Protein AF-A0A433MVR0-F1 (afdb_monomer)

Structure (mmCIF, N/CA/C/O backbone):
data_AF-A0A433MVR0-F1
#
_entry.id   AF-A0A433MVR0-F1
#
loop_
_atom_site.group_PDB
_atom_site.id
_atom_site.type_symbol
_atom_site.label_atom_id
_atom_site.label_alt_id
_atom_site.label_comp_id
_atom_site.label_asym_id
_atom_site.label_entity_id
_atom_site.label_seq_id
_atom_site.pdbx_PDB_ins_code
_atom_site.Cartn_x
_atom_site.Cartn_y
_atom_site.Cartn_z
_atom_site.occupancy
_atom_site.B_iso_or_equiv
_atom_site.auth_seq_id
_atom_site.auth_comp_id
_atom_site.auth_asym_id
_atom_site.auth_atom_id
_atom_site.pdbx_PDB_model_num
ATOM 1 N N . MET A 1 1 ? -29.009 -12.064 31.503 1.00 71.75 1 MET A N 1
ATOM 2 C CA . MET A 1 1 ? -28.340 -13.235 32.133 1.00 71.75 1 MET A CA 1
ATOM 3 C C . MET A 1 1 ? -29.125 -13.883 33.273 1.00 71.75 1 MET A C 1
ATOM 5 O O . MET A 1 1 ? -29.320 -15.089 33.221 1.00 71.75 1 MET A O 1
ATOM 9 N N . TYR A 1 2 ? -29.612 -13.141 34.275 1.00 73.50 2 TYR A N 1
ATOM 10 C CA . TYR A 1 2 ? -30.403 -13.719 35.378 1.00 73.50 2 TYR A CA 1
ATOM 11 C C . TYR A 1 2 ? -31.672 -14.462 34.904 1.00 73.50 2 TYR A C 1
ATOM 13 O O . TYR A 1 2 ? -31.859 -15.634 35.224 1.00 73.50 2 TYR A O 1
ATOM 21 N N . GLU A 1 3 ? -32.497 -13.817 34.070 1.00 75.25 3 GLU A N 1
ATOM 22 C CA . GLU A 1 3 ? -33.666 -14.429 33.405 1.00 75.25 3 GLU A CA 1
ATOM 23 C C . GLU A 1 3 ? -33.274 -15.661 32.567 1.00 75.25 3 GLU A C 1
ATOM 25 O O . GLU A 1 3 ? -33.906 -16.713 32.654 1.00 75.25 3 GLU A O 1
ATOM 30 N N . LEU A 1 4 ? -32.162 -15.572 31.827 1.00 78.62 4 LEU A N 1
ATOM 31 C CA . LEU A 1 4 ? -31.641 -16.668 31.005 1.00 78.62 4 LEU A CA 1
ATOM 32 C C . LEU A 1 4 ? -31.259 -17.889 31.860 1.00 78.62 4 LEU A C 1
ATOM 34 O O . LEU A 1 4 ? -31.670 -19.003 31.554 1.00 78.62 4 LEU A O 1
ATOM 38 N N . ALA A 1 5 ? -30.556 -17.692 32.976 1.00 81.56 5 ALA A N 1
ATOM 39 C CA . ALA A 1 5 ? -30.259 -18.765 33.923 1.00 81.56 5 ALA A CA 1
ATOM 40 C C . ALA A 1 5 ? -31.535 -19.330 34.573 1.00 81.56 5 ALA A C 1
ATOM 42 O O . ALA A 1 5 ? -31.632 -20.541 34.778 1.00 81.56 5 ALA A O 1
ATOM 43 N N . ARG A 1 6 ? -32.545 -18.494 34.868 1.00 80.75 6 ARG A N 1
ATOM 44 C CA . ARG A 1 6 ? -33.851 -18.959 35.380 1.00 80.75 6 ARG A CA 1
ATOM 45 C C . ARG A 1 6 ? -34.609 -19.810 34.370 1.00 80.75 6 ARG A C 1
ATOM 47 O O . ARG A 1 6 ? -35.248 -20.771 34.794 1.00 80.75 6 ARG A O 1
ATOM 54 N N . SER A 1 7 ? -34.491 -19.521 33.074 1.00 85.00 7 SER A N 1
ATOM 55 C CA . SER A 1 7 ? -35.077 -20.356 32.015 1.00 85.00 7 SER A CA 1
ATOM 56 C C . SER A 1 7 ? -34.544 -21.798 32.027 1.00 85.00 7 SER A C 1
ATOM 58 O O . SER A 1 7 ? -35.265 -22.718 31.650 1.00 85.00 7 SER A O 1
ATOM 60 N N . HIS A 1 8 ? -33.345 -22.008 32.587 1.00 86.38 8 HIS A N 1
ATOM 61 C CA . HIS A 1 8 ? -32.695 -23.317 32.741 1.00 86.38 8 HIS A CA 1
ATOM 62 C C . HIS A 1 8 ? -32.815 -23.912 34.154 1.00 86.38 8 HIS A C 1
ATOM 64 O O . HIS A 1 8 ? -32.217 -24.943 34.444 1.00 86.38 8 HIS A O 1
ATOM 70 N N . GLY A 1 9 ? -33.599 -23.290 35.044 1.00 84.44 9 GLY A N 1
ATOM 71 C CA . GLY A 1 9 ? -33.833 -23.755 36.419 1.00 84.44 9 GLY A CA 1
ATOM 72 C C . GLY A 1 9 ? -33.167 -22.913 37.515 1.00 84.44 9 GLY A C 1
ATOM 73 O O . GLY A 1 9 ? -33.413 -23.151 38.697 1.00 84.44 9 GLY A O 1
ATOM 74 N N . GLY A 1 10 ? -32.365 -21.907 37.151 1.00 82.62 10 GLY A N 1
ATOM 75 C CA . GLY A 1 10 ? -31.757 -20.939 38.069 1.00 82.62 10 GLY A CA 1
ATOM 76 C C . GLY A 1 10 ? -30.690 -21.518 39.009 1.00 82.62 10 GLY A C 1
ATOM 77 O O . GLY A 1 10 ? -30.466 -22.732 39.099 1.00 82.62 10 GLY A O 1
ATOM 78 N N . PHE A 1 11 ? -30.006 -20.640 39.736 1.00 82.88 11 PHE A N 1
ATOM 79 C CA . PHE A 1 11 ? -29.065 -21.006 40.795 1.00 82.88 11 PHE A CA 1
ATOM 80 C C . PHE A 1 11 ? -29.632 -20.662 42.182 1.00 82.88 11 PHE A C 1
ATOM 82 O O . PHE A 1 11 ? -30.390 -19.693 42.304 1.00 82.88 11 PHE A O 1
ATOM 89 N N . PRO A 1 12 ? -29.312 -21.455 43.224 1.00 70.12 12 PRO A N 1
ATOM 90 C CA . PRO A 1 12 ? -29.701 -21.134 44.593 1.00 70.12 12 PRO A CA 1
ATOM 91 C C . PRO A 1 12 ? -29.036 -19.824 45.040 1.00 70.12 12 PRO A C 1
ATOM 93 O O . PRO A 1 12 ? -27.843 -19.630 44.828 1.00 70.12 12 PRO A O 1
ATOM 96 N N . LEU A 1 13 ? -29.813 -18.935 45.661 1.00 59.50 13 LEU A N 1
ATOM 97 C CA . LEU A 1 13 ? -29.300 -17.693 46.245 1.00 59.50 13 LEU A CA 1
ATOM 98 C C . LEU A 1 13 ? -28.470 -18.029 47.491 1.00 59.50 13 LEU A C 1
ATOM 100 O O . LEU A 1 13 ? -28.943 -18.781 48.345 1.00 59.50 13 LEU A O 1
ATOM 104 N N . ASN A 1 14 ? -27.257 -17.483 47.604 1.00 57.88 14 ASN A N 1
ATOM 105 C CA . ASN A 1 14 ? -26.402 -17.689 48.772 1.00 57.88 14 ASN A CA 1
ATOM 106 C C . ASN A 1 14 ? -26.941 -16.880 49.973 1.00 57.88 14 ASN A C 1
ATOM 108 O O . ASN A 1 14 ? -26.914 -15.649 49.933 1.00 57.88 14 ASN A O 1
ATOM 112 N N . PRO A 1 15 ? -27.410 -17.525 51.058 1.00 49.53 15 PRO A N 1
ATOM 113 C CA . PRO A 1 15 ? -27.991 -16.822 52.202 1.00 49.53 15 PRO A CA 1
ATOM 114 C C . PRO A 1 15 ? -26.958 -16.087 53.078 1.00 49.53 15 PRO A C 1
ATOM 116 O O . PRO A 1 15 ? -27.360 -15.346 53.971 1.00 49.53 15 PRO A O 1
ATOM 119 N N . ASN A 1 16 ? -25.653 -16.268 52.833 1.00 46.44 16 ASN A N 1
ATOM 120 C CA . ASN A 1 16 ? -24.566 -15.663 53.613 1.00 46.44 16 ASN A CA 1
ATOM 121 C C . ASN A 1 16 ? -23.845 -14.503 52.901 1.00 46.44 16 ASN A C 1
ATOM 123 O O . ASN A 1 16 ? -22.849 -14.010 53.428 1.00 46.44 16 ASN A O 1
ATOM 127 N N . SER A 1 17 ? -24.303 -14.058 51.726 1.00 49.66 17 SER A N 1
ATOM 128 C CA . SER A 1 17 ? -23.647 -12.949 51.026 1.00 49.66 17 SER A CA 1
ATOM 129 C C . SER A 1 17 ? -24.020 -11.605 51.677 1.00 49.66 17 SER A C 1
ATOM 131 O O . SER A 1 17 ? -25.210 -11.278 51.736 1.00 49.66 17 SER A O 1
ATOM 133 N N . PRO A 1 18 ? -23.055 -10.803 52.174 1.00 42.00 18 PRO A N 1
ATOM 134 C CA . PRO A 1 18 ? -23.333 -9.460 52.664 1.00 42.00 18 PRO A CA 1
ATOM 135 C C . PRO A 1 18 ? -23.880 -8.591 51.528 1.00 42.00 18 PRO A C 1
ATOM 137 O O . PRO A 1 18 ? -23.658 -8.864 50.349 1.00 42.00 18 PRO A O 1
ATOM 140 N N . ALA A 1 19 ? -24.585 -7.527 51.894 1.00 39.50 19 ALA A N 1
ATOM 141 C CA . ALA A 1 19 ? -25.257 -6.583 51.004 1.00 39.50 19 ALA A CA 1
ATOM 142 C C . ALA A 1 19 ? -24.304 -5.705 50.149 1.00 39.50 19 ALA A C 1
ATOM 144 O O . ALA A 1 19 ? -24.501 -4.495 50.070 1.00 39.50 19 ALA A O 1
ATOM 145 N N . THR A 1 20 ? -23.276 -6.291 49.523 1.00 42.84 20 THR A N 1
ATOM 146 C CA . THR A 1 20 ? -22.359 -5.625 48.576 1.00 42.84 20 THR A CA 1
ATOM 147 C C . THR A 1 20 ? -22.477 -6.116 47.126 1.00 42.84 20 THR A C 1
ATOM 149 O O . THR A 1 20 ? -21.899 -5.487 46.256 1.00 42.84 20 THR A O 1
ATOM 152 N N . GLY A 1 21 ? -23.305 -7.126 46.826 1.00 42.97 21 GLY A N 1
ATOM 153 C CA . GLY A 1 21 ? -23.937 -7.245 45.500 1.00 42.97 21 GLY A CA 1
ATOM 154 C C . GLY A 1 21 ? -23.348 -8.183 44.431 1.00 42.97 21 GLY A C 1
ATOM 155 O O . GLY A 1 21 ? -23.995 -8.292 43.396 1.00 42.97 21 GLY A O 1
ATOM 156 N N . THR A 1 22 ? -22.236 -8.900 44.628 1.00 49.69 22 THR A N 1
ATOM 157 C CA . THR A 1 22 ? -21.613 -9.705 43.539 1.00 49.69 22 THR A CA 1
ATOM 158 C C . THR A 1 22 ? -20.936 -10.997 44.031 1.00 49.69 22 THR A C 1
ATOM 160 O O . THR A 1 22 ? -19.718 -11.073 44.095 1.00 49.69 22 THR A O 1
ATOM 163 N N . ASN A 1 23 ? -21.689 -12.031 44.439 1.00 57.31 23 ASN A N 1
ATOM 164 C CA . ASN A 1 23 ? -21.064 -13.293 44.890 1.00 57.31 23 ASN A CA 1
ATOM 165 C C . ASN A 1 23 ? -21.974 -14.526 44.731 1.00 57.31 23 ASN A C 1
ATOM 167 O O . ASN A 1 23 ? -22.409 -15.139 45.716 1.00 57.31 23 ASN A O 1
ATOM 171 N N . ASP A 1 24 ? -22.338 -14.862 43.491 1.00 72.94 24 ASP A N 1
ATOM 172 C CA . ASP A 1 24 ? -23.154 -16.042 43.211 1.00 72.94 24 ASP A CA 1
ATOM 173 C C . ASP A 1 24 ? -22.829 -16.730 41.871 1.00 72.94 24 ASP A C 1
ATOM 175 O O . ASP A 1 24 ? -22.103 -16.240 41.011 1.00 72.94 24 ASP A O 1
ATOM 179 N N . ALA A 1 25 ? -23.408 -17.917 41.685 1.00 79.81 25 ALA A N 1
ATOM 180 C CA . ALA A 1 25 ? -23.314 -18.679 40.444 1.00 79.81 25 ALA A CA 1
ATOM 181 C C . ALA A 1 25 ? -23.943 -17.966 39.226 1.00 79.81 25 ALA A C 1
ATOM 183 O O . ALA A 1 25 ? -23.727 -18.414 38.101 1.00 79.81 25 ALA A O 1
ATOM 184 N N . TYR A 1 26 ? -24.715 -16.884 39.412 1.00 81.88 26 TYR A N 1
ATOM 185 C CA . TYR A 1 26 ? -25.200 -16.088 38.283 1.00 81.88 26 TYR A CA 1
ATOM 186 C C . TYR A 1 26 ? -24.088 -15.227 37.698 1.00 81.88 26 TYR A C 1
ATOM 188 O O . TYR A 1 26 ? -24.063 -15.051 36.482 1.00 81.88 26 TYR A O 1
ATOM 196 N N . ASP A 1 27 ? -23.170 -14.739 38.526 1.00 80.31 27 ASP A N 1
ATOM 197 C CA . ASP A 1 27 ? -22.004 -14.005 38.054 1.00 80.31 27 ASP A CA 1
ATOM 198 C C . ASP A 1 27 ? -21.020 -14.915 37.308 1.00 80.31 27 ASP A C 1
ATOM 200 O O . ASP A 1 27 ? -20.646 -14.650 36.166 1.00 80.31 27 ASP A O 1
ATOM 204 N N . ALA A 1 28 ? -20.746 -16.093 37.870 1.00 86.75 28 ALA A N 1
ATOM 205 C CA . ALA A 1 28 ? -19.961 -17.120 37.190 1.00 86.75 28 ALA A CA 1
ATOM 206 C C . ALA A 1 28 ? -20.571 -17.532 35.837 1.00 86.75 28 ALA A C 1
ATOM 208 O O . ALA A 1 28 ? -19.872 -17.648 34.828 1.00 86.75 28 ALA A O 1
ATOM 209 N N . PHE A 1 29 ? -21.899 -17.701 35.797 1.00 87.94 29 PHE A N 1
ATOM 210 C CA . PHE A 1 29 ? -22.633 -17.955 34.559 1.00 87.94 29 PHE A CA 1
ATOM 211 C C . PHE A 1 29 ? -22.545 -16.786 33.578 1.00 87.94 29 PHE A C 1
ATOM 213 O O . PHE A 1 29 ? -22.420 -17.014 32.380 1.00 87.94 29 PHE A O 1
ATOM 220 N N . ARG A 1 30 ? -22.600 -15.545 34.067 1.00 85.81 30 ARG A N 1
ATOM 221 C CA . ARG A 1 30 ? -22.489 -14.333 33.255 1.00 85.81 30 ARG A CA 1
ATOM 222 C C . ARG A 1 30 ? -21.131 -14.273 32.552 1.00 85.81 30 ARG A C 1
ATOM 224 O O . ARG A 1 30 ? -21.132 -14.190 31.329 1.00 85.81 30 ARG A O 1
ATOM 231 N N . HIS A 1 31 ? -20.023 -14.400 33.280 1.00 87.44 31 HIS A N 1
ATOM 232 C CA . HIS A 1 31 ? -18.665 -14.385 32.714 1.00 87.44 31 HIS A CA 1
ATOM 233 C C . HIS A 1 31 ? -18.438 -15.530 31.713 1.00 87.44 31 HIS A C 1
ATOM 235 O O . HIS A 1 31 ? -18.040 -15.296 30.569 1.00 87.44 31 HIS A O 1
ATOM 241 N N . ALA A 1 32 ? -18.796 -16.764 32.088 1.00 90.88 32 ALA A N 1
ATOM 242 C CA . ALA A 1 32 ? -18.657 -17.916 31.198 1.00 90.88 32 ALA A CA 1
ATOM 243 C C . ALA A 1 32 ? -19.531 -17.795 29.938 1.00 90.88 32 ALA A C 1
ATOM 245 O O . ALA A 1 32 ? -19.076 -18.091 28.835 1.00 90.88 32 ALA A O 1
ATOM 246 N N . MET A 1 33 ? -20.774 -17.323 30.067 1.00 90.19 33 MET A N 1
ATOM 247 C CA . MET A 1 33 ? -21.665 -17.145 28.918 1.00 90.19 33 MET A CA 1
ATOM 248 C C . MET A 1 33 ? -21.192 -16.010 28.007 1.00 90.19 33 MET A C 1
ATOM 250 O O . MET A 1 33 ? -21.200 -16.177 26.791 1.00 90.19 33 MET A O 1
ATOM 254 N N . MET A 1 34 ? -20.752 -14.882 28.575 1.00 84.88 34 MET A N 1
ATOM 255 C CA . MET A 1 34 ? -20.188 -13.768 27.809 1.00 84.88 34 MET A CA 1
ATOM 256 C C . MET A 1 34 ? -18.990 -14.237 26.991 1.00 84.88 34 MET A C 1
ATOM 258 O O . MET A 1 34 ? -18.979 -14.078 25.772 1.00 84.88 34 MET A O 1
ATOM 262 N N . SER A 1 35 ? -18.016 -14.887 27.633 1.00 87.81 35 SER A N 1
ATOM 263 C CA . SER A 1 35 ? -16.827 -15.347 26.925 1.00 87.81 35 SER A CA 1
ATOM 264 C C . SER A 1 35 ? -17.152 -16.413 25.875 1.00 87.81 35 SER A C 1
ATOM 266 O O . SER A 1 35 ? -16.553 -16.391 24.805 1.00 87.81 35 SER A O 1
ATOM 268 N N . ALA A 1 36 ? -18.137 -17.283 26.117 1.00 89.19 36 ALA A N 1
ATOM 269 C CA . ALA A 1 36 ? -18.610 -18.244 25.123 1.00 89.19 36 ALA A CA 1
ATOM 270 C C . ALA A 1 36 ? -19.261 -17.570 23.899 1.00 89.19 36 ALA A C 1
ATOM 272 O O . ALA A 1 36 ? -18.969 -17.957 22.772 1.00 89.19 36 ALA A O 1
ATOM 273 N N . GLN A 1 37 ? -20.100 -16.546 24.097 1.00 86.44 37 GLN A N 1
ATOM 274 C CA . GLN A 1 37 ? -20.733 -15.787 23.005 1.00 86.44 37 GLN A CA 1
ATOM 275 C C . GLN A 1 37 ? -19.714 -14.989 22.185 1.00 86.44 37 GLN A C 1
ATOM 277 O O . GLN A 1 37 ? -19.804 -14.920 20.962 1.00 86.44 37 GLN A O 1
ATOM 282 N N . LEU A 1 38 ? -18.721 -14.407 22.856 1.00 78.88 38 LEU A N 1
ATOM 283 C CA . LEU A 1 38 ? -17.602 -13.742 22.198 1.00 78.88 38 LEU A CA 1
ATOM 284 C C . LEU A 1 38 ? -16.780 -14.733 21.365 1.00 78.88 38 LEU A C 1
ATOM 286 O O . LEU A 1 38 ? -16.411 -14.423 20.238 1.00 78.88 38 LEU A O 1
ATOM 290 N N . THR A 1 39 ? -16.533 -15.940 21.884 1.00 82.06 39 THR A N 1
ATOM 291 C CA . THR A 1 39 ? -15.831 -16.995 21.140 1.00 82.06 39 THR A CA 1
ATOM 292 C C . THR A 1 39 ? -16.654 -17.499 19.960 1.00 82.06 39 THR A C 1
ATOM 294 O O . THR A 1 39 ? -16.093 -17.776 18.903 1.00 82.06 39 THR A O 1
ATOM 297 N N . GLU A 1 40 ? -17.978 -17.577 20.110 1.00 83.50 40 GLU A N 1
ATOM 298 C CA . GLU A 1 40 ? -18.889 -17.913 19.016 1.00 83.50 40 GLU A CA 1
ATOM 299 C C . GLU A 1 40 ? -18.773 -16.942 17.856 1.00 83.50 40 GLU A C 1
ATOM 301 O O . GLU A 1 40 ? -18.683 -17.363 16.703 1.00 83.50 40 GLU A O 1
ATOM 306 N N . ARG A 1 41 ? -18.745 -15.652 18.178 1.00 73.31 41 ARG A N 1
ATOM 307 C CA . ARG A 1 41 ? -18.774 -14.597 17.177 1.00 73.31 41 ARG A CA 1
ATOM 308 C C . ARG A 1 41 ? -17.401 -14.288 16.585 1.00 73.31 41 ARG A C 1
ATOM 310 O O . ARG A 1 41 ? -17.309 -14.041 15.390 1.00 73.31 41 ARG A O 1
ATOM 317 N N . TRP A 1 42 ? -16.352 -14.312 17.404 1.00 69.06 42 TRP A N 1
ATOM 318 C CA . TRP A 1 42 ? -15.040 -13.758 17.054 1.00 69.06 42 TRP A CA 1
ATOM 319 C C . TRP A 1 42 ? -13.851 -14.677 17.359 1.00 69.06 42 TRP A C 1
ATOM 321 O O . TRP A 1 42 ? -12.696 -14.287 17.190 1.00 69.06 42 TRP A O 1
ATOM 331 N N . GLY A 1 43 ? -14.109 -15.906 17.802 1.00 71.81 43 GLY A N 1
ATOM 332 C CA . GLY A 1 43 ? -13.065 -16.857 18.165 1.00 71.81 43 GLY A CA 1
ATOM 333 C C . GLY A 1 43 ? -12.435 -16.602 19.544 1.00 71.81 43 GLY A C 1
ATOM 334 O O . GLY A 1 43 ? -12.673 -15.574 20.189 1.00 71.81 43 GLY A O 1
ATOM 335 N N . PRO A 1 44 ? -11.648 -17.571 20.043 1.00 70.81 44 PRO A N 1
ATOM 336 C CA . PRO A 1 44 ? -11.186 -17.591 21.432 1.00 70.81 44 PRO A CA 1
ATOM 337 C C . PRO A 1 44 ? -10.172 -16.487 21.744 1.00 70.81 44 PRO A C 1
ATOM 339 O O . PRO A 1 44 ? -10.207 -15.926 22.840 1.00 70.81 44 PRO A O 1
ATOM 342 N N . ASP A 1 45 ? -9.319 -16.127 20.784 1.00 64.25 45 ASP A N 1
ATOM 343 C CA . ASP A 1 45 ? -8.271 -15.125 20.987 1.00 64.25 45 ASP A CA 1
ATOM 344 C C . ASP A 1 45 ? -8.846 -13.717 21.143 1.00 64.25 45 ASP A C 1
ATOM 346 O O . ASP A 1 45 ? -8.486 -13.003 22.083 1.00 64.25 45 ASP A O 1
ATOM 350 N N . LEU A 1 46 ? -9.775 -13.313 20.266 1.00 63.84 46 LEU A N 1
ATOM 351 C CA . LEU A 1 46 ? -10.410 -11.999 20.379 1.00 63.84 46 LEU A CA 1
ATOM 352 C C . LEU A 1 46 ? -11.347 -11.945 21.590 1.00 63.84 46 LEU A C 1
ATOM 354 O O . LEU A 1 46 ? -11.334 -10.959 22.325 1.00 63.84 46 LEU A O 1
ATOM 358 N N . SER A 1 47 ? -12.071 -13.036 21.867 1.00 75.06 47 SER A N 1
ATOM 359 C CA . SER A 1 47 ? -12.866 -13.196 23.091 1.00 75.06 47 SER A CA 1
ATOM 360 C C . SER A 1 47 ? -12.035 -12.946 24.347 1.00 75.06 47 SER A C 1
ATOM 362 O O . SER A 1 47 ? -12.427 -12.154 25.204 1.00 75.06 47 SER A O 1
ATOM 364 N N . LYS A 1 48 ? -10.845 -13.552 24.437 1.00 77.06 48 LYS A N 1
ATOM 365 C CA . LYS A 1 48 ? -9.925 -13.338 25.556 1.00 77.06 48 LYS A CA 1
ATOM 366 C C . LYS A 1 48 ? -9.530 -11.870 25.691 1.00 77.06 48 LYS A C 1
ATOM 368 O O . LYS A 1 48 ? -9.646 -11.323 26.781 1.00 77.06 48 LYS A O 1
ATOM 373 N N . ARG A 1 49 ? -9.097 -11.227 24.602 1.00 69.44 49 ARG A N 1
ATOM 374 C CA . ARG A 1 49 ? -8.653 -9.821 24.631 1.00 69.44 49 ARG A CA 1
ATOM 375 C C . ARG A 1 49 ? -9.770 -8.871 25.056 1.00 69.44 49 ARG A C 1
ATOM 377 O O . ARG A 1 49 ? -9.524 -7.978 25.862 1.00 69.44 49 ARG A O 1
ATOM 384 N N . ILE A 1 50 ? -10.987 -9.087 24.553 1.00 69.88 50 ILE A N 1
ATOM 385 C CA . ILE A 1 50 ? -12.173 -8.309 24.934 1.00 69.88 50 ILE A CA 1
ATOM 386 C C . ILE A 1 50 ? -12.465 -8.476 26.428 1.00 69.88 50 ILE A C 1
ATOM 388 O O . ILE A 1 50 ? -12.667 -7.479 27.120 1.00 69.88 50 ILE A O 1
ATOM 392 N N . MET A 1 51 ? -12.451 -9.712 26.936 1.00 77.31 51 MET A N 1
ATOM 393 C CA . MET A 1 51 ? -12.722 -9.969 28.351 1.00 77.31 51 MET A CA 1
ATOM 394 C C . MET A 1 51 ? -11.622 -9.402 29.257 1.00 77.31 51 MET A C 1
ATOM 396 O O . MET A 1 51 ? -11.940 -8.707 30.213 1.00 77.31 51 MET A O 1
ATOM 400 N N . ASP A 1 52 ? -10.342 -9.592 28.925 1.00 73.00 52 ASP A N 1
ATOM 401 C CA . ASP A 1 52 ? -9.222 -9.026 29.691 1.00 73.00 52 ASP A CA 1
ATOM 402 C C . ASP A 1 52 ? -9.288 -7.487 29.743 1.00 73.00 52 ASP A C 1
ATOM 404 O O . ASP A 1 52 ? -9.014 -6.874 30.776 1.00 73.00 52 ASP A O 1
ATOM 408 N N . TRP A 1 53 ? -9.675 -6.841 28.639 1.00 70.25 53 TRP A N 1
ATOM 409 C CA . TRP A 1 53 ? -9.900 -5.396 28.603 1.00 70.25 53 TRP A CA 1
ATOM 410 C C . TRP A 1 53 ? -11.075 -4.958 29.477 1.00 70.25 53 TRP A C 1
ATOM 412 O O . TRP A 1 53 ? -10.959 -3.962 30.197 1.00 70.25 53 TRP A O 1
ATOM 422 N N . TYR A 1 54 ? -12.182 -5.704 29.443 1.00 73.06 54 TYR A N 1
ATOM 423 C CA . TYR A 1 54 ? -13.356 -5.423 30.263 1.00 73.06 54 TYR A CA 1
ATOM 424 C C . TYR A 1 54 ? -13.017 -5.468 31.760 1.00 73.06 54 TYR A C 1
ATOM 426 O O . TYR A 1 54 ? -13.378 -4.531 32.479 1.00 73.06 54 TYR A O 1
ATOM 434 N N . GLU A 1 55 ? -12.257 -6.478 32.205 1.00 74.75 55 GLU A N 1
ATOM 435 C CA . GLU A 1 55 ? -11.811 -6.587 33.604 1.00 74.75 55 GLU A CA 1
ATOM 436 C C . GLU A 1 55 ? -10.853 -5.448 33.989 1.00 74.75 55 GLU A C 1
ATOM 438 O O . GLU A 1 55 ? -10.986 -4.830 35.044 1.00 74.75 55 GLU A O 1
ATOM 443 N N . ASN A 1 56 ? -9.911 -5.089 33.109 1.00 70.12 56 ASN A N 1
ATOM 444 C CA . ASN A 1 56 ? -8.957 -4.007 33.382 1.00 70.12 56 ASN A CA 1
ATOM 445 C C . ASN A 1 56 ? -9.635 -2.634 33.535 1.00 70.12 56 ASN A C 1
ATOM 447 O O . ASN A 1 56 ? -9.148 -1.780 34.281 1.00 70.12 56 ASN A O 1
ATOM 451 N N . ARG A 1 57 ? -10.747 -2.400 32.826 1.00 65.75 57 ARG A N 1
ATOM 452 C CA . ARG A 1 57 ? -11.522 -1.149 32.898 1.00 65.75 57 ARG A CA 1
ATOM 453 C C . ARG A 1 57 ? -12.491 -1.132 34.090 1.00 65.75 57 ARG A C 1
ATOM 455 O O . ARG A 1 57 ? -12.901 -0.051 34.509 1.00 65.75 57 ARG A O 1
ATOM 462 N N . ASN A 1 58 ? -12.797 -2.299 34.663 1.00 69.31 58 ASN A N 1
ATOM 463 C CA . ASN A 1 58 ? -13.667 -2.486 35.827 1.00 69.31 58 ASN A CA 1
ATOM 464 C C . ASN A 1 58 ? -12.945 -3.298 36.926 1.00 69.31 58 ASN A C 1
ATOM 466 O O . ASN A 1 58 ? -13.319 -4.437 37.190 1.00 69.31 58 ASN A O 1
ATOM 470 N N . PRO A 1 59 ? -11.898 -2.744 37.567 1.00 68.25 59 PRO A N 1
ATOM 471 C CA . PRO A 1 59 ? -11.016 -3.523 38.431 1.00 68.25 59 PRO A CA 1
ATOM 472 C C . PRO A 1 59 ? -11.720 -4.044 39.694 1.00 68.25 59 PRO A C 1
ATOM 474 O O . PRO A 1 59 ? -12.199 -3.258 40.518 1.00 68.25 59 PRO A O 1
ATOM 477 N N . ASN A 1 60 ? -11.677 -5.365 39.880 1.00 72.19 60 ASN A N 1
ATOM 478 C CA . ASN A 1 60 ? -12.165 -6.073 41.065 1.00 72.19 60 ASN A CA 1
ATOM 479 C C . ASN A 1 60 ? -11.016 -6.418 42.048 1.00 72.19 60 ASN A C 1
ATOM 481 O O . ASN A 1 60 ? -9.835 -6.374 41.684 1.00 72.19 60 ASN A O 1
ATOM 485 N N . PRO A 1 61 ? -11.305 -6.753 43.324 1.00 75.81 61 PRO A N 1
ATOM 486 C CA . PRO A 1 61 ? -10.311 -7.302 44.249 1.00 75.81 61 PRO A CA 1
ATOM 487 C C . PRO A 1 61 ? -9.607 -8.553 43.675 1.00 75.81 61 PRO A C 1
ATOM 489 O O . PRO A 1 61 ? -10.233 -9.313 42.944 1.00 75.81 61 PRO A O 1
ATOM 492 N N . PRO A 1 62 ? -8.349 -8.866 44.058 1.00 71.75 62 PRO A N 1
ATOM 493 C CA . PRO A 1 62 ? -7.560 -9.938 43.423 1.00 71.75 62 PRO A CA 1
ATOM 494 C C . PRO A 1 62 ? -8.209 -11.332 43.408 1.00 71.75 62 PRO A C 1
ATOM 496 O O . PRO A 1 62 ? -7.949 -12.142 42.524 1.00 71.75 62 PRO A O 1
ATOM 499 N N . ALA A 1 63 ? -9.025 -11.628 44.419 1.00 65.06 63 ALA A N 1
ATOM 500 C CA . ALA A 1 63 ? -9.761 -12.882 44.528 1.00 65.06 63 ALA A CA 1
ATOM 501 C C . ALA A 1 63 ? -10.906 -12.992 43.501 1.00 65.06 63 ALA A C 1
ATOM 503 O O . ALA A 1 63 ? -11.177 -14.079 42.998 1.00 65.06 63 ALA A O 1
ATOM 504 N N . GLU A 1 64 ? -11.539 -11.865 43.175 1.00 73.25 64 GLU A N 1
ATOM 505 C CA . GLU A 1 64 ? -12.586 -11.761 42.154 1.00 73.25 64 GLU A CA 1
ATOM 506 C C . GLU A 1 64 ? -11.966 -11.738 40.750 1.00 73.25 64 GLU A C 1
ATOM 508 O O . GLU A 1 64 ? -12.402 -12.498 39.898 1.00 73.25 64 GLU A O 1
ATOM 513 N N . ASP A 1 65 ? -10.841 -11.041 40.545 1.00 76.75 65 ASP A N 1
ATOM 514 C CA . ASP A 1 65 ? -10.104 -11.071 39.265 1.00 76.75 65 ASP A CA 1
ATOM 515 C C . ASP A 1 65 ? -9.678 -12.506 38.868 1.00 76.75 65 ASP A C 1
ATOM 517 O O . ASP A 1 65 ? -9.769 -12.904 37.707 1.00 76.75 65 ASP A O 1
ATOM 521 N N . ASN A 1 66 ? -9.281 -13.346 39.835 1.00 80.00 66 ASN A N 1
ATOM 522 C CA . ASN A 1 66 ? -9.015 -14.770 39.582 1.00 80.00 66 ASN A CA 1
ATOM 523 C C . ASN A 1 66 ? -10.280 -15.546 39.173 1.00 80.00 66 ASN A C 1
ATOM 525 O O . ASN A 1 66 ? -10.214 -16.407 38.294 1.00 80.00 66 ASN A O 1
ATOM 529 N N . MET A 1 67 ? -11.413 -15.263 39.819 1.00 82.69 67 MET A N 1
ATOM 530 C CA . MET A 1 67 ? -12.701 -15.888 39.516 1.00 82.69 67 MET A CA 1
ATOM 531 C C . MET A 1 67 ? -13.174 -15.513 38.106 1.00 82.69 67 MET A C 1
ATOM 533 O O . MET A 1 67 ? -13.542 -16.398 37.333 1.00 82.69 67 MET A O 1
ATOM 537 N N . ASP A 1 68 ? -13.100 -14.234 37.753 1.00 85.25 68 ASP A N 1
ATOM 538 C CA . ASP A 1 68 ? -13.545 -13.701 36.467 1.00 85.25 68 ASP A CA 1
ATOM 539 C C . ASP A 1 68 ? -12.696 -14.270 35.327 1.00 85.25 68 ASP A C 1
ATOM 541 O O . ASP A 1 68 ? -13.229 -14.873 34.392 1.00 85.25 68 ASP A O 1
ATOM 545 N N . ARG A 1 69 ? -11.361 -14.229 35.455 1.00 84.25 69 ARG A N 1
ATOM 546 C CA . ARG A 1 69 ? -10.432 -14.839 34.482 1.00 84.25 69 ARG A CA 1
ATOM 547 C C . ARG A 1 69 ? -10.673 -16.333 34.294 1.00 84.25 69 ARG A C 1
ATOM 549 O O . ARG A 1 69 ? -10.674 -16.813 33.157 1.00 84.25 69 ARG A O 1
ATOM 556 N N . TRP A 1 70 ? -10.905 -17.066 35.385 1.00 88.56 70 TRP A N 1
ATOM 557 C CA . TRP A 1 70 ? -11.232 -18.491 35.328 1.00 88.56 70 TRP A CA 1
ATOM 558 C C . TRP A 1 70 ? -12.537 -18.735 34.573 1.00 88.56 70 TRP A C 1
ATOM 560 O O . TRP A 1 70 ? -12.602 -19.587 33.689 1.00 88.56 70 TRP A O 1
ATOM 570 N N . ASN A 1 71 ? -13.588 -17.992 34.907 1.00 89.81 71 ASN A N 1
ATOM 571 C CA . ASN A 1 71 ? -14.905 -18.175 34.309 1.00 89.81 71 ASN A CA 1
ATOM 572 C C . ASN A 1 71 ? -14.919 -17.775 32.832 1.00 89.81 71 ASN A C 1
ATOM 574 O O . ASN A 1 71 ? -15.546 -18.463 32.026 1.00 89.81 71 ASN A O 1
ATOM 578 N N . ASN A 1 72 ? -14.160 -16.743 32.462 1.00 88.81 72 ASN A N 1
ATOM 579 C CA . ASN A 1 72 ? -13.927 -16.366 31.073 1.00 88.81 72 ASN A CA 1
ATOM 580 C C . ASN A 1 72 ? -13.251 -17.524 30.309 1.00 88.81 72 ASN A C 1
ATOM 582 O O . ASN A 1 72 ? -13.700 -17.901 29.229 1.00 88.81 72 ASN A O 1
ATOM 586 N N . ASP A 1 73 ? -12.228 -18.163 30.888 1.00 89.19 73 ASP A N 1
ATOM 587 C CA . ASP A 1 73 ? -11.573 -19.338 30.291 1.00 89.19 73 ASP A CA 1
ATOM 588 C C . ASP A 1 73 ? -12.513 -20.533 30.097 1.00 89.19 73 ASP A C 1
ATOM 590 O O . ASP A 1 73 ? -12.561 -21.119 29.011 1.00 89.19 73 ASP A O 1
ATOM 594 N N . VAL A 1 74 ? -13.323 -20.841 31.115 1.00 91.50 74 VAL A N 1
ATOM 595 C CA . VAL A 1 74 ? -14.370 -21.868 31.019 1.00 91.50 74 VAL A CA 1
ATOM 596 C C . VAL A 1 74 ? -15.310 -21.551 29.860 1.00 91.50 74 VAL A C 1
ATOM 598 O O . VAL A 1 74 ? -15.590 -22.432 29.056 1.00 91.50 74 VAL A O 1
ATOM 601 N N . GLY A 1 75 ? -15.756 -20.303 29.722 1.00 92.31 75 GLY A N 1
ATOM 602 C CA . GLY A 1 75 ? -16.612 -19.886 28.614 1.00 92.31 75 GLY A CA 1
ATOM 603 C C . GLY A 1 75 ? -16.012 -20.178 27.237 1.00 92.31 75 GLY A C 1
ATOM 604 O O . GLY A 1 75 ? -16.671 -20.800 26.401 1.00 92.31 75 GLY A O 1
ATOM 605 N N . ARG A 1 76 ? -14.748 -19.790 27.008 1.00 92.06 76 ARG A N 1
ATOM 606 C CA . ARG A 1 76 ? -14.070 -20.028 25.719 1.00 92.06 76 ARG A CA 1
ATOM 607 C C . ARG A 1 76 ? -13.928 -21.514 25.414 1.00 92.06 76 ARG A C 1
ATOM 609 O O . ARG A 1 76 ? -14.327 -21.954 24.338 1.00 92.06 76 ARG A O 1
ATOM 616 N N . ARG A 1 77 ? -13.402 -22.281 26.374 1.00 92.81 77 ARG A N 1
ATOM 617 C CA . ARG A 1 77 ? -13.199 -23.728 26.239 1.00 92.81 77 ARG A CA 1
ATOM 618 C C . ARG A 1 77 ? -14.516 -24.453 25.979 1.00 92.81 77 ARG A C 1
ATOM 620 O O . ARG A 1 77 ? -14.607 -25.319 25.111 1.00 92.81 77 ARG A O 1
ATOM 627 N N . GLU A 1 78 ? -15.550 -24.110 26.739 1.00 95.25 78 GLU A N 1
ATOM 628 C CA . GLU A 1 78 ? -16.820 -24.822 26.676 1.00 95.25 78 GLU A CA 1
ATOM 629 C C . GLU A 1 78 ? -17.646 -24.468 25.442 1.00 95.25 78 GLU A C 1
ATOM 631 O O . GLU A 1 78 ? -18.420 -25.312 24.994 1.00 95.25 78 GLU A O 1
ATOM 636 N N . TYR A 1 79 ? -17.436 -23.298 24.831 1.00 94.12 79 TYR A N 1
ATOM 637 C CA . TYR A 1 79 ? -17.969 -23.028 23.498 1.00 94.12 79 TYR A CA 1
ATOM 638 C C . TYR A 1 79 ? -17.412 -24.004 22.452 1.00 94.12 79 TYR A C 1
ATOM 640 O O . TYR A 1 79 ? -18.182 -24.589 21.691 1.00 94.12 79 TYR A O 1
ATOM 648 N N . GLU A 1 80 ? -16.095 -24.225 22.422 1.00 90.56 80 GLU A N 1
ATOM 649 C CA . GLU A 1 80 ? -15.484 -25.159 21.467 1.00 90.56 80 GLU A CA 1
ATOM 650 C C . GLU A 1 80 ? -15.975 -26.590 21.699 1.00 90.56 80 GLU A C 1
ATOM 652 O O . GLU A 1 80 ? -16.326 -27.296 20.750 1.00 90.56 80 GLU A O 1
ATOM 657 N N . ASN A 1 81 ? -16.076 -27.006 22.966 1.00 93.44 81 ASN A N 1
ATOM 658 C CA . ASN A 1 81 ? -16.644 -28.301 23.332 1.00 93.44 81 ASN A CA 1
ATOM 659 C C . ASN A 1 81 ? -18.104 -28.433 22.878 1.00 93.44 81 ASN A C 1
ATOM 661 O O . ASN A 1 81 ? -18.470 -29.458 22.299 1.00 93.44 81 ASN A O 1
ATOM 665 N N . TRP A 1 82 ? -18.923 -27.402 23.099 1.00 96.06 82 TRP A N 1
ATOM 666 C CA . TRP A 1 82 ? -20.320 -27.363 22.673 1.00 96.06 82 TRP A CA 1
ATOM 667 C C . TRP A 1 82 ? -20.461 -27.423 21.150 1.00 96.06 82 TRP A C 1
ATOM 669 O O . TRP A 1 82 ? -21.233 -28.239 20.645 1.00 96.06 82 TRP A O 1
ATOM 679 N N . ARG A 1 83 ? -19.691 -26.617 20.409 1.00 92.75 83 ARG A N 1
ATOM 680 C CA . ARG A 1 83 ? -19.681 -26.606 18.939 1.00 92.75 83 ARG A CA 1
ATOM 681 C C . ARG A 1 83 ? -19.314 -27.981 18.391 1.00 92.75 83 ARG A C 1
ATOM 683 O O . ARG A 1 83 ? -20.059 -28.543 17.597 1.00 92.75 83 ARG A O 1
ATOM 690 N N . ASN A 1 84 ? -18.227 -28.563 18.892 1.00 91.38 84 ASN A N 1
ATOM 691 C CA . ASN A 1 84 ? -17.777 -29.896 18.503 1.00 91.38 84 ASN A CA 1
ATOM 692 C C . ASN A 1 84 ? -18.819 -30.982 18.819 1.00 91.38 84 ASN A C 1
ATOM 694 O O . ASN A 1 84 ? -19.035 -31.887 18.015 1.00 91.38 84 ASN A O 1
ATOM 698 N N . ALA A 1 85 ? -19.478 -30.905 19.979 1.00 91.69 85 ALA A N 1
ATOM 699 C CA . ALA A 1 85 ? -20.550 -31.829 20.345 1.00 91.69 85 ALA A CA 1
ATOM 700 C C . ALA A 1 85 ? -21.775 -31.666 19.429 1.00 91.69 85 ALA A C 1
ATOM 702 O O . ALA A 1 85 ? -22.379 -32.658 19.024 1.00 91.69 85 ALA A O 1
ATOM 703 N N . ARG A 1 86 ? -22.130 -30.432 19.057 1.00 91.25 86 ARG A N 1
ATOM 704 C CA . ARG A 1 86 ? -23.235 -30.141 18.136 1.00 91.25 86 ARG A CA 1
ATOM 705 C C . ARG A 1 86 ? -22.935 -30.637 16.720 1.00 91.25 86 ARG A C 1
ATOM 707 O O . ARG A 1 86 ? -23.793 -31.281 16.122 1.00 91.25 86 ARG A O 1
ATOM 714 N N . ASP A 1 87 ? -21.718 -30.422 16.225 1.00 89.00 87 ASP A N 1
ATOM 715 C CA . ASP A 1 87 ? -21.267 -30.887 14.906 1.00 89.00 87 ASP A CA 1
ATOM 716 C C . ASP A 1 87 ? -21.249 -32.423 14.814 1.00 89.00 87 ASP A C 1
ATOM 718 O O . ASP A 1 87 ? -21.565 -32.997 13.771 1.00 89.00 87 ASP A O 1
ATOM 722 N N . ARG A 1 88 ? -20.960 -33.112 15.928 1.00 94.75 88 ARG A N 1
ATOM 723 C CA . ARG A 1 88 ? -21.066 -34.579 16.044 1.00 94.75 88 ARG A CA 1
ATOM 724 C C . ARG A 1 88 ? -22.487 -35.088 16.324 1.00 94.75 88 ARG A C 1
ATOM 726 O O . ARG A 1 88 ? -22.693 -36.299 16.369 1.00 94.75 88 ARG A O 1
ATOM 733 N N . GLY A 1 89 ? -23.467 -34.202 16.518 1.00 92.12 89 GLY A N 1
ATOM 734 C CA . GLY A 1 89 ? -24.843 -34.565 16.877 1.00 92.12 89 GLY A CA 1
ATOM 735 C C . GLY A 1 89 ? -25.003 -35.132 18.296 1.00 92.12 89 GLY A C 1
ATOM 736 O O . GLY A 1 89 ? -25.998 -35.792 18.584 1.00 92.12 89 GLY A O 1
ATOM 737 N N . GLU A 1 90 ? -24.035 -34.897 19.184 1.00 93.88 90 GLU A N 1
ATOM 738 C CA . GLU A 1 90 ? -24.021 -35.363 20.579 1.00 93.88 90 GLU A CA 1
ATOM 739 C C . GLU A 1 90 ? -24.884 -34.493 21.504 1.00 93.88 90 GLU A C 1
ATOM 741 O O . GLU A 1 90 ? -25.273 -34.939 22.583 1.00 93.88 90 GLU A O 1
ATOM 746 N N . THR A 1 91 ? -25.199 -33.260 21.096 1.00 92.69 91 THR A N 1
ATOM 747 C CA . THR A 1 91 ? -26.075 -32.351 21.843 1.00 92.69 91 THR A CA 1
ATOM 748 C C . THR A 1 91 ? -26.995 -31.553 20.924 1.00 92.69 91 THR A C 1
ATOM 750 O O . THR A 1 91 ? -26.617 -31.160 19.820 1.00 92.69 91 THR A O 1
ATOM 753 N N . THR A 1 92 ? -28.208 -31.289 21.408 1.00 93.56 92 THR A N 1
ATOM 754 C CA . THR A 1 92 ? -29.162 -30.331 20.825 1.00 93.56 92 THR A CA 1
ATOM 755 C C . THR A 1 92 ? -29.393 -29.127 21.735 1.00 93.56 92 THR A C 1
ATOM 757 O O . THR A 1 92 ? -30.215 -28.267 21.420 1.00 93.56 92 THR A O 1
ATOM 760 N N . ASP A 1 93 ? -28.716 -29.079 22.884 1.00 92.38 93 ASP A N 1
ATOM 761 C CA . ASP A 1 93 ? -28.908 -28.018 23.861 1.00 92.38 93 ASP A CA 1
ATOM 762 C C . ASP A 1 93 ? -28.378 -26.686 23.309 1.00 92.38 93 ASP A C 1
ATOM 764 O O . ASP A 1 93 ? -27.309 -26.652 22.686 1.00 92.38 93 ASP A O 1
ATOM 768 N N . PRO A 1 94 ? -29.085 -25.565 23.540 1.00 91.88 94 PRO A N 1
ATOM 769 C CA . PRO A 1 94 ? -28.553 -24.253 23.200 1.00 91.88 94 PRO A CA 1
ATOM 770 C C . PRO A 1 94 ? -27.303 -23.957 24.039 1.00 91.88 94 PRO A C 1
ATOM 772 O O . PRO A 1 94 ? -27.199 -24.412 25.181 1.00 91.88 94 PRO A O 1
ATOM 775 N N . LEU A 1 95 ? -26.391 -23.129 23.514 1.00 90.75 95 LEU A N 1
ATOM 776 C CA . LEU A 1 95 ? -25.154 -22.734 24.204 1.00 90.75 95 LEU A CA 1
ATOM 777 C C . LEU A 1 95 ? -25.416 -22.258 25.644 1.00 90.75 95 LEU A C 1
ATOM 779 O O . LEU A 1 95 ? -24.712 -22.640 26.574 1.00 90.75 95 LEU A O 1
ATOM 783 N N . SER A 1 96 ? -26.496 -21.500 25.856 1.00 90.38 96 SER A N 1
ATOM 784 C CA . SER A 1 96 ? -26.887 -21.012 27.184 1.00 90.38 96 SER A CA 1
ATOM 785 C C . SER A 1 96 ? -27.216 -22.121 28.185 1.00 90.38 96 SER A C 1
ATOM 787 O O . SER A 1 96 ? -26.915 -21.977 29.369 1.00 90.38 96 SER A O 1
ATOM 789 N N . LYS A 1 97 ? -27.804 -23.232 27.728 1.00 92.62 97 LYS A N 1
ATOM 790 C CA . LYS A 1 97 ? -28.083 -24.405 28.563 1.00 92.62 97 LYS A CA 1
ATOM 791 C C . LYS A 1 97 ? -26.807 -25.199 28.836 1.00 92.62 97 LYS A C 1
ATOM 793 O O . LYS A 1 97 ? -26.594 -25.610 29.974 1.00 92.62 97 LYS A O 1
ATOM 798 N N . TRP A 1 98 ? -25.942 -25.347 27.829 1.00 95.25 98 TRP A N 1
ATOM 799 C CA . TRP A 1 98 ? -24.637 -25.995 27.980 1.00 95.25 98 TRP A CA 1
ATOM 800 C C . TRP A 1 98 ? -23.796 -25.303 29.054 1.00 95.25 98 TRP A C 1
ATOM 802 O O . TRP A 1 98 ? -23.404 -25.931 30.034 1.00 95.25 98 TRP A O 1
ATOM 812 N N . ILE A 1 99 ? -23.596 -23.987 28.932 1.00 93.69 99 ILE A N 1
ATOM 813 C CA . ILE A 1 99 ? -22.825 -23.200 29.904 1.00 93.69 99 ILE A CA 1
ATOM 814 C C . ILE A 1 99 ? -23.477 -23.237 31.293 1.00 93.69 99 ILE A C 1
ATOM 816 O O . ILE A 1 99 ? -22.780 -23.363 32.300 1.00 93.69 99 ILE A O 1
ATOM 820 N N . TYR A 1 100 ? -24.811 -23.205 31.374 1.00 92.31 100 TYR A N 1
ATOM 821 C CA . TYR A 1 100 ? -25.528 -23.325 32.647 1.00 92.31 100 TYR A CA 1
ATOM 822 C C . TYR A 1 100 ? -25.201 -24.644 33.363 1.00 92.31 100 TYR A C 1
ATOM 824 O O . TYR A 1 100 ? -24.944 -24.652 34.572 1.00 92.31 100 TYR A O 1
ATOM 832 N N . ASP A 1 101 ? -25.153 -25.753 32.623 1.00 93.12 101 ASP A N 1
ATOM 833 C CA . ASP A 1 101 ? -24.806 -27.059 33.181 1.00 93.12 101 ASP A CA 1
ATOM 834 C C . ASP A 1 101 ? -23.359 -27.105 33.676 1.00 93.12 101 ASP A C 1
ATOM 836 O O . ASP A 1 101 ? -23.090 -27.732 34.700 1.00 93.12 101 ASP A O 1
ATOM 840 N N . LYS A 1 102 ? -22.436 -26.396 33.019 1.00 94.50 102 LYS A N 1
ATOM 841 C CA . LYS A 1 102 ? -21.031 -26.290 33.448 1.00 94.50 102 LYS A CA 1
ATOM 842 C C . LYS A 1 102 ? -20.869 -25.546 34.763 1.00 94.50 102 LYS A C 1
ATOM 844 O O . LYS A 1 102 ? -20.129 -25.996 35.641 1.00 94.50 102 LYS A O 1
ATOM 849 N N . VAL A 1 103 ? -21.659 -24.496 34.965 1.00 89.88 103 VAL A N 1
ATOM 850 C CA . VAL A 1 103 ? -21.737 -23.815 36.263 1.00 89.88 103 VAL A CA 1
ATOM 851 C C . VAL A 1 103 ? -22.299 -24.755 37.336 1.00 89.88 103 VAL A C 1
ATOM 853 O O . VAL A 1 103 ? -21.755 -24.836 38.436 1.00 89.88 103 VAL A O 1
ATOM 856 N N . LYS A 1 104 ? -23.347 -25.535 37.027 1.00 88.00 104 LYS A N 1
ATOM 857 C CA . LYS A 1 104 ? -23.904 -26.538 37.961 1.00 88.00 104 LYS A CA 1
ATOM 858 C C . LYS A 1 104 ? -22.934 -27.670 38.292 1.00 88.00 104 LYS A C 1
ATOM 860 O O . LYS A 1 104 ? -22.970 -28.178 39.410 1.00 88.00 104 LYS A O 1
ATOM 865 N N . GLN A 1 105 ? -22.098 -28.065 37.337 1.00 90.25 105 GLN A N 1
ATOM 866 C CA . GLN A 1 105 ? -21.071 -29.095 37.500 1.00 90.25 105 GLN A CA 1
ATOM 867 C C . GLN A 1 105 ? -19.860 -28.598 38.308 1.00 90.25 105 GLN A C 1
ATOM 869 O O . GLN A 1 105 ? -19.016 -29.408 38.685 1.00 90.25 105 GLN A O 1
ATOM 874 N N . GLY A 1 106 ? -19.790 -27.297 38.620 1.00 86.31 106 GLY A N 1
ATOM 875 C CA . GLY A 1 106 ? -18.694 -26.698 39.384 1.00 86.31 106 GLY A CA 1
ATOM 876 C C . GLY A 1 106 ? -17.435 -26.438 38.555 1.00 86.31 106 GLY A C 1
ATOM 877 O O . GLY A 1 106 ? -16.352 -26.275 39.122 1.00 86.31 106 GLY A O 1
ATOM 878 N N . GLU A 1 107 ? -17.554 -26.406 37.223 1.00 88.31 107 GLU A N 1
ATOM 879 C CA . GLU A 1 107 ? -16.423 -26.085 36.345 1.00 88.31 107 GLU A CA 1
ATOM 880 C C . GLU A 1 107 ? -16.000 -24.613 36.460 1.00 88.31 107 GLU A C 1
ATOM 882 O O . GLU A 1 107 ? -14.821 -24.304 36.296 1.00 88.31 107 GLU A O 1
ATOM 887 N N . THR A 1 108 ? -16.929 -23.720 36.807 1.00 87.19 108 THR A N 1
ATOM 888 C CA . THR A 1 108 ? -16.667 -22.311 37.137 1.00 87.19 108 THR A CA 1
ATOM 889 C C . THR A 1 108 ? -16.289 -22.117 38.612 1.00 87.19 108 THR A C 1
ATOM 891 O O . THR A 1 108 ? -16.608 -22.951 39.468 1.00 87.19 108 THR A O 1
ATOM 894 N N . ILE A 1 109 ? -15.654 -20.989 38.931 1.00 83.44 109 ILE A N 1
ATOM 895 C CA . ILE A 1 109 ? -15.473 -20.505 40.305 1.00 83.44 109 ILE A CA 1
ATOM 896 C C . ILE A 1 109 ? -16.625 -19.552 40.624 1.00 83.44 109 ILE A C 1
ATOM 898 O O . ILE A 1 109 ? -16.952 -18.670 39.842 1.00 83.44 109 ILE A O 1
ATOM 902 N N . ASN A 1 110 ? -17.272 -19.761 41.761 1.00 79.75 110 ASN A N 1
ATOM 903 C CA . ASN A 1 110 ? -18.385 -18.946 42.252 1.00 79.75 110 ASN A CA 1
ATOM 904 C C . ASN A 1 110 ? -18.186 -18.526 43.718 1.00 79.75 110 ASN A C 1
ATOM 906 O O . ASN A 1 110 ? -19.147 -18.111 44.363 1.00 79.75 110 ASN A O 1
ATOM 910 N N . ASP A 1 111 ? -16.967 -18.704 44.242 1.00 75.00 111 ASP A N 1
ATOM 911 C CA . ASP A 1 111 ? -16.547 -18.319 45.586 1.00 75.00 111 ASP A CA 1
ATOM 912 C C . ASP A 1 111 ? -15.140 -17.688 45.511 1.00 75.00 111 ASP A C 1
ATOM 914 O O . ASP A 1 111 ? -14.193 -18.369 45.107 1.00 75.00 111 ASP A O 1
ATOM 918 N N . PRO A 1 112 ? -14.960 -16.416 45.906 1.00 62.94 112 PRO A N 1
ATOM 919 C CA . PRO A 1 112 ? -13.664 -15.744 45.860 1.00 62.94 112 PRO A CA 1
ATOM 920 C C . PRO A 1 112 ? -12.606 -16.352 46.800 1.00 62.94 112 PRO A C 1
ATOM 922 O O . PRO A 1 112 ? -11.421 -16.073 46.635 1.00 62.94 112 PRO A O 1
ATOM 925 N N . VAL A 1 113 ? -12.974 -17.188 47.784 1.00 66.88 113 VAL A N 1
ATOM 926 C CA . VAL A 1 113 ? -11.978 -17.906 48.612 1.00 66.88 113 VAL A CA 1
ATOM 927 C C . VAL A 1 113 ? -11.588 -19.282 48.061 1.00 66.88 113 VAL A C 1
ATOM 929 O O . VAL A 1 113 ? -10.816 -19.997 48.707 1.00 66.88 113 VAL A O 1
ATOM 932 N N . ASP A 1 114 ? -12.088 -19.658 46.880 1.00 71.94 114 ASP A N 1
ATOM 933 C CA . ASP A 1 114 ? -11.692 -20.888 46.198 1.00 71.94 114 ASP A CA 1
ATOM 934 C C . ASP A 1 114 ? -10.168 -20.917 45.969 1.00 71.94 114 ASP A C 1
ATOM 936 O O . ASP A 1 114 ? -9.550 -19.962 45.501 1.00 71.94 114 ASP A O 1
ATOM 940 N N . HIS A 1 115 ? -9.535 -22.030 46.343 1.00 72.44 115 HIS A N 1
ATOM 941 C CA . HIS A 1 115 ? -8.084 -22.198 46.262 1.00 72.44 115 HIS A CA 1
ATOM 942 C C . HIS A 1 115 ? -7.588 -22.555 44.852 1.00 72.44 115 HIS A C 1
ATOM 944 O O . HIS A 1 115 ? -6.373 -22.639 44.633 1.00 72.44 115 HIS A O 1
ATOM 950 N N . ARG A 1 116 ? -8.498 -22.792 43.898 1.00 78.38 116 ARG A N 1
ATOM 951 C CA . ARG A 1 116 ? -8.164 -22.943 42.482 1.00 78.38 116 ARG A CA 1
ATOM 952 C C . ARG A 1 116 ? -7.593 -21.621 41.975 1.00 78.38 116 ARG A C 1
ATOM 954 O O . ARG A 1 116 ? -8.274 -20.605 41.898 1.00 78.38 116 ARG A O 1
ATOM 961 N N . SER A 1 117 ? -6.307 -21.652 41.645 1.00 68.00 117 SER A N 1
ATOM 962 C CA . SER A 1 117 ? -5.617 -20.522 41.030 1.00 68.00 117 SER A CA 1
ATOM 963 C C . SER A 1 117 ? -5.635 -20.701 39.525 1.00 68.00 117 SER A C 1
ATOM 965 O O . SER A 1 117 ? -5.217 -21.742 39.009 1.00 68.00 117 SER A O 1
ATOM 967 N N . TRP A 1 118 ? -6.115 -19.682 38.827 1.00 63.66 118 TRP A N 1
ATOM 968 C CA . TRP A 1 118 ? -5.956 -19.604 37.393 1.00 63.66 118 TRP A CA 1
ATOM 969 C C . TRP A 1 118 ? -4.469 -19.407 37.073 1.00 63.66 118 TRP A C 1
ATOM 971 O O . TRP A 1 118 ? -3.802 -18.518 37.608 1.00 63.66 118 TRP A O 1
ATOM 981 N N . ARG A 1 119 ? -3.931 -20.288 36.230 1.00 62.97 119 ARG A N 1
ATOM 982 C CA . ARG A 1 119 ? -2.615 -20.136 35.608 1.00 62.97 119 ARG A CA 1
ATOM 983 C C . ARG A 1 119 ? -2.822 -20.178 34.111 1.00 62.97 119 ARG A C 1
ATOM 985 O O . ARG A 1 119 ? -3.288 -21.189 33.591 1.00 62.97 119 ARG A O 1
ATOM 992 N N . GLU A 1 120 ? -2.473 -19.084 33.456 1.00 61.09 120 GLU A N 1
ATOM 993 C CA . GLU A 1 120 ? -2.494 -18.984 32.004 1.00 61.09 120 GLU A CA 1
ATOM 994 C C . GLU A 1 120 ? -1.618 -20.101 31.401 1.00 61.09 120 GLU A C 1
ATOM 996 O O . GLU A 1 120 ? -0.477 -20.281 31.844 1.00 61.09 120 GLU A O 1
ATOM 1001 N N . PRO A 1 121 ? -2.113 -20.884 30.427 1.00 52.34 121 PRO A N 1
ATOM 1002 C CA . PRO A 1 121 ? -1.231 -21.620 29.527 1.00 52.34 121 PRO A CA 1
ATOM 1003 C C . PRO A 1 121 ? -0.331 -20.586 28.846 1.00 52.34 121 PRO A C 1
ATOM 1005 O O . PRO A 1 121 ? -0.869 -19.586 28.386 1.00 52.34 121 PRO A O 1
ATOM 1008 N N . GLU A 1 122 ? 0.994 -20.774 28.825 1.00 37.94 122 GLU A N 1
ATOM 1009 C CA . GLU A 1 122 ? 1.949 -19.796 28.270 1.00 37.94 122 GLU A CA 1
ATOM 1010 C C . GLU A 1 122 ? 1.491 -19.289 26.892 1.00 37.94 122 GLU A C 1
ATOM 1012 O O . GLU A 1 122 ? 1.673 -19.953 25.872 1.00 37.94 122 GLU A O 1
ATOM 1017 N N . ALA A 1 123 ? 0.861 -18.115 26.871 1.00 39.69 123 ALA A N 1
ATOM 1018 C CA . ALA A 1 123 ? 0.575 -17.388 25.654 1.00 39.69 123 ALA A CA 1
ATOM 1019 C C . ALA A 1 123 ? 1.855 -16.644 25.242 1.00 39.69 123 ALA A C 1
ATOM 1021 O O . ALA A 1 123 ? 2.629 -16.230 26.116 1.00 39.69 123 ALA A O 1
ATOM 1022 N N . PRO A 1 124 ? 2.096 -16.447 23.933 1.00 35.34 124 PRO A N 1
ATOM 1023 C CA . PRO A 1 124 ? 3.131 -15.525 23.484 1.00 35.34 124 PRO A CA 1
ATOM 1024 C C . PRO A 1 124 ? 2.933 -14.164 24.163 1.00 35.34 124 PRO A C 1
ATOM 1026 O O . PRO A 1 124 ? 1.807 -13.789 24.500 1.00 35.34 124 PRO A O 1
ATOM 1029 N N . ALA A 1 125 ? 4.043 -13.464 24.412 1.00 35.69 125 ALA A N 1
ATOM 1030 C CA . ALA A 1 125 ? 4.066 -12.218 25.170 1.00 35.69 125 ALA A CA 1
ATOM 1031 C C . ALA A 1 125 ? 2.920 -11.277 24.748 1.00 35.69 125 ALA A C 1
ATOM 1033 O O . ALA A 1 125 ? 2.647 -11.161 23.549 1.00 35.69 125 ALA A O 1
ATOM 1034 N N . PRO A 1 126 ? 2.251 -10.598 25.700 1.00 37.41 126 PRO A N 1
ATOM 1035 C CA . PRO A 1 126 ? 1.218 -9.637 25.351 1.00 37.41 126 PRO A CA 1
ATOM 1036 C C . PRO A 1 126 ? 1.812 -8.615 24.381 1.00 37.41 126 PRO A C 1
ATOM 1038 O O . PRO A 1 126 ? 2.822 -7.976 24.690 1.00 37.41 126 PRO A O 1
ATOM 1041 N N . LEU A 1 127 ? 1.202 -8.478 23.200 1.00 37.25 127 LEU A N 1
ATOM 1042 C CA . LEU A 1 127 ? 1.545 -7.387 22.297 1.00 37.25 127 LEU A CA 1
ATOM 1043 C C . LEU A 1 127 ? 1.299 -6.061 23.042 1.00 37.25 127 LEU A C 1
ATOM 1045 O O . LEU A 1 127 ? 0.306 -5.953 23.772 1.00 37.25 127 LEU A O 1
ATOM 1049 N N . PRO A 1 128 ? 2.184 -5.058 22.910 1.00 34.06 128 PRO A N 1
ATOM 1050 C CA . PRO A 1 128 ? 1.991 -3.772 23.566 1.00 34.06 128 PRO A CA 1
ATOM 1051 C C . PRO A 1 128 ? 0.715 -3.118 23.018 1.00 34.06 128 PRO A C 1
ATOM 1053 O O . PRO A 1 128 ? 0.625 -2.866 21.820 1.00 34.06 128 PRO A O 1
ATOM 1056 N N . GLY A 1 129 ? -0.268 -2.864 23.887 1.00 38.41 129 GLY A N 1
ATOM 1057 C CA . GLY A 1 129 ? -1.539 -2.224 23.522 1.00 38.41 129 GLY A CA 1
ATOM 1058 C C . GLY A 1 129 ? -2.744 -2.970 24.089 1.00 38.41 129 GLY A C 1
ATOM 1059 O O . GLY A 1 129 ? -3.338 -3.813 23.428 1.00 38.41 129 GLY A O 1
ATOM 1060 N N . GLY A 1 130 ? -3.088 -2.684 25.347 1.00 37.91 130 GLY A N 1
ATOM 1061 C CA . GLY A 1 130 ? -4.224 -3.278 26.057 1.00 37.91 130 GLY A CA 1
ATOM 1062 C C . GLY A 1 130 ? -5.588 -2.736 25.620 1.00 37.91 130 GLY A C 1
ATOM 1063 O O . GLY A 1 130 ? -6.316 -2.214 26.458 1.00 37.91 130 GLY A O 1
ATOM 1064 N N . ASP A 1 131 ? -5.928 -2.856 24.338 1.00 48.53 131 ASP A N 1
ATOM 1065 C CA . ASP A 1 131 ? -7.267 -2.621 23.782 1.00 48.53 131 ASP A CA 1
ATOM 1066 C C . ASP A 1 131 ? -7.634 -3.771 22.803 1.00 48.53 131 ASP A C 1
ATOM 1068 O O . ASP A 1 131 ? -6.786 -4.182 22.000 1.00 48.53 131 ASP A O 1
ATOM 1072 N N . PRO A 1 132 ? -8.852 -4.358 22.876 1.00 42.75 132 PRO A N 1
ATOM 1073 C CA . PRO A 1 132 ? -9.317 -5.410 21.971 1.00 42.75 132 PRO A CA 1
ATOM 1074 C C . PRO A 1 132 ? -9.298 -5.014 20.491 1.00 42.75 132 PRO A C 1
ATOM 1076 O O . PRO A 1 132 ? -9.145 -5.899 19.652 1.00 42.75 132 PRO A O 1
ATOM 1079 N N . PHE A 1 133 ? -9.387 -3.722 20.164 1.00 46.56 133 PHE A N 1
ATOM 1080 C CA . PHE A 1 133 ? -9.284 -3.213 18.790 1.00 46.56 133 PHE A CA 1
ATOM 1081 C C . PHE A 1 133 ? -7.840 -3.154 18.290 1.00 46.56 133 PHE A C 1
ATOM 1083 O O . PHE A 1 133 ? -7.570 -3.347 17.109 1.00 46.56 133 PHE A O 1
ATOM 1090 N N . THR A 1 134 ? -6.900 -2.958 19.210 1.00 43.22 134 THR A N 1
ATOM 1091 C CA . THR A 1 134 ? -5.457 -2.890 18.946 1.00 43.22 134 THR A CA 1
ATOM 1092 C C . THR A 1 134 ? -4.760 -4.253 19.019 1.00 43.22 134 THR A C 1
ATOM 1094 O O . THR A 1 134 ? -3.565 -4.376 18.780 1.00 43.22 134 THR A O 1
ATOM 1097 N N . GLY A 1 135 ? -5.506 -5.294 19.397 1.00 37.81 135 GLY A N 1
ATOM 1098 C CA . GLY A 1 135 ? -5.022 -6.660 19.563 1.00 37.81 135 GLY A CA 1
ATOM 1099 C C . GLY A 1 135 ? -5.312 -7.597 18.387 1.00 37.81 135 GLY A C 1
ATOM 1100 O O . GLY A 1 135 ? -4.932 -8.765 18.447 1.00 37.81 135 GLY A O 1
ATOM 1101 N N . MET A 1 136 ? -5.953 -7.140 17.312 1.00 40.16 136 MET A N 1
ATOM 1102 C CA . MET A 1 136 ? -5.814 -7.838 16.027 1.00 40.16 136 MET A CA 1
ATOM 1103 C C . MET A 1 136 ? -4.314 -7.854 15.676 1.00 40.16 136 MET A C 1
ATOM 1105 O O . MET A 1 136 ? -3.626 -6.915 16.085 1.00 40.16 136 MET A O 1
ATOM 1109 N N . PRO A 1 137 ? -3.750 -8.901 15.036 1.00 41.09 137 PRO A N 1
ATOM 1110 C CA . PRO A 1 137 ? -2.357 -8.842 14.594 1.00 41.09 137 PRO A CA 1
ATOM 1111 C C . PRO A 1 137 ? -2.183 -7.522 13.846 1.00 41.09 137 PRO A C 1
ATOM 1113 O O . PRO A 1 137 ? -2.863 -7.298 12.845 1.00 41.09 137 PRO A O 1
ATOM 1116 N N . TRP A 1 138 ? -1.394 -6.606 14.422 1.00 44.28 138 TRP A N 1
ATOM 1117 C CA . TRP A 1 138 ? -1.209 -5.282 13.846 1.00 44.28 138 TRP A CA 1
ATOM 1118 C C . TRP A 1 138 ? -0.827 -5.474 12.387 1.00 44.28 138 TRP A C 1
ATOM 1120 O O . TRP A 1 138 ? 0.031 -6.329 12.140 1.00 44.28 138 TRP A O 1
ATOM 1130 N N . PRO A 1 139 ? -1.439 -4.737 11.441 1.00 54.62 139 PRO A N 1
ATOM 1131 C CA . PRO A 1 139 ? -1.065 -4.865 10.048 1.00 54.62 139 PRO A CA 1
ATOM 1132 C C . PRO A 1 139 ? 0.453 -4.722 9.959 1.00 54.62 139 PRO A C 1
ATOM 1134 O O . PRO A 1 139 ? 1.026 -3.726 10.415 1.00 54.62 139 PRO A O 1
ATOM 1137 N N . GLY A 1 140 ? 1.109 -5.771 9.471 1.00 58.38 140 GLY A N 1
ATOM 1138 C CA . GLY A 1 140 ? 2.509 -5.683 9.102 1.00 58.38 140 GLY A CA 1
ATOM 1139 C C . GLY A 1 140 ? 2.659 -4.741 7.913 1.00 58.38 140 GLY A C 1
ATOM 1140 O O . GLY A 1 140 ? 1.683 -4.220 7.369 1.00 58.38 140 GLY A O 1
ATOM 1141 N N . VAL A 1 141 ? 3.897 -4.536 7.485 1.00 69.56 141 VAL A N 1
ATOM 1142 C CA . VAL A 1 141 ? 4.139 -3.905 6.186 1.00 69.56 141 VAL A CA 1
ATOM 1143 C C . VAL A 1 141 ? 3.439 -4.725 5.102 1.00 69.56 141 VAL A C 1
ATOM 1145 O O . VAL A 1 141 ? 3.576 -5.949 5.073 1.00 69.56 141 VAL A O 1
ATOM 1148 N N . ASP A 1 142 ? 2.701 -4.043 4.230 1.00 69.94 142 ASP A N 1
ATOM 1149 C CA . ASP A 1 142 ? 1.955 -4.682 3.148 1.00 69.94 142 ASP A CA 1
ATOM 1150 C C . ASP A 1 142 ? 2.923 -5.420 2.190 1.00 69.94 142 ASP A C 1
ATOM 1152 O O . ASP A 1 142 ? 3.866 -4.792 1.686 1.00 69.94 142 ASP A O 1
ATOM 1156 N N . PRO A 1 143 ? 2.733 -6.732 1.932 1.00 61.94 143 PRO A N 1
ATOM 1157 C CA . PRO A 1 143 ? 3.564 -7.500 1.005 1.00 61.94 143 PRO A CA 1
ATOM 1158 C C . PRO A 1 143 ? 3.618 -6.943 -0.421 1.00 61.94 143 PRO A C 1
ATOM 1160 O O . PRO A 1 143 ? 4.610 -7.180 -1.107 1.00 61.94 143 PRO A O 1
ATOM 1163 N N . VAL A 1 144 ? 2.633 -6.152 -0.861 1.00 63.78 144 VAL A N 1
ATOM 1164 C CA . VAL A 1 144 ? 2.650 -5.500 -2.183 1.00 63.78 144 VAL A CA 1
ATOM 1165 C C . VAL A 1 144 ? 3.873 -4.588 -2.340 1.00 63.78 144 VAL A C 1
ATOM 1167 O O . VAL A 1 144 ? 4.455 -4.502 -3.423 1.00 63.78 144 VAL A O 1
ATOM 1170 N N . ALA A 1 145 ? 4.350 -3.972 -1.249 1.00 60.88 145 ALA A N 1
ATOM 1171 C CA . ALA A 1 145 ? 5.599 -3.211 -1.279 1.00 60.88 145 ALA A CA 1
ATOM 1172 C C . ALA A 1 145 ? 6.789 -4.090 -1.707 1.00 60.88 145 ALA A C 1
ATOM 1174 O O . ALA A 1 145 ? 7.696 -3.611 -2.395 1.00 60.88 145 ALA A O 1
ATOM 1175 N N . ALA A 1 146 ? 6.781 -5.370 -1.331 1.00 61.88 146 ALA A N 1
ATOM 1176 C CA . ALA A 1 146 ? 7.785 -6.335 -1.752 1.00 61.88 146 ALA A CA 1
ATOM 1177 C C . ALA A 1 146 ? 7.615 -6.757 -3.201 1.00 61.88 146 ALA A C 1
ATOM 1179 O O . ALA A 1 146 ? 8.605 -6.800 -3.930 1.00 61.88 146 ALA A O 1
ATOM 1180 N N . ASP A 1 147 ? 6.384 -6.997 -3.639 1.00 63.16 147 ASP A N 1
ATOM 1181 C CA . ASP A 1 147 ? 6.101 -7.385 -5.017 1.00 63.16 147 ASP A CA 1
ATOM 1182 C C . ASP A 1 147 ? 6.597 -6.325 -6.003 1.00 63.16 147 ASP A C 1
ATOM 1184 O O . ASP A 1 147 ? 7.325 -6.657 -6.938 1.00 63.16 147 ASP A O 1
ATOM 1188 N N . ASP A 1 148 ? 6.320 -5.041 -5.761 1.00 62.34 148 ASP A N 1
ATOM 1189 C CA . ASP A 1 148 ? 6.789 -3.953 -6.629 1.00 62.34 148 ASP A CA 1
ATOM 1190 C C . ASP A 1 148 ? 8.310 -3.762 -6.576 1.00 62.34 148 ASP A C 1
ATOM 1192 O O . ASP A 1 148 ? 8.945 -3.475 -7.595 1.00 62.34 148 ASP A O 1
ATOM 1196 N N . PHE A 1 149 ? 8.935 -3.993 -5.418 1.00 65.75 149 PHE A N 1
ATOM 1197 C CA . PHE A 1 149 ? 10.392 -3.988 -5.293 1.00 65.75 149 PHE A CA 1
ATOM 1198 C C . PHE A 1 149 ? 11.035 -5.141 -6.071 1.00 65.75 149 PHE A C 1
ATOM 1200 O O . PHE A 1 149 ? 12.020 -4.936 -6.787 1.00 65.75 149 PHE A O 1
ATOM 1207 N N . GLN A 1 150 ? 10.477 -6.349 -5.975 1.00 66.75 150 GLN A N 1
ATOM 1208 C CA . GLN A 1 150 ? 10.966 -7.511 -6.714 1.00 66.75 150 GLN A CA 1
ATOM 1209 C C . GLN A 1 150 ? 10.704 -7.372 -8.211 1.00 66.75 150 GLN A C 1
ATOM 1211 O O . GLN A 1 150 ? 11.597 -7.665 -9.010 1.00 66.75 150 GLN A O 1
ATOM 1216 N N . ARG A 1 151 ? 9.546 -6.824 -8.598 1.00 63.25 151 ARG A N 1
ATOM 1217 C CA . ARG A 1 151 ? 9.253 -6.416 -9.976 1.00 63.25 151 ARG A CA 1
ATOM 1218 C C . ARG A 1 151 ? 10.284 -5.413 -10.463 1.00 63.25 151 ARG A C 1
ATOM 1220 O O . ARG A 1 151 ? 10.804 -5.620 -11.545 1.00 63.25 151 ARG A O 1
ATOM 1227 N N . ALA A 1 152 ? 10.655 -4.401 -9.674 1.00 63.28 152 ALA A N 1
ATOM 1228 C CA . ALA A 1 152 ? 11.685 -3.421 -10.033 1.00 63.28 152 ALA A CA 1
ATOM 1229 C C . ALA A 1 152 ? 13.101 -4.026 -10.149 1.00 63.28 152 ALA A C 1
ATOM 1231 O O . ALA A 1 152 ? 13.875 -3.619 -11.020 1.00 63.28 152 ALA A O 1
ATOM 1232 N N . ARG A 1 153 ? 13.458 -4.995 -9.295 1.00 70.81 153 ARG A N 1
ATOM 1233 C CA . ARG A 1 153 ? 14.756 -5.705 -9.341 1.00 70.81 153 ARG A CA 1
ATOM 1234 C C . ARG A 1 153 ? 14.861 -6.659 -10.519 1.00 70.81 153 ARG A C 1
ATOM 1236 O O . ARG A 1 153 ? 15.903 -6.727 -11.163 1.00 70.81 153 ARG A O 1
ATOM 1243 N N . GLY A 1 154 ? 13.786 -7.398 -10.780 1.00 53.69 154 GLY A N 1
ATOM 1244 C CA . GLY A 1 154 ? 13.632 -8.281 -11.932 1.00 53.69 154 GLY A CA 1
ATOM 1245 C C . GLY A 1 154 ? 13.228 -7.549 -13.210 1.00 53.69 154 GLY A C 1
ATOM 1246 O O . GLY A 1 154 ? 13.126 -8.190 -14.255 1.00 53.69 154 GLY A O 1
ATOM 1247 N N . TRP A 1 155 ? 13.008 -6.234 -13.130 1.00 53.53 155 TRP A N 1
ATOM 1248 C CA . TRP A 1 155 ? 12.563 -5.412 -14.241 1.00 53.53 155 TRP A CA 1
ATOM 1249 C C . TRP A 1 155 ? 13.609 -5.476 -15.347 1.00 53.53 155 TRP A C 1
ATOM 1251 O O . TRP A 1 155 ? 14.754 -5.039 -15.184 1.00 53.53 155 TRP A O 1
ATOM 1261 N N . ARG A 1 156 ? 13.209 -6.045 -16.481 1.00 49.81 156 ARG A N 1
ATOM 1262 C CA . ARG A 1 156 ? 13.968 -5.986 -17.724 1.00 49.81 156 ARG A CA 1
ATOM 1263 C C . ARG A 1 156 ? 13.473 -4.797 -18.532 1.00 49.81 156 ARG A C 1
ATOM 1265 O O . ARG A 1 156 ? 12.317 -4.398 -18.409 1.00 49.81 156 ARG A O 1
ATOM 1272 N N . GLN A 1 157 ? 14.377 -4.219 -19.323 1.00 44.34 157 GLN A N 1
ATOM 1273 C CA . GLN A 1 157 ? 14.022 -3.137 -20.232 1.00 44.34 157 GLN A CA 1
ATOM 1274 C C . GLN A 1 157 ? 12.810 -3.575 -21.073 1.00 44.34 157 GLN A C 1
ATOM 1276 O O . GLN A 1 157 ? 12.821 -4.708 -21.552 1.00 44.34 157 GLN A O 1
ATOM 1281 N N . PRO A 1 158 ? 11.778 -2.723 -21.195 1.00 48.53 158 PRO A N 1
ATOM 1282 C CA . PRO A 1 158 ? 10.508 -3.095 -21.749 1.00 48.53 158 PRO A CA 1
ATOM 1283 C C . PRO A 1 158 ? 10.705 -3.659 -23.131 1.00 48.53 158 PRO A C 1
ATOM 1285 O O . PRO A 1 158 ? 11.296 -3.019 -24.003 1.00 48.53 158 PRO A O 1
ATOM 1288 N N . VAL A 1 159 ? 10.239 -4.882 -23.299 1.00 54.94 159 VAL A N 1
ATOM 1289 C CA . VAL A 1 159 ? 10.071 -5.429 -24.619 1.00 54.94 159 VAL A CA 1
ATOM 1290 C C . VAL A 1 159 ? 8.700 -4.945 -25.000 1.00 54.94 159 VAL A C 1
ATOM 1292 O O . VAL A 1 159 ? 7.704 -5.495 -24.537 1.00 54.94 159 VAL A O 1
ATOM 1295 N N . ASP A 1 160 ? 8.680 -3.840 -25.733 1.00 67.19 160 ASP A N 1
ATOM 1296 C CA . ASP A 1 160 ? 7.446 -3.177 -26.124 1.00 67.19 160 ASP A CA 1
ATOM 1297 C C . ASP A 1 160 ? 7.184 -3.536 -27.570 1.00 67.19 160 ASP A C 1
ATOM 1299 O O . ASP A 1 160 ? 7.586 -2.756 -28.428 1.00 67.19 160 ASP A O 1
ATOM 1303 N N . PRO A 1 161 ? 6.586 -4.692 -27.905 1.00 81.31 161 PRO A N 1
ATOM 1304 C CA . PRO A 1 161 ? 6.032 -4.837 -29.228 1.00 81.31 161 PRO A CA 1
ATOM 1305 C C . PRO A 1 161 ? 4.954 -3.773 -29.415 1.00 81.31 161 PRO A C 1
ATOM 1307 O O . PRO A 1 161 ? 4.124 -3.531 -28.535 1.00 81.31 161 PRO A O 1
ATOM 1310 N N . LEU A 1 162 ? 4.949 -3.144 -30.582 1.00 89.00 162 LEU A N 1
ATOM 1311 C CA . LEU A 1 162 ? 3.827 -2.323 -30.995 1.00 89.00 162 LEU A CA 1
ATOM 1312 C C . LEU A 1 162 ? 2.643 -3.241 -31.329 1.00 89.00 162 LEU A C 1
ATOM 1314 O O . LEU A 1 162 ? 2.741 -4.056 -32.239 1.00 89.00 162 LEU A O 1
ATOM 1318 N N . MET A 1 163 ? 1.541 -3.123 -30.601 1.00 92.06 163 MET A N 1
ATOM 1319 C CA . MET A 1 163 ? 0.357 -3.981 -30.691 1.00 92.06 163 MET A CA 1
ATOM 1320 C C . MET A 1 163 ? -0.832 -3.223 -31.261 1.00 92.06 163 MET A C 1
ATOM 1322 O O . MET A 1 163 ? -0.980 -2.024 -31.021 1.00 92.06 163 MET A O 1
ATOM 1326 N N . LEU A 1 164 ? -1.669 -3.913 -32.026 1.00 92.12 164 LEU A N 1
ATOM 1327 C CA . LEU A 1 164 ? -2.835 -3.359 -32.696 1.00 92.12 164 LEU A CA 1
ATOM 1328 C C . LEU A 1 164 ? -4.091 -4.027 -32.146 1.00 92.12 164 LEU A C 1
ATOM 1330 O O . LEU A 1 164 ? -4.208 -5.245 -32.254 1.00 92.12 164 LEU A O 1
ATOM 1334 N N . ASP A 1 165 ? -5.001 -3.201 -31.634 1.00 92.31 165 ASP A N 1
ATOM 1335 C CA . ASP A 1 165 ? -6.377 -3.572 -31.295 1.00 92.31 165 AS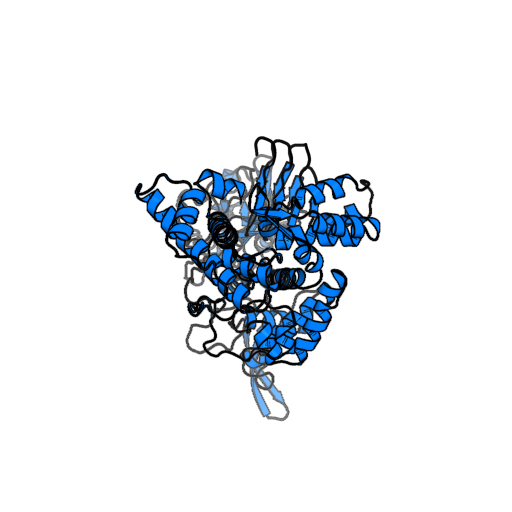P A CA 1
ATOM 1336 C C . ASP A 1 165 ? -7.160 -3.752 -32.603 1.00 92.31 165 ASP A C 1
ATOM 1338 O O . ASP A 1 165 ? -7.421 -2.781 -33.327 1.00 92.31 165 ASP A O 1
ATOM 1342 N N . LEU A 1 166 ? -7.403 -5.000 -32.999 1.00 91.88 166 LEU A N 1
ATOM 1343 C CA . LEU A 1 166 ? -7.856 -5.309 -34.356 1.00 91.88 166 LEU A CA 1
ATOM 1344 C C . LEU A 1 166 ? -9.378 -5.250 -34.509 1.00 91.88 166 LEU A C 1
ATOM 1346 O O . LEU A 1 166 ? -9.848 -4.908 -35.601 1.00 91.88 166 LEU A O 1
ATOM 1350 N N . ASP A 1 167 ? -10.148 -5.580 -33.489 1.00 90.50 167 ASP A N 1
ATOM 1351 C CA . ASP A 1 167 ? -11.613 -5.612 -33.503 1.00 90.50 167 ASP A CA 1
ATOM 1352 C C . ASP A 1 167 ? -12.270 -4.407 -32.816 1.00 90.50 167 ASP A C 1
ATOM 1354 O O . ASP A 1 167 ? -13.449 -4.142 -33.075 1.00 90.50 167 ASP A O 1
ATOM 1358 N N . GLY A 1 168 ? -11.497 -3.575 -32.118 1.00 85.56 168 GLY A N 1
ATOM 1359 C CA . GLY A 1 168 ? -11.906 -2.250 -31.662 1.00 85.56 168 GLY A CA 1
ATOM 1360 C C . GLY A 1 168 ? -12.585 -2.228 -30.296 1.00 85.56 168 GLY A C 1
ATOM 1361 O O . GLY A 1 168 ? -13.240 -1.226 -29.984 1.00 85.56 168 GLY A O 1
ATOM 1362 N N . ASP A 1 169 ? -12.475 -3.294 -29.503 1.00 87.38 169 ASP A N 1
ATOM 1363 C CA . ASP A 1 169 ? -12.876 -3.309 -28.092 1.00 87.38 169 ASP A CA 1
ATOM 1364 C C . ASP A 1 169 ? -11.700 -3.063 -27.125 1.00 87.38 169 ASP A C 1
ATOM 1366 O O . ASP A 1 169 ? -11.920 -2.847 -25.927 1.00 87.38 169 ASP A O 1
ATOM 1370 N N . GLY A 1 170 ? -10.495 -2.892 -27.676 1.00 84.81 170 GLY A N 1
ATOM 1371 C CA . GLY A 1 170 ? -9.275 -2.520 -26.971 1.00 84.81 170 GLY A CA 1
ATOM 1372 C C . GLY A 1 170 ? -8.338 -3.710 -26.798 1.00 84.81 170 GLY A C 1
ATOM 1373 O O . GLY A 1 170 ? -8.769 -4.841 -26.723 1.00 84.81 170 GLY A O 1
ATOM 1374 N N . LEU A 1 171 ? -7.037 -3.441 -26.655 1.00 85.56 171 LEU A N 1
ATOM 1375 C CA . LEU A 1 171 ? -6.028 -4.492 -26.503 1.00 85.56 171 LEU A CA 1
ATOM 1376 C C . LEU A 1 171 ? -6.310 -5.444 -25.338 1.00 85.56 171 LEU A C 1
ATOM 1378 O O . LEU A 1 171 ? -6.476 -4.989 -24.201 1.00 85.56 171 LEU A O 1
ATOM 1382 N N . GLU A 1 172 ? -6.190 -6.744 -25.589 1.00 87.38 172 GLU A N 1
ATOM 1383 C CA . GLU A 1 172 ? -6.383 -7.790 -24.584 1.00 87.38 172 GLU A CA 1
ATOM 1384 C C . GLU A 1 172 ? -5.087 -8.568 -24.341 1.00 87.38 172 GLU A C 1
ATOM 1386 O O . GLU A 1 172 ? -4.545 -9.230 -25.228 1.00 87.38 172 GLU A O 1
ATOM 1391 N N . LEU A 1 173 ? -4.583 -8.540 -23.104 1.00 84.81 173 LEU A N 1
ATOM 1392 C CA . LEU A 1 173 ? -3.281 -9.118 -22.752 1.00 84.81 173 LEU A CA 1
ATOM 1393 C C . LEU A 1 173 ? -3.418 -10.225 -21.707 1.00 84.81 173 LEU A C 1
ATOM 1395 O O . LEU A 1 173 ? -4.245 -10.146 -20.804 1.00 84.81 173 LEU A O 1
ATOM 1399 N N . LYS A 1 174 ? -2.567 -11.245 -21.785 1.00 82.25 174 LYS A N 1
ATOM 1400 C CA . LYS A 1 174 ? -2.493 -12.391 -20.871 1.00 82.25 174 LYS A CA 1
ATOM 1401 C C . LYS A 1 174 ? -1.304 -12.274 -19.931 1.00 82.25 174 LYS A C 1
ATOM 1403 O O . LYS A 1 174 ? -0.265 -11.730 -20.296 1.00 82.25 174 LYS A O 1
ATOM 1408 N N . ALA A 1 175 ? -1.446 -12.816 -18.725 1.00 72.50 175 ALA A N 1
ATOM 1409 C CA . ALA A 1 175 ? -0.395 -12.792 -17.712 1.00 72.50 175 ALA A CA 1
ATOM 1410 C C . ALA A 1 175 ? 0.781 -13.716 -18.054 1.00 72.50 175 ALA A C 1
ATOM 1412 O O . ALA A 1 175 ? 0.614 -14.783 -18.646 1.00 72.50 175 ALA A O 1
ATOM 1413 N N . ALA A 1 176 ? 1.964 -13.348 -17.567 1.00 68.00 176 ALA A N 1
ATOM 1414 C CA . ALA A 1 176 ? 3.205 -14.095 -17.735 1.00 68.00 176 ALA A CA 1
ATOM 1415 C C . ALA A 1 176 ? 3.315 -15.296 -16.783 1.00 68.00 176 ALA A C 1
ATOM 1417 O O . ALA A 1 176 ? 4.167 -15.359 -15.899 1.00 68.00 176 ALA A O 1
ATOM 1418 N N . ASN A 1 177 ? 2.430 -16.272 -16.953 1.00 65.00 177 ASN A N 1
ATOM 1419 C CA . ASN A 1 177 ? 2.377 -17.486 -16.131 1.00 65.00 177 ASN A CA 1
ATOM 1420 C C . ASN A 1 177 ? 3.259 -18.634 -16.668 1.00 65.00 177 ASN A C 1
ATOM 1422 O O . ASN A 1 177 ? 3.174 -19.759 -16.178 1.00 65.00 177 ASN A O 1
ATOM 1426 N N . GLY A 1 178 ? 4.083 -18.361 -17.687 1.00 64.06 178 GLY A N 1
ATOM 1427 C CA . GLY A 1 178 ? 4.944 -19.346 -18.345 1.00 64.06 178 GLY A CA 1
ATOM 1428 C C . GLY A 1 178 ? 4.263 -20.186 -19.432 1.00 64.06 178 GLY A C 1
ATOM 1429 O O . GLY A 1 178 ? 4.886 -21.123 -19.923 1.00 64.06 178 GLY A O 1
ATOM 1430 N N . SER A 1 179 ? 3.016 -19.876 -19.809 1.00 73.31 179 SER A N 1
ATOM 1431 C CA . SER A 1 179 ? 2.318 -20.540 -20.925 1.00 73.31 179 SER A CA 1
ATOM 1432 C C . SER A 1 179 ? 2.889 -20.183 -22.299 1.00 73.31 179 SER A C 1
ATOM 1434 O O . SER A 1 179 ? 2.960 -21.062 -23.152 1.00 73.31 179 SER A O 1
ATOM 1436 N N . VAL A 1 180 ? 3.350 -18.941 -22.479 1.00 75.00 180 VAL A N 1
ATOM 1437 C CA . VAL A 1 180 ? 3.997 -18.453 -23.705 1.00 75.00 180 VAL A CA 1
ATOM 1438 C C . VAL A 1 180 ? 5.445 -18.073 -23.406 1.00 75.00 180 VAL A C 1
ATOM 1440 O O . VAL A 1 180 ? 5.722 -17.425 -22.391 1.00 75.00 180 VAL A O 1
ATOM 1443 N N . LEU A 1 181 ? 6.374 -18.496 -24.271 1.00 74.75 181 LEU A N 1
ATOM 1444 C CA . LEU A 1 181 ? 7.810 -18.230 -24.140 1.00 74.75 181 LEU A CA 1
ATOM 1445 C C . LEU A 1 181 ? 8.352 -17.549 -25.406 1.00 74.75 181 LEU A C 1
ATOM 1447 O O . LEU A 1 181 ? 8.275 -18.136 -26.483 1.00 74.75 181 LEU A O 1
ATOM 1451 N N . PHE A 1 182 ? 9.009 -16.393 -25.285 1.00 77.88 182 PHE A N 1
ATOM 1452 C CA . PHE A 1 182 ? 9.604 -15.689 -26.434 1.00 77.88 182 PHE A CA 1
ATOM 1453 C C . PHE A 1 182 ? 10.999 -15.122 -26.114 1.00 77.88 182 PHE A C 1
ATOM 1455 O O . PHE A 1 182 ? 11.299 -14.810 -24.962 1.00 77.88 182 PHE A O 1
ATOM 1462 N N . ASP A 1 183 ? 11.879 -15.045 -27.122 1.00 72.94 183 ASP A N 1
ATOM 1463 C CA . ASP A 1 183 ? 13.229 -14.461 -27.006 1.00 72.94 183 ASP A CA 1
ATOM 1464 C C . ASP A 1 183 ? 13.163 -12.979 -27.372 1.00 72.94 183 ASP A C 1
ATOM 1466 O O . ASP A 1 183 ? 13.230 -12.562 -28.529 1.00 72.94 183 ASP A O 1
ATOM 1470 N N . HIS A 1 184 ? 12.960 -12.169 -26.353 1.00 71.00 184 HIS A N 1
ATOM 1471 C CA . HIS A 1 184 ? 12.655 -10.768 -26.525 1.00 71.00 184 HIS A CA 1
ATOM 1472 C C . HIS A 1 184 ? 13.880 -9.873 -26.785 1.00 71.00 184 HIS A C 1
ATOM 1474 O O . HIS A 1 184 ? 13.748 -8.868 -27.472 1.00 71.00 184 HIS A O 1
ATOM 1480 N N . ASP A 1 185 ? 15.063 -10.214 -26.280 1.00 63.78 185 ASP A N 1
ATOM 1481 C CA . ASP A 1 185 ? 16.280 -9.394 -26.398 1.00 63.78 185 ASP A CA 1
ATOM 1482 C C . ASP A 1 185 ? 17.301 -9.969 -27.401 1.00 63.78 185 ASP A C 1
ATOM 1484 O O . ASP A 1 185 ? 18.370 -9.383 -27.630 1.00 63.78 185 ASP A O 1
ATOM 1488 N N . ALA A 1 186 ? 16.934 -11.068 -28.072 1.00 67.69 186 ALA A N 1
ATOM 1489 C CA . ALA A 1 186 ? 17.755 -11.802 -29.027 1.00 67.69 186 ALA A CA 1
ATOM 1490 C C . ALA A 1 186 ? 19.063 -12.316 -28.403 1.00 67.69 186 ALA A C 1
ATOM 1492 O O . ALA A 1 186 ? 20.111 -12.323 -29.067 1.00 67.69 186 ALA A O 1
ATOM 1493 N N . ASP A 1 187 ? 19.016 -12.706 -27.125 1.00 62.66 187 ASP A N 1
ATOM 1494 C CA . ASP A 1 187 ? 20.140 -13.302 -26.399 1.00 62.66 187 ASP A CA 1
ATOM 1495 C C . ASP A 1 187 ? 20.223 -14.834 -26.572 1.00 62.66 187 ASP A C 1
ATOM 1497 O O . ASP A 1 187 ? 21.221 -15.456 -26.189 1.00 62.66 187 ASP A O 1
ATOM 1501 N N . GLY A 1 188 ? 19.222 -15.432 -27.230 1.00 60.56 188 GLY A N 1
ATOM 1502 C CA . GLY A 1 188 ? 19.106 -16.865 -27.476 1.00 60.56 188 GLY A CA 1
ATOM 1503 C C . GLY A 1 188 ? 18.325 -17.625 -26.400 1.00 60.56 188 GLY A C 1
ATOM 1504 O O . GLY A 1 188 ? 18.281 -18.859 -26.458 1.00 60.56 188 GLY A O 1
ATOM 1505 N N . ILE A 1 189 ? 17.724 -16.937 -25.425 1.00 56.41 189 ILE A N 1
ATOM 1506 C CA . ILE A 1 189 ? 16.954 -17.518 -24.323 1.00 56.41 189 ILE A CA 1
ATOM 1507 C C . ILE A 1 189 ? 15.502 -17.032 -24.395 1.00 56.41 189 ILE A C 1
ATOM 1509 O O . ILE A 1 189 ? 15.202 -15.851 -24.269 1.00 56.41 189 ILE A O 1
ATOM 1513 N N . ARG A 1 190 ? 14.559 -17.974 -24.514 1.00 63.88 190 ARG A N 1
ATOM 1514 C CA . ARG A 1 190 ? 13.124 -17.673 -24.409 1.00 63.88 190 ARG A CA 1
ATOM 1515 C C . ARG A 1 190 ? 12.690 -17.636 -22.949 1.00 63.88 190 ARG A C 1
ATOM 1517 O O . ARG A 1 190 ? 13.030 -18.544 -22.186 1.00 63.88 190 ARG A O 1
ATOM 1524 N N . THR A 1 191 ? 11.913 -16.630 -22.569 1.00 57.22 191 THR A N 1
ATOM 1525 C CA . THR A 1 191 ? 11.413 -16.453 -21.198 1.00 57.22 191 THR A CA 1
ATOM 1526 C C . THR A 1 191 ? 9.892 -16.404 -21.165 1.00 57.22 191 THR A C 1
ATOM 1528 O O . THR A 1 191 ? 9.256 -16.017 -22.143 1.00 57.22 191 THR A O 1
ATOM 1531 N N . GLY A 1 192 ? 9.311 -16.827 -20.035 1.00 62.84 192 GLY A N 1
ATOM 1532 C CA . GLY A 1 192 ? 7.876 -16.705 -19.789 1.00 62.84 192 GLY A CA 1
ATOM 1533 C C . GLY A 1 192 ? 7.459 -15.254 -19.872 1.00 62.84 192 GLY A C 1
ATOM 1534 O O . GLY A 1 192 ? 8.026 -14.422 -19.169 1.00 62.84 192 GLY A O 1
ATOM 1535 N N . THR A 1 193 ? 6.494 -14.961 -20.730 1.00 66.50 193 THR A N 1
ATOM 1536 C CA . THR A 1 193 ? 6.102 -13.593 -21.056 1.00 66.50 193 THR A CA 1
ATOM 1537 C C . THR A 1 193 ? 4.585 -13.474 -21.064 1.00 66.50 193 THR A C 1
ATOM 1539 O O . THR A 1 193 ? 3.874 -14.445 -21.333 1.00 66.50 193 THR A O 1
ATOM 1542 N N . GLY A 1 194 ? 4.078 -12.308 -20.686 1.00 73.06 194 GLY A N 1
ATOM 1543 C CA . GLY A 1 194 ? 2.698 -11.952 -20.940 1.00 73.06 194 GLY A CA 1
ATOM 1544 C C . GLY A 1 194 ? 2.522 -11.773 -22.437 1.00 73.06 194 GLY A C 1
ATOM 1545 O O . GLY A 1 194 ? 3.484 -11.504 -23.150 1.00 73.06 194 GLY A O 1
ATOM 1546 N N . TRP A 1 195 ? 1.319 -11.991 -22.942 1.00 87.81 195 TRP A N 1
ATOM 1547 C CA . TRP A 1 195 ? 1.131 -12.147 -24.381 1.00 87.81 195 TRP A CA 1
ATOM 1548 C C . TRP A 1 195 ? -0.160 -11.515 -24.854 1.00 87.81 195 TRP A C 1
ATOM 1550 O O . TRP A 1 195 ? -1.102 -11.388 -24.077 1.00 87.81 195 TRP A O 1
ATOM 1560 N N . ILE A 1 196 ? -0.206 -11.116 -26.117 1.00 89.44 196 ILE A N 1
ATOM 1561 C CA . ILE A 1 196 ? -1.423 -10.581 -26.721 1.00 89.44 196 ILE A CA 1
ATOM 1562 C C . ILE A 1 196 ? -2.445 -11.707 -26.951 1.00 89.44 196 ILE A C 1
ATOM 1564 O O . ILE A 1 196 ? -2.061 -12.864 -27.150 1.00 89.44 196 ILE A O 1
ATOM 1568 N N . SER A 1 197 ? -3.738 -11.399 -26.894 1.00 89.56 197 SER A N 1
ATOM 1569 C CA . SER A 1 197 ? -4.794 -12.354 -27.255 1.00 89.56 197 SER A CA 1
ATOM 1570 C C . SER A 1 197 ? -4.876 -12.548 -28.779 1.00 89.56 197 SER A C 1
ATOM 1572 O O . SER A 1 197 ? -4.249 -11.824 -29.550 1.00 89.56 197 SER A O 1
ATOM 1574 N N . ALA A 1 198 ? -5.573 -13.598 -29.223 1.00 91.81 198 ALA A N 1
ATOM 1575 C CA . ALA A 1 198 ? -5.542 -14.049 -30.624 1.00 91.81 198 ALA A CA 1
ATOM 1576 C C . ALA A 1 198 ? -6.401 -13.184 -31.577 1.00 91.81 198 ALA A C 1
ATOM 1578 O O . ALA A 1 198 ? -6.298 -13.286 -32.805 1.00 91.81 198 ALA A O 1
ATOM 1579 N N . ASP A 1 199 ? -7.289 -12.373 -31.017 1.00 90.88 199 ASP A N 1
ATOM 1580 C CA . ASP A 1 199 ? -8.157 -11.358 -31.627 1.00 90.88 199 ASP A CA 1
ATOM 1581 C C . ASP A 1 199 ? -7.309 -10.261 -32.272 1.00 90.88 199 ASP A C 1
ATOM 1583 O O . ASP A 1 199 ? -7.491 -9.924 -33.449 1.00 90.88 199 ASP A O 1
ATOM 1587 N N . ASP A 1 200 ? -6.306 -9.829 -31.514 1.00 93.81 200 ASP A N 1
ATOM 1588 C CA . ASP A 1 200 ? -5.379 -8.742 -31.783 1.00 93.81 200 ASP A CA 1
ATOM 1589 C C . ASP A 1 200 ? -4.106 -9.196 -32.504 1.00 93.81 200 ASP A C 1
ATOM 1591 O O . ASP A 1 200 ? -3.956 -10.355 -32.906 1.00 93.81 200 ASP A O 1
ATOM 1595 N N . GLY A 1 201 ? -3.167 -8.268 -32.728 1.00 92.50 201 GLY A N 1
ATOM 1596 C CA . GLY A 1 201 ? -1.872 -8.629 -33.298 1.00 92.50 201 GLY A CA 1
ATOM 1597 C C . GLY A 1 201 ? -0.702 -7.707 -32.973 1.00 92.50 201 GLY A C 1
ATOM 1598 O O . GLY A 1 201 ? -0.850 -6.525 -32.669 1.00 92.50 201 GLY A O 1
ATOM 1599 N N . ILE A 1 202 ? 0.501 -8.264 -33.097 1.00 94.38 202 ILE A N 1
ATOM 1600 C CA . ILE A 1 202 ? 1.781 -7.582 -32.896 1.00 94.38 202 ILE A CA 1
ATOM 1601 C C . ILE A 1 202 ? 2.313 -7.094 -34.245 1.00 94.38 202 ILE A C 1
ATOM 1603 O O . ILE A 1 202 ? 2.355 -7.846 -35.217 1.00 94.38 202 ILE A O 1
ATOM 1607 N N . LEU A 1 203 ? 2.768 -5.847 -34.326 1.00 94.75 203 LEU A N 1
ATOM 1608 C CA . LEU A 1 203 ? 3.468 -5.328 -35.494 1.00 94.75 203 LEU A CA 1
ATOM 1609 C C . LEU A 1 203 ? 4.884 -5.906 -35.552 1.00 94.75 203 LEU A C 1
ATOM 1611 O O . LEU A 1 203 ? 5.649 -5.824 -34.587 1.00 94.75 203 LEU A O 1
ATOM 1615 N N . VAL A 1 204 ? 5.248 -6.451 -36.710 1.00 94.62 204 VAL A N 1
ATOM 1616 C CA . VAL A 1 204 ? 6.512 -7.165 -36.917 1.00 94.62 204 VAL A CA 1
ATOM 1617 C C . VAL A 1 204 ? 7.131 -6.853 -38.273 1.00 94.62 204 VAL A C 1
ATOM 1619 O O . VAL A 1 204 ? 6.461 -6.423 -39.222 1.00 94.62 204 VAL A O 1
ATOM 1622 N N . ARG A 1 205 ? 8.433 -7.098 -38.382 1.00 93.31 205 ARG A N 1
ATOM 1623 C CA . ARG A 1 205 ? 9.193 -7.023 -39.624 1.00 93.31 205 ARG A CA 1
ATOM 1624 C C . ARG A 1 205 ? 10.260 -8.111 -39.631 1.00 93.31 205 ARG A C 1
ATOM 1626 O O . ARG A 1 205 ? 11.243 -8.017 -38.909 1.00 93.31 205 ARG A O 1
ATOM 1633 N N . ASP A 1 206 ? 10.072 -9.083 -40.512 1.00 90.19 206 ASP A N 1
ATOM 1634 C CA . ASP A 1 206 ? 11.057 -10.120 -40.825 1.00 90.19 206 ASP A CA 1
ATOM 1635 C C . ASP A 1 206 ? 12.303 -9.462 -41.447 1.00 90.19 206 ASP A C 1
ATOM 1637 O O . ASP A 1 206 ? 12.247 -8.899 -42.550 1.00 90.19 206 ASP A O 1
ATOM 1641 N N . LEU A 1 207 ? 13.404 -9.438 -40.690 1.00 87.81 207 LEU A N 1
ATOM 1642 C CA . LEU A 1 207 ? 14.625 -8.716 -41.067 1.00 87.81 207 LEU A CA 1
ATOM 1643 C C . LEU A 1 207 ? 15.616 -9.588 -41.835 1.00 87.81 207 LEU A C 1
ATOM 1645 O O . LEU A 1 207 ? 16.420 -9.050 -42.604 1.00 87.81 207 LEU A O 1
ATOM 1649 N N . ASP A 1 208 ? 15.589 -10.901 -41.625 1.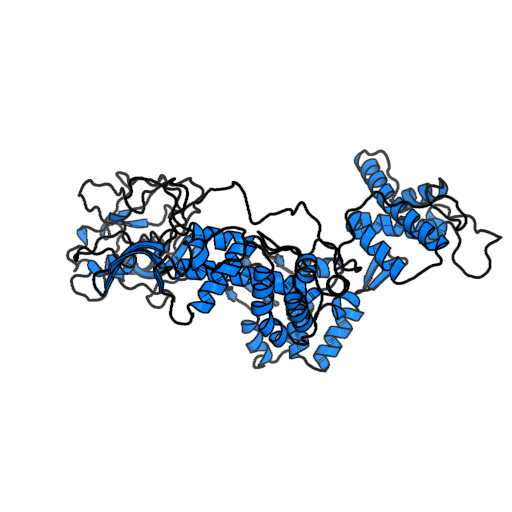00 85.81 208 ASP A N 1
ATOM 1650 C CA . ASP A 1 208 ? 16.500 -11.841 -42.278 1.00 85.81 208 ASP A CA 1
ATOM 1651 C C . ASP A 1 208 ? 15.873 -12.534 -43.506 1.00 85.81 208 ASP A C 1
ATOM 1653 O O . ASP A 1 208 ? 16.584 -13.158 -44.302 1.00 85.81 208 ASP A O 1
ATOM 1657 N N . GLY A 1 209 ? 14.571 -12.331 -43.725 1.00 85.69 209 GLY A N 1
ATOM 1658 C CA . GLY A 1 209 ? 13.803 -12.821 -44.862 1.00 85.69 209 GLY A CA 1
ATOM 1659 C C . GLY A 1 209 ? 13.465 -14.307 -44.772 1.00 85.69 209 GLY A C 1
ATOM 1660 O O . GLY A 1 209 ? 13.218 -14.927 -45.814 1.00 85.69 209 GLY A O 1
ATOM 1661 N N . ASN A 1 210 ? 13.514 -14.902 -43.577 1.00 86.38 210 ASN A N 1
ATOM 1662 C CA . ASN A 1 210 ? 13.294 -16.333 -43.379 1.00 86.38 210 ASN A CA 1
ATOM 1663 C C . ASN A 1 210 ? 11.801 -16.717 -43.279 1.00 86.38 210 ASN A C 1
ATOM 1665 O O . ASN A 1 210 ? 11.472 -17.905 -43.352 1.00 86.38 210 ASN A O 1
ATOM 1669 N N . GLY A 1 211 ? 10.900 -15.733 -43.194 1.00 85.44 211 GLY A N 1
ATOM 1670 C CA . GLY A 1 211 ? 9.454 -15.920 -43.121 1.00 85.44 211 GLY A CA 1
ATOM 1671 C C . GLY A 1 211 ? 8.901 -16.223 -41.725 1.00 85.44 211 GLY A C 1
ATOM 1672 O O . GLY A 1 211 ? 7.716 -16.536 -41.635 1.00 85.44 211 GLY A O 1
ATOM 1673 N N . LEU A 1 212 ? 9.721 -16.130 -40.679 1.00 88.06 212 LEU A N 1
ATOM 1674 C CA . LEU A 1 212 ? 9.394 -16.357 -39.271 1.00 88.06 212 LEU A CA 1
ATOM 1675 C C . LEU A 1 212 ? 9.769 -15.118 -38.452 1.00 88.06 212 LEU A C 1
ATOM 1677 O O . LEU A 1 212 ? 10.641 -14.352 -38.839 1.00 88.06 212 LEU A O 1
ATOM 1681 N N . ILE A 1 213 ? 9.136 -14.954 -37.293 1.00 91.06 213 ILE A N 1
ATOM 1682 C CA . ILE A 1 213 ? 9.513 -13.961 -36.282 1.00 91.06 213 ILE A CA 1
ATOM 1683 C C . ILE A 1 213 ? 10.046 -14.723 -35.078 1.00 91.06 213 ILE A C 1
ATOM 1685 O O . ILE A 1 213 ? 9.317 -15.491 -34.450 1.00 91.06 213 ILE A O 1
ATOM 1689 N N . GLN A 1 214 ? 11.336 -14.569 -34.794 1.00 84.06 214 GLN A N 1
ATOM 1690 C CA . GLN A 1 214 ? 12.037 -15.440 -33.848 1.00 84.06 214 GLN A CA 1
ATOM 1691 C C . GLN A 1 214 ? 12.556 -14.705 -32.622 1.00 84.06 214 GLN A C 1
ATOM 1693 O O . GLN A 1 214 ? 12.731 -15.332 -31.576 1.00 84.06 214 GLN A O 1
ATOM 1698 N N . THR A 1 215 ? 12.835 -13.408 -32.762 1.00 82.00 215 THR A N 1
ATOM 1699 C CA . THR A 1 215 ? 13.404 -12.600 -31.682 1.00 82.00 215 THR A CA 1
ATOM 1700 C C . THR A 1 215 ? 12.825 -11.191 -31.653 1.00 82.00 215 THR A C 1
ATOM 1702 O O . THR A 1 215 ? 12.303 -10.701 -32.657 1.00 82.00 215 THR A O 1
ATOM 1705 N N . GLY A 1 216 ? 12.993 -10.475 -30.539 1.00 77.75 216 GLY A N 1
ATOM 1706 C CA . GLY A 1 216 ? 12.539 -9.084 -30.425 1.00 77.75 216 GLY A CA 1
ATOM 1707 C C . GLY A 1 216 ? 13.207 -8.087 -31.377 1.00 77.75 216 GLY A C 1
ATOM 1708 O O . GLY A 1 216 ? 12.706 -6.977 -31.529 1.00 77.75 216 GLY A O 1
ATOM 1709 N N . ARG A 1 217 ? 14.271 -8.473 -32.101 1.00 83.38 217 ARG A N 1
ATOM 1710 C CA . ARG A 1 217 ? 14.837 -7.659 -33.200 1.00 83.38 217 ARG A CA 1
ATOM 1711 C C . ARG A 1 217 ? 13.865 -7.460 -34.360 1.00 83.38 217 ARG A C 1
ATOM 1713 O O . ARG A 1 217 ? 14.014 -6.500 -35.112 1.00 83.38 217 ARG A O 1
ATOM 1720 N N . GLU A 1 218 ? 12.928 -8.385 -34.515 1.00 88.94 218 GLU A N 1
ATOM 1721 C CA . GLU A 1 218 ? 11.940 -8.426 -35.595 1.00 88.94 218 GLU A CA 1
ATOM 1722 C C . GLU A 1 218 ? 10.570 -7.905 -35.140 1.00 88.94 218 GLU A C 1
ATOM 1724 O O . GLU A 1 218 ? 9.643 -7.779 -35.940 1.00 88.94 218 GLU A O 1
ATOM 1729 N N . LEU A 1 219 ? 10.451 -7.558 -33.858 1.00 90.56 219 LEU A N 1
ATOM 1730 C CA . LEU A 1 219 ? 9.343 -6.787 -33.315 1.00 90.56 219 LEU A CA 1
ATOM 1731 C C . LEU A 1 219 ? 9.668 -5.293 -33.424 1.00 90.56 219 LEU A C 1
ATOM 1733 O O . LEU A 1 219 ? 10.834 -4.904 -33.530 1.00 90.56 219 LEU A O 1
ATOM 1737 N N . PHE A 1 220 ? 8.642 -4.447 -33.380 1.00 89.06 220 PHE A N 1
ATOM 1738 C CA . PHE A 1 220 ? 8.814 -3.004 -33.199 1.00 89.06 220 PHE A CA 1
ATOM 1739 C C . PHE A 1 220 ? 8.859 -2.689 -31.714 1.00 89.06 220 PHE A C 1
ATOM 1741 O O . PHE A 1 220 ? 7.808 -2.715 -31.096 1.00 89.06 220 PHE A O 1
ATOM 1748 N N . GLY A 1 221 ? 10.043 -2.394 -31.176 1.00 80.75 221 GLY A N 1
ATOM 1749 C CA . GLY A 1 221 ? 10.307 -2.187 -29.752 1.00 80.75 221 GLY A CA 1
ATOM 1750 C C . GLY A 1 221 ? 11.743 -1.720 -29.507 1.00 80.75 221 GLY A C 1
ATOM 1751 O O . GLY A 1 221 ? 12.465 -1.383 -30.443 1.00 80.75 221 GLY A O 1
ATOM 1752 N N . VAL A 1 222 ? 12.198 -1.703 -28.254 1.00 72.56 222 VAL A N 1
ATOM 1753 C CA . VAL A 1 222 ? 13.550 -1.212 -27.904 1.00 72.56 222 VAL A CA 1
ATOM 1754 C C . VAL A 1 222 ? 14.691 -2.037 -28.514 1.00 72.56 222 VAL A C 1
ATOM 1756 O O . VAL A 1 222 ? 15.807 -1.543 -28.657 1.00 72.56 222 VAL A O 1
ATOM 1759 N N . ASP A 1 223 ? 14.432 -3.288 -28.894 1.00 73.81 223 ASP A N 1
ATOM 1760 C CA . ASP A 1 223 ? 15.413 -4.173 -29.529 1.00 73.81 223 ASP A CA 1
ATOM 1761 C C . ASP A 1 223 ? 15.455 -4.053 -31.058 1.00 73.81 223 ASP A C 1
ATOM 1763 O O . ASP A 1 223 ? 16.360 -4.606 -31.698 1.00 73.81 223 ASP A O 1
ATOM 1767 N N . THR A 1 224 ? 14.560 -3.254 -31.651 1.00 82.94 224 THR A N 1
ATOM 1768 C CA . THR A 1 224 ? 14.628 -2.901 -33.070 1.00 82.94 224 THR A CA 1
ATOM 1769 C C . THR A 1 224 ? 15.879 -2.069 -33.345 1.00 82.94 224 THR A C 1
ATOM 1771 O O . THR A 1 224 ? 16.129 -1.049 -32.699 1.00 82.94 224 THR A O 1
ATOM 1774 N N . LEU A 1 225 ? 16.657 -2.462 -34.356 1.00 85.12 225 LEU A N 1
ATOM 1775 C CA . LEU A 1 225 ? 17.744 -1.637 -34.883 1.00 85.12 225 LEU A CA 1
ATOM 1776 C C . LEU A 1 225 ? 17.209 -0.657 -35.931 1.00 85.12 225 LEU A C 1
ATOM 1778 O O . LEU A 1 225 ? 16.675 -1.068 -36.962 1.00 85.12 225 LEU A O 1
ATOM 1782 N N . LYS A 1 226 ? 17.412 0.637 -35.688 1.00 85.56 226 LYS A N 1
ATOM 1783 C CA . LYS A 1 226 ? 17.086 1.714 -36.627 1.00 85.56 226 LYS A CA 1
ATOM 1784 C C . LYS A 1 226 ? 18.097 1.782 -37.772 1.00 85.56 226 LYS A C 1
ATOM 1786 O O . LYS A 1 226 ? 19.206 1.244 -37.690 1.00 85.56 226 LYS A O 1
ATOM 1791 N N . ARG A 1 227 ? 17.762 2.510 -38.843 1.00 85.00 227 ARG A N 1
ATOM 1792 C CA . ARG A 1 227 ? 18.632 2.722 -40.024 1.00 85.00 227 ARG A CA 1
ATOM 1793 C C . ARG A 1 227 ? 20.009 3.297 -39.688 1.00 85.00 227 ARG A C 1
ATOM 1795 O O . ARG A 1 227 ? 20.959 3.074 -40.436 1.00 85.00 227 ARG A O 1
ATOM 1802 N N . ASN A 1 228 ? 20.125 4.041 -38.589 1.00 80.88 228 ASN A N 1
ATOM 1803 C CA . ASN A 1 228 ? 21.386 4.616 -38.118 1.00 80.88 228 ASN A CA 1
ATOM 1804 C C . ASN A 1 228 ? 22.284 3.610 -37.362 1.00 80.88 228 ASN A C 1
ATOM 1806 O O . ASN A 1 228 ? 23.403 3.963 -36.997 1.00 80.88 228 ASN A O 1
ATOM 1810 N N . GLY A 1 229 ? 21.823 2.371 -37.155 1.00 79.44 229 GLY A N 1
ATOM 1811 C CA . GLY A 1 229 ? 22.544 1.318 -36.438 1.00 79.44 229 GLY A CA 1
ATOM 1812 C C . GLY A 1 229 ? 22.377 1.355 -34.917 1.00 79.44 229 GLY A C 1
ATOM 1813 O O . GLY A 1 229 ? 22.967 0.523 -34.230 1.00 79.44 229 GLY A O 1
ATOM 1814 N N . GLU A 1 230 ? 21.584 2.286 -34.385 1.00 82.50 230 GLU A N 1
ATOM 1815 C CA . GLU A 1 230 ? 21.245 2.363 -32.964 1.00 82.50 230 GLU A CA 1
ATOM 1816 C C . GLU A 1 230 ? 19.949 1.597 -32.671 1.00 82.50 230 GLU A C 1
ATOM 1818 O O . GLU A 1 230 ? 19.084 1.451 -33.537 1.00 82.50 230 GLU A O 1
ATOM 1823 N N . LYS A 1 231 ? 19.803 1.116 -31.433 1.00 77.56 231 LYS A N 1
ATOM 1824 C CA . LYS A 1 231 ? 18.537 0.561 -30.944 1.00 77.56 231 LYS A CA 1
ATOM 1825 C C . LYS A 1 231 ? 17.480 1.663 -30.816 1.00 77.56 231 LYS A C 1
ATOM 1827 O O . LYS A 1 231 ? 17.815 2.812 -30.513 1.00 77.56 231 LYS A O 1
ATOM 1832 N N . ALA A 1 232 ? 16.220 1.323 -31.056 1.00 75.38 232 ALA A N 1
ATOM 1833 C CA . ALA A 1 232 ? 15.110 2.237 -30.834 1.00 75.38 232 ALA A CA 1
ATOM 1834 C C . ALA A 1 232 ? 14.919 2.530 -29.337 1.00 75.38 232 ALA A C 1
ATOM 1836 O O . ALA A 1 232 ? 15.238 1.721 -28.468 1.00 75.38 232 ALA A O 1
ATOM 1837 N N . ILE A 1 233 ? 14.401 3.717 -29.030 1.00 71.94 233 ILE A N 1
ATOM 1838 C CA . ILE A 1 233 ? 14.138 4.154 -27.652 1.00 71.94 233 ILE A CA 1
ATOM 1839 C C . ILE A 1 233 ? 12.839 3.524 -27.122 1.00 71.94 233 ILE A C 1
ATOM 1841 O O . ILE A 1 233 ? 12.720 3.298 -25.921 1.00 71.94 233 ILE A O 1
ATOM 1845 N N . ASN A 1 234 ? 11.875 3.256 -28.008 1.00 73.75 234 ASN A N 1
ATOM 1846 C CA . ASN A 1 234 ? 10.601 2.575 -27.750 1.00 73.75 234 ASN A CA 1
ATOM 1847 C C . ASN A 1 234 ? 9.977 2.093 -29.080 1.00 73.75 234 ASN A C 1
ATOM 1849 O O . ASN A 1 234 ? 10.517 2.354 -30.158 1.00 73.75 234 ASN A O 1
ATOM 1853 N N . ALA A 1 235 ? 8.823 1.425 -29.005 1.00 83.50 235 ALA A N 1
ATOM 1854 C CA . ALA A 1 235 ? 8.102 0.872 -30.156 1.00 83.50 235 ALA A CA 1
ATOM 1855 C C . ALA A 1 235 ? 7.677 1.917 -31.210 1.00 83.50 235 ALA A C 1
ATOM 1857 O O . ALA A 1 235 ? 7.766 1.671 -32.414 1.00 83.50 235 ALA A O 1
ATOM 1858 N N . PHE A 1 236 ? 7.250 3.107 -30.776 1.00 85.19 236 PHE A N 1
ATOM 1859 C CA . PHE A 1 236 ? 6.856 4.189 -31.683 1.00 85.19 236 PHE A CA 1
ATOM 1860 C C . PHE A 1 236 ? 8.072 4.855 -32.348 1.00 85.19 236 PHE A C 1
ATOM 1862 O O . PHE A 1 236 ? 8.014 5.161 -33.533 1.00 85.19 236 PHE A O 1
ATOM 1869 N N . ASP A 1 237 ? 9.202 4.996 -31.645 1.00 86.75 237 ASP A N 1
ATOM 1870 C CA . ASP A 1 237 ? 10.489 5.422 -32.224 1.00 86.75 237 ASP A CA 1
ATOM 1871 C C . ASP A 1 237 ? 11.0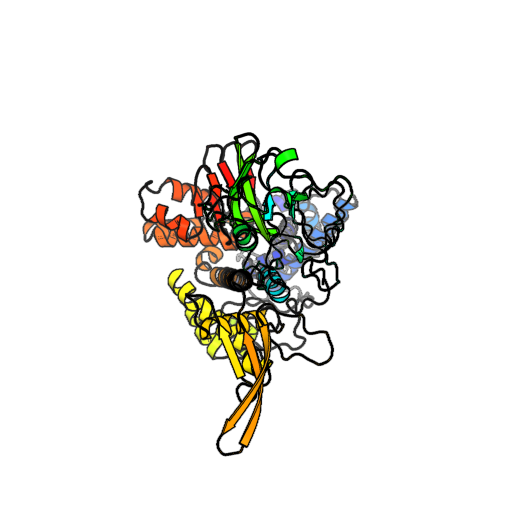03 4.407 -33.260 1.00 86.75 237 ASP A C 1
ATOM 1873 O O . ASP A 1 237 ? 11.528 4.797 -34.303 1.00 86.75 237 ASP A O 1
ATOM 1877 N N . ALA A 1 238 ? 10.795 3.106 -33.018 1.00 89.38 238 ALA A N 1
ATOM 1878 C CA . ALA A 1 238 ? 11.099 2.057 -33.990 1.00 89.38 238 ALA A CA 1
ATOM 1879 C C . ALA A 1 238 ? 10.250 2.195 -35.266 1.00 89.38 238 ALA A C 1
ATOM 1881 O O . ALA A 1 238 ? 10.771 2.068 -36.375 1.00 89.38 238 ALA A O 1
ATOM 1882 N N . LEU A 1 239 ? 8.951 2.487 -35.128 1.00 93.00 239 LEU A N 1
ATOM 1883 C CA . LEU A 1 239 ? 8.061 2.702 -36.271 1.00 93.00 239 LEU A CA 1
ATOM 1884 C C . LEU A 1 239 ? 8.358 4.024 -36.999 1.00 93.00 239 LEU A C 1
ATOM 1886 O O . LEU A 1 239 ? 8.335 4.063 -38.229 1.00 93.00 239 LEU A O 1
ATOM 1890 N N . ALA A 1 240 ? 8.682 5.090 -36.266 1.00 93.00 240 ALA A N 1
ATOM 1891 C CA . ALA A 1 240 ? 9.007 6.401 -36.825 1.00 93.00 240 ALA A CA 1
ATOM 1892 C C . ALA A 1 240 ? 10.246 6.373 -37.737 1.00 93.00 240 ALA A C 1
ATOM 1894 O O . ALA A 1 240 ? 10.314 7.139 -38.693 1.00 93.00 240 ALA A O 1
ATOM 1895 N N . ASP A 1 241 ? 11.194 5.453 -37.522 1.00 94.19 241 ASP A N 1
ATOM 1896 C CA . ASP A 1 241 ? 12.336 5.241 -38.431 1.00 94.19 241 ASP A CA 1
ATOM 1897 C C . ASP A 1 241 ? 11.910 4.764 -39.840 1.00 94.19 241 ASP A C 1
ATOM 1899 O O . ASP A 1 241 ? 12.669 4.873 -40.815 1.00 94.19 241 ASP A O 1
ATOM 1903 N N . LEU A 1 242 ? 10.688 4.235 -39.974 1.00 94.38 242 LEU A N 1
ATOM 1904 C CA . LEU A 1 242 ? 10.130 3.768 -41.243 1.00 94.38 242 LEU A CA 1
ATOM 1905 C C . LEU A 1 242 ? 9.310 4.820 -41.995 1.00 94.38 242 LEU A C 1
ATOM 1907 O O . LEU A 1 242 ? 9.117 4.635 -43.201 1.00 94.38 242 LEU A O 1
ATOM 1911 N N . ASP A 1 243 ? 8.910 5.909 -41.334 1.00 94.69 243 ASP A N 1
ATOM 1912 C CA . ASP A 1 243 ? 8.254 7.072 -41.941 1.00 94.69 243 ASP A CA 1
ATOM 1913 C C . ASP A 1 243 ? 9.257 7.810 -42.845 1.00 94.69 243 ASP A C 1
ATOM 1915 O O . ASP A 1 243 ? 10.121 8.580 -42.421 1.00 94.69 243 ASP A O 1
ATOM 1919 N N . SER A 1 244 ? 9.202 7.487 -44.132 1.00 94.06 244 SER A N 1
ATOM 1920 C CA . SER A 1 244 ? 10.178 7.927 -45.126 1.00 94.06 244 SER A CA 1
ATOM 1921 C C . SER A 1 244 ? 9.893 9.320 -45.673 1.00 94.06 244 SER A C 1
ATOM 1923 O O . SER A 1 244 ? 10.800 9.942 -46.236 1.00 94.06 244 SER A O 1
ATOM 1925 N N . ASN A 1 245 ? 8.660 9.805 -45.520 1.00 94.00 245 ASN A N 1
ATOM 1926 C CA . ASN A 1 245 ? 8.249 11.138 -45.944 1.00 94.00 245 ASN A CA 1
ATOM 1927 C C . ASN A 1 245 ? 8.138 12.132 -44.764 1.00 94.00 245 ASN A C 1
ATOM 1929 O O . ASN A 1 245 ? 8.003 13.333 -45.011 1.00 94.00 245 ASN A O 1
ATOM 1933 N N . ALA A 1 246 ? 8.292 11.645 -43.527 1.00 93.19 246 ALA A N 1
ATOM 1934 C CA . ALA A 1 246 ? 8.261 12.385 -42.270 1.00 93.19 246 ALA A CA 1
ATOM 1935 C C . ALA A 1 246 ? 6.947 13.151 -42.039 1.00 93.19 246 ALA A C 1
ATOM 1937 O O . ALA A 1 246 ? 6.956 14.260 -41.493 1.00 93.19 246 ALA A O 1
ATOM 1938 N N . ASP A 1 247 ? 5.820 12.590 -42.482 1.00 93.94 247 ASP A N 1
ATOM 1939 C CA . ASP A 1 247 ? 4.498 13.200 -42.315 1.00 93.94 247 ASP A CA 1
ATOM 1940 C C . ASP A 1 247 ? 3.797 12.807 -40.997 1.00 93.94 247 ASP A C 1
ATOM 1942 O O . ASP A 1 247 ? 2.720 13.327 -40.678 1.00 93.94 247 ASP A O 1
ATOM 1946 N N . GLY A 1 248 ? 4.431 11.943 -40.197 1.00 91.06 248 GLY A N 1
ATOM 1947 C CA . GLY A 1 248 ? 3.923 11.449 -38.922 1.00 91.06 248 GLY A CA 1
ATOM 1948 C C . GLY A 1 248 ? 2.970 10.259 -39.055 1.00 91.06 248 GLY A C 1
ATOM 1949 O O . GLY A 1 248 ? 2.372 9.845 -38.053 1.00 91.06 248 GLY A O 1
ATOM 1950 N N . ASN A 1 249 ? 2.808 9.709 -40.259 1.00 94.56 249 ASN A N 1
ATOM 1951 C CA . ASN A 1 249 ? 1.950 8.571 -40.548 1.00 94.56 249 ASN A CA 1
ATOM 1952 C C . ASN A 1 249 ? 2.715 7.536 -41.361 1.00 94.56 249 ASN A C 1
ATOM 1954 O O . ASN A 1 249 ? 3.181 7.809 -42.457 1.00 94.56 249 ASN A O 1
ATOM 1958 N N . PHE A 1 250 ? 2.723 6.302 -40.876 1.00 97.12 250 PHE A N 1
ATOM 1959 C CA . PHE A 1 250 ? 3.160 5.176 -41.677 1.00 97.12 250 PHE A CA 1
ATOM 1960 C C . PHE A 1 250 ? 2.011 4.745 -42.596 1.00 97.12 250 PHE A C 1
ATOM 1962 O O . PHE A 1 250 ? 0.940 4.352 -42.116 1.00 97.12 250 PHE A O 1
ATOM 1969 N N . THR A 1 251 ? 2.203 4.867 -43.910 1.00 96.94 251 THR A N 1
ATOM 1970 C CA . THR A 1 251 ? 1.193 4.589 -44.948 1.00 96.94 251 THR A CA 1
ATOM 1971 C C . THR A 1 251 ? 1.802 3.880 -46.159 1.00 96.94 251 THR A C 1
ATOM 1973 O O . THR A 1 251 ? 3.013 3.699 -46.254 1.00 96.94 251 THR A O 1
ATOM 1976 N N . SER A 1 252 ? 0.984 3.537 -47.161 1.00 96.31 252 SER A N 1
ATOM 1977 C CA . SER A 1 252 ? 1.472 2.986 -48.436 1.00 96.31 252 SER A CA 1
ATOM 1978 C C . SER A 1 252 ? 2.390 3.931 -49.228 1.00 96.31 252 SER A C 1
ATOM 1980 O O . SER A 1 252 ? 2.951 3.522 -50.244 1.00 96.31 252 SER A O 1
ATOM 1982 N N . ALA A 1 253 ? 2.512 5.200 -48.819 1.00 95.44 253 ALA A N 1
ATOM 1983 C CA . ALA A 1 253 ? 3.494 6.128 -49.372 1.00 95.44 253 ALA A CA 1
ATOM 1984 C C . ALA A 1 253 ? 4.922 5.843 -48.872 1.00 95.44 253 ALA A C 1
ATOM 1986 O O . ALA A 1 253 ? 5.880 6.311 -49.492 1.00 95.44 253 ALA A O 1
ATOM 1987 N N . ASP A 1 254 ? 5.073 5.060 -47.800 1.00 97.44 254 ASP A N 1
ATOM 1988 C CA . ASP A 1 254 ? 6.359 4.758 -47.194 1.00 97.44 254 ASP A CA 1
ATOM 1989 C C . ASP A 1 254 ? 7.063 3.560 -47.812 1.00 97.44 254 ASP A C 1
ATOM 1991 O O . ASP A 1 254 ? 6.480 2.502 -48.056 1.00 97.44 254 ASP A O 1
ATOM 1995 N N . LEU A 1 255 ? 8.379 3.701 -47.995 1.00 95.38 255 LEU A N 1
ATOM 1996 C CA . LEU A 1 255 ? 9.214 2.686 -48.650 1.00 95.38 255 LEU A CA 1
ATOM 1997 C C . LEU A 1 255 ? 9.146 1.308 -47.976 1.00 95.38 255 LEU A C 1
ATOM 1999 O O . LEU A 1 255 ? 9.335 0.289 -48.640 1.00 95.38 255 LEU A O 1
ATOM 2003 N N . ALA A 1 256 ? 8.917 1.276 -46.662 1.00 94.44 256 ALA A N 1
ATOM 2004 C CA . ALA A 1 256 ? 8.890 0.049 -45.876 1.00 94.44 256 ALA A CA 1
ATOM 2005 C C . ALA A 1 256 ? 7.484 -0.556 -45.712 1.00 94.44 256 ALA A C 1
ATOM 2007 O O . ALA A 1 256 ? 7.387 -1.628 -45.121 1.00 94.44 256 ALA A O 1
ATOM 2008 N N . TRP A 1 257 ? 6.418 0.064 -46.246 1.00 95.56 257 TRP A N 1
ATOM 2009 C CA . TRP A 1 257 ? 5.026 -0.382 -46.050 1.00 95.56 257 TRP A CA 1
ATOM 2010 C C . TRP A 1 257 ? 4.827 -1.875 -46.327 1.00 95.56 257 TRP A C 1
ATOM 2012 O O . TRP A 1 257 ? 4.348 -2.615 -45.475 1.00 95.56 257 TRP A O 1
ATOM 2022 N N . GLY A 1 258 ? 5.291 -2.349 -47.488 1.00 94.31 258 GLY A N 1
ATOM 2023 C CA . GLY A 1 258 ? 5.136 -3.750 -47.897 1.00 94.31 258 GLY A CA 1
ATOM 2024 C C . GLY A 1 258 ? 6.002 -4.763 -47.136 1.00 94.31 258 GLY A C 1
ATOM 2025 O O . GLY A 1 258 ? 5.907 -5.955 -47.416 1.00 94.31 258 GLY A O 1
ATOM 2026 N N . GLN A 1 259 ? 6.873 -4.314 -46.227 1.00 94.12 259 GLN A N 1
ATOM 2027 C CA . GLN A 1 259 ? 7.746 -5.177 -45.418 1.00 94.12 259 GLN A CA 1
ATOM 2028 C C . GLN A 1 259 ? 7.204 -5.395 -44.003 1.00 94.12 259 GLN A C 1
ATOM 2030 O O . GLN A 1 259 ? 7.635 -6.325 -43.326 1.00 94.12 259 GLN A O 1
ATOM 2035 N N . VAL A 1 260 ? 6.284 -4.540 -43.558 1.00 95.75 260 VAL A N 1
ATOM 2036 C CA . VAL A 1 260 ? 5.682 -4.615 -42.230 1.00 95.75 260 VAL A CA 1
ATOM 2037 C C . VAL A 1 260 ? 4.466 -5.533 -42.274 1.00 95.75 260 VAL A C 1
ATOM 2039 O O . VAL A 1 260 ? 3.655 -5.487 -43.203 1.00 95.75 260 VAL A O 1
ATOM 2042 N N . LYS A 1 261 ? 4.352 -6.390 -41.263 1.00 96.25 261 LYS A N 1
ATOM 2043 C CA . LYS A 1 261 ? 3.256 -7.343 -41.098 1.00 96.25 261 LYS A CA 1
ATOM 2044 C C . LYS A 1 261 ? 2.678 -7.240 -39.693 1.00 96.25 261 LYS A C 1
ATOM 2046 O O . LYS A 1 261 ? 3.278 -6.635 -38.809 1.00 96.25 261 LYS A O 1
ATOM 2051 N N . VAL A 1 262 ? 1.522 -7.857 -39.504 1.00 96.19 262 VAL A N 1
ATOM 2052 C CA . VAL A 1 262 ? 0.913 -8.104 -38.200 1.00 96.19 262 VAL A CA 1
ATOM 2053 C C . VAL A 1 262 ? 0.973 -9.602 -37.936 1.00 96.19 262 VAL A C 1
ATOM 2055 O O . VAL A 1 262 ? 0.503 -10.392 -38.757 1.00 96.19 262 VAL A O 1
ATOM 2058 N N . TRP A 1 263 ? 1.571 -9.979 -36.815 1.00 95.75 263 TRP A N 1
ATOM 2059 C CA . TRP A 1 263 ? 1.558 -11.334 -36.292 1.00 95.75 263 TRP A CA 1
ATOM 2060 C C . TRP A 1 263 ? 0.372 -11.501 -35.349 1.00 95.75 263 TRP A C 1
ATOM 2062 O O . TRP A 1 263 ? 0.281 -10.803 -34.341 1.00 95.75 263 TRP A O 1
ATOM 2072 N N . ARG A 1 264 ? -0.535 -12.409 -35.701 1.00 95.56 264 ARG A N 1
ATOM 2073 C CA . ARG A 1 264 ? -1.603 -12.878 -34.820 1.00 95.56 264 ARG A CA 1
ATOM 2074 C C . ARG A 1 264 ? -1.276 -14.306 -34.425 1.00 95.56 264 ARG A C 1
ATOM 2076 O O . ARG A 1 264 ? -1.417 -15.194 -35.261 1.00 95.56 264 ARG A O 1
ATOM 2083 N N . ASP A 1 265 ? -0.820 -14.486 -33.197 1.00 92.25 265 ASP A N 1
ATOM 2084 C CA . ASP A 1 265 ? -0.530 -15.799 -32.629 1.00 92.25 265 ASP A CA 1
ATOM 2085 C C . ASP A 1 265 ? -1.860 -16.479 -32.260 1.00 92.25 265 ASP A C 1
ATOM 2087 O O . ASP A 1 265 ? -2.516 -16.129 -31.273 1.00 92.25 265 ASP A O 1
ATOM 2091 N N . LEU A 1 266 ? -2.336 -17.358 -33.143 1.00 92.44 266 LEU A N 1
ATOM 2092 C CA . LEU A 1 266 ? -3.698 -17.892 -33.079 1.00 92.44 266 LEU A CA 1
ATOM 2093 C C . LEU A 1 266 ? -3.806 -19.068 -32.110 1.00 92.44 266 LEU A C 1
ATOM 2095 O O . LEU A 1 266 ? -4.876 -19.273 -31.526 1.00 92.44 266 LEU A O 1
ATOM 2099 N N . ASP A 1 267 ? -2.736 -19.845 -31.959 1.00 92.00 267 ASP A N 1
ATOM 2100 C CA . ASP A 1 267 ? -2.672 -20.969 -31.025 1.00 92.00 267 ASP A CA 1
ATOM 2101 C C . ASP A 1 267 ? -1.939 -20.642 -29.714 1.00 92.00 267 ASP A C 1
ATOM 2103 O O . ASP A 1 267 ? -2.061 -21.409 -28.754 1.00 92.00 267 ASP A O 1
ATOM 2107 N N . GLN A 1 268 ? -1.351 -19.444 -29.628 1.00 89.69 268 GLN A N 1
ATOM 2108 C CA . GLN A 1 268 ? -0.775 -18.829 -28.433 1.00 89.69 268 GLN A CA 1
ATOM 2109 C C . GLN A 1 268 ? 0.422 -19.608 -27.902 1.00 89.69 268 GLN A C 1
ATOM 2111 O O . GLN A 1 268 ? 0.539 -19.829 -26.693 1.00 89.69 268 GLN A O 1
ATOM 2116 N N . ASP A 1 269 ? 1.297 -20.057 -28.796 1.00 87.31 269 ASP A N 1
ATOM 2117 C CA . ASP A 1 269 ? 2.495 -20.807 -28.432 1.00 87.31 269 ASP A CA 1
ATOM 2118 C C . ASP A 1 269 ? 3.784 -19.955 -28.449 1.00 87.31 269 ASP A C 1
ATOM 2120 O O . ASP A 1 269 ? 4.838 -20.403 -27.976 1.00 87.31 269 ASP A O 1
ATOM 2124 N N . GLY A 1 270 ? 3.699 -18.700 -28.910 1.00 84.69 270 GLY A N 1
ATOM 2125 C CA . GLY A 1 270 ? 4.822 -17.770 -29.005 1.00 84.69 270 GLY A CA 1
ATOM 2126 C C . GLY A 1 270 ? 5.783 -18.069 -30.158 1.00 84.69 270 GLY A C 1
ATOM 2127 O O . GLY A 1 270 ? 6.918 -17.580 -30.153 1.00 84.69 270 GLY A O 1
ATOM 2128 N N . ILE A 1 271 ? 5.382 -18.877 -31.141 1.00 89.19 271 ILE A N 1
ATOM 2129 C CA . ILE A 1 271 ? 6.168 -19.239 -32.320 1.00 89.19 271 ILE A CA 1
ATOM 2130 C C . ILE A 1 271 ? 5.423 -18.773 -33.568 1.00 89.19 271 ILE A C 1
ATOM 2132 O O . ILE A 1 271 ? 4.331 -19.218 -33.867 1.00 89.19 271 ILE A O 1
ATOM 2136 N N . SER A 1 272 ? 6.043 -17.888 -34.349 1.00 91.00 272 SER A N 1
ATOM 2137 C CA . SER A 1 272 ? 5.401 -17.400 -35.569 1.00 91.00 272 SER A CA 1
ATOM 2138 C C . SER A 1 272 ? 5.307 -18.492 -36.634 1.00 91.00 272 SER A C 1
ATOM 2140 O O . SER A 1 272 ? 6.334 -18.945 -37.147 1.00 91.00 272 SER A O 1
ATOM 2142 N N . ASP A 1 273 ? 4.074 -18.848 -37.003 1.00 87.50 273 ASP A N 1
ATOM 2143 C CA . ASP A 1 273 ? 3.781 -19.942 -37.927 1.00 87.50 273 ASP A CA 1
ATOM 2144 C C . ASP A 1 273 ? 3.223 -19.512 -39.299 1.00 87.50 273 ASP A C 1
ATOM 2146 O O . ASP A 1 273 ? 2.770 -18.386 -39.556 1.00 87.50 273 ASP A O 1
ATOM 2150 N N . ALA A 1 274 ? 3.245 -20.463 -40.241 1.00 81.06 274 ALA A N 1
ATOM 2151 C CA . ALA A 1 274 ? 2.707 -20.279 -41.585 1.00 81.06 274 ALA A CA 1
ATOM 2152 C C . ALA A 1 274 ? 1.173 -20.142 -41.559 1.00 81.06 274 ALA A C 1
ATOM 2154 O O . ALA A 1 274 ? 0.441 -21.129 -41.604 1.00 81.06 274 ALA A O 1
ATOM 2155 N N . GLY A 1 275 ? 0.689 -18.901 -41.562 1.00 87.19 275 GLY A N 1
ATOM 2156 C CA . GLY A 1 275 ? -0.739 -18.568 -41.489 1.00 87.19 275 GLY A CA 1
ATOM 2157 C C . GLY A 1 275 ? -1.058 -17.468 -40.478 1.00 87.19 275 GLY A C 1
ATOM 2158 O O . GLY A 1 275 ? -2.165 -16.940 -40.501 1.00 87.19 275 GLY A O 1
ATOM 2159 N N . GLU A 1 276 ? -0.079 -17.093 -39.659 1.00 94.75 276 GLU A N 1
ATOM 2160 C CA . GLU A 1 276 ? -0.227 -16.123 -38.571 1.00 94.75 276 GLU A CA 1
ATOM 2161 C C . GLU A 1 276 ? 0.287 -14.721 -38.912 1.00 94.75 276 GLU A C 1
ATOM 2163 O O . GLU A 1 276 ? 0.006 -13.746 -38.217 1.00 94.75 276 GLU A O 1
ATOM 2168 N N . LEU A 1 277 ? 1.052 -14.606 -39.999 1.00 94.81 277 LEU A N 1
ATOM 2169 C CA . LEU A 1 277 ? 1.613 -13.349 -40.481 1.00 94.81 277 LEU A CA 1
ATOM 2170 C C . LEU A 1 277 ? 0.747 -12.759 -41.596 1.00 94.81 277 LEU A C 1
ATOM 2172 O O . LEU A 1 277 ? 0.718 -13.271 -42.719 1.00 94.81 277 LEU A O 1
ATOM 2176 N N . PHE A 1 278 ? 0.114 -11.627 -41.309 1.00 95.25 278 PHE A N 1
ATOM 2177 C CA . PHE A 1 278 ? -0.768 -10.907 -42.225 1.00 95.25 278 PHE A CA 1
ATOM 2178 C C . PHE A 1 278 ? -0.122 -9.601 -42.691 1.00 95.25 278 PHE A C 1
ATOM 2180 O O . PHE A 1 278 ? 0.500 -8.888 -41.906 1.00 95.25 278 PHE A O 1
ATOM 2187 N N . SER A 1 279 ? -0.265 -9.243 -43.968 1.00 95.62 279 SER A N 1
ATOM 2188 C CA . SER A 1 279 ? 0.120 -7.902 -44.423 1.00 95.62 279 SER A CA 1
ATOM 2189 C C . SER A 1 279 ? -0.881 -6.847 -43.941 1.00 95.62 279 SER A C 1
ATOM 2191 O O . SER A 1 279 ? -2.057 -7.141 -43.717 1.00 95.62 279 SER A O 1
ATOM 2193 N N . LEU A 1 280 ? -0.434 -5.592 -43.844 1.00 96.25 280 LEU A N 1
ATOM 2194 C CA . LEU A 1 280 ? -1.304 -4.465 -43.484 1.00 96.25 280 LEU A CA 1
ATOM 2195 C C . LEU A 1 280 ? -2.510 -4.353 -44.432 1.00 96.25 280 LEU A C 1
ATOM 2197 O O . LEU A 1 280 ? -3.651 -4.235 -43.982 1.00 96.25 280 LEU A O 1
ATOM 2201 N N . ASP A 1 281 ? -2.271 -4.512 -45.737 1.00 95.31 281 ASP A N 1
ATOM 2202 C CA . ASP A 1 281 ? -3.322 -4.475 -46.757 1.00 95.31 281 ASP A CA 1
ATOM 2203 C C . ASP A 1 281 ? -4.332 -5.630 -46.604 1.00 95.31 281 ASP A C 1
ATOM 2205 O O . ASP A 1 281 ? -5.527 -5.427 -46.811 1.00 95.31 281 ASP A O 1
ATOM 2209 N N . GLN A 1 282 ? -3.887 -6.838 -46.216 1.00 96.12 282 GLN A N 1
ATOM 2210 C CA . GLN A 1 282 ? -4.778 -7.988 -45.975 1.00 96.12 282 GLN A CA 1
ATOM 2211 C C . GLN A 1 282 ? -5.728 -7.745 -44.803 1.00 96.12 282 GLN A C 1
ATOM 2213 O O . GLN A 1 282 ? -6.864 -8.219 -44.826 1.00 96.12 282 GLN A O 1
ATOM 2218 N N . LEU A 1 283 ? -5.274 -7.002 -43.793 1.00 95.38 283 LEU A N 1
ATOM 2219 C CA . LEU A 1 283 ? -6.103 -6.614 -42.658 1.00 95.38 283 LEU A CA 1
ATOM 2220 C C . LEU A 1 283 ? -6.937 -5.357 -42.939 1.00 95.38 283 LEU A C 1
ATOM 2222 O O . LEU A 1 283 ? -7.809 -5.036 -42.138 1.00 95.38 283 LEU A O 1
ATOM 2226 N N . GLY A 1 284 ? -6.741 -4.672 -44.069 1.00 95.69 284 GLY A N 1
ATOM 2227 C CA . GLY A 1 284 ? -7.444 -3.428 -44.396 1.00 95.69 284 GLY A CA 1
ATOM 2228 C C . GLY A 1 284 ? -6.915 -2.208 -43.636 1.00 95.69 284 GLY A C 1
ATOM 2229 O O . GLY A 1 284 ? -7.626 -1.211 -43.508 1.00 95.69 284 GLY A O 1
ATOM 2230 N N . ILE A 1 285 ? -5.689 -2.284 -43.112 1.00 97.06 285 ILE A N 1
ATOM 2231 C CA . ILE A 1 285 ? -5.007 -1.178 -42.436 1.00 97.06 285 ILE A CA 1
ATOM 2232 C C . ILE A 1 285 ? -4.476 -0.213 -43.497 1.00 97.06 285 ILE A C 1
ATOM 2234 O O . ILE A 1 285 ? -3.802 -0.630 -44.432 1.00 97.06 285 ILE A O 1
ATOM 2238 N N . THR A 1 286 ? -4.763 1.081 -43.355 1.00 96.75 286 THR A N 1
ATOM 2239 C CA . THR A 1 286 ? -4.365 2.119 -44.326 1.00 96.75 286 THR A CA 1
ATOM 2240 C C . THR A 1 286 ? -3.435 3.182 -43.747 1.00 96.75 286 THR A C 1
ATOM 2242 O O . THR A 1 286 ? -2.827 3.938 -44.504 1.00 96.75 286 THR A O 1
ATOM 2245 N N . ARG A 1 287 ? -3.344 3.281 -42.416 1.00 95.94 287 ARG A N 1
ATOM 2246 C CA . ARG A 1 287 ? -2.509 4.262 -41.707 1.00 95.94 287 ARG A CA 1
ATOM 2247 C C . ARG A 1 287 ? -2.151 3.739 -40.325 1.00 95.94 287 ARG A C 1
ATOM 2249 O O . ARG A 1 287 ? -3.055 3.310 -39.622 1.00 95.94 287 ARG A O 1
ATOM 2256 N N . ILE A 1 288 ? -0.905 3.883 -39.890 1.00 96.38 288 ILE A N 1
ATOM 2257 C CA . ILE A 1 288 ? -0.519 3.749 -38.477 1.00 96.38 288 ILE A CA 1
ATOM 2258 C C . ILE A 1 288 ? 0.155 5.056 -38.050 1.00 96.38 288 ILE A C 1
ATOM 2260 O O . ILE A 1 288 ? 1.063 5.534 -38.726 1.00 96.38 288 ILE A O 1
ATOM 2264 N N . GLY A 1 289 ? -0.305 5.678 -36.965 1.00 93.12 289 GLY A N 1
ATOM 2265 C CA . GLY A 1 289 ? 0.364 6.858 -36.416 1.00 93.12 289 GLY A CA 1
ATOM 2266 C C . GLY A 1 289 ? 1.706 6.478 -35.789 1.00 93.12 289 GLY A C 1
ATOM 2267 O O . GLY A 1 289 ? 1.760 5.557 -34.981 1.00 93.12 289 GLY A O 1
ATOM 2268 N N . VAL A 1 290 ? 2.780 7.198 -36.124 1.00 91.88 290 VAL A N 1
ATOM 2269 C CA . VAL A 1 290 ? 4.133 6.884 -35.610 1.00 91.88 290 VAL A CA 1
ATOM 2270 C C . VAL A 1 290 ? 4.451 7.553 -34.271 1.00 91.88 290 VAL A C 1
ATOM 2272 O O . VAL A 1 290 ? 5.517 7.344 -33.707 1.00 91.88 290 VAL A O 1
ATOM 2275 N N . ASN A 1 291 ? 3.525 8.359 -33.748 1.00 84.06 291 ASN A N 1
ATOM 2276 C CA . ASN A 1 291 ? 3.667 9.038 -32.465 1.00 84.06 291 ASN A CA 1
ATOM 2277 C C . ASN A 1 291 ? 2.747 8.398 -31.422 1.00 84.06 291 ASN A C 1
ATOM 2279 O O . ASN A 1 291 ? 1.522 8.441 -31.559 1.00 84.06 291 ASN A O 1
ATOM 2283 N N . GLY A 1 292 ? 3.349 7.866 -30.362 1.00 79.44 292 GLY A N 1
ATOM 2284 C CA . GLY A 1 292 ? 2.653 7.415 -29.165 1.00 79.44 292 GLY A CA 1
ATOM 2285 C C . GLY A 1 292 ? 2.540 8.520 -28.117 1.00 79.44 292 GLY A C 1
ATOM 2286 O O . GLY A 1 292 ? 3.372 9.427 -28.047 1.00 79.44 292 GLY A O 1
ATOM 2287 N N . SER A 1 293 ? 1.523 8.432 -27.269 1.00 70.50 293 SER A N 1
ATOM 2288 C CA . SER A 1 293 ? 1.317 9.310 -26.124 1.00 70.50 293 SER A CA 1
ATOM 2289 C C . SER A 1 293 ? 1.128 8.479 -24.869 1.00 70.50 293 SER A C 1
ATOM 2291 O O . SER A 1 293 ? 0.331 7.548 -24.856 1.00 70.50 293 SER A O 1
ATOM 2293 N N . ALA A 1 294 ? 1.825 8.852 -23.797 1.00 63.94 294 ALA A N 1
ATOM 2294 C CA . ALA A 1 294 ? 1.592 8.298 -22.462 1.00 63.94 294 ALA A CA 1
ATOM 2295 C C . ALA A 1 294 ? 0.308 8.855 -21.811 1.00 63.94 294 ALA A C 1
ATOM 2297 O O . ALA A 1 294 ? -0.095 8.403 -20.748 1.00 63.94 294 ALA A O 1
ATOM 2298 N N . THR A 1 295 ? -0.321 9.863 -22.425 1.00 59.47 295 THR A N 1
ATOM 2299 C CA . THR A 1 295 ? -1.511 10.556 -21.907 1.00 59.47 295 THR A CA 1
ATOM 2300 C C . THR A 1 295 ? -2.679 10.529 -22.893 1.00 59.47 295 THR A C 1
ATOM 2302 O O . THR A 1 295 ? -3.573 11.369 -22.814 1.00 59.47 295 THR A O 1
ATOM 2305 N N . ASN A 1 296 ? -2.683 9.572 -23.831 1.00 71.75 296 ASN A N 1
ATOM 2306 C CA . ASN A 1 296 ? -3.782 9.348 -24.781 1.00 71.75 296 ASN A CA 1
ATOM 2307 C C . ASN A 1 296 ? -4.089 10.551 -25.706 1.00 71.75 296 ASN A C 1
ATOM 2309 O O . ASN A 1 296 ? -5.198 10.719 -26.207 1.00 71.75 296 ASN A O 1
ATOM 2313 N N . THR A 1 297 ? -3.100 11.411 -25.976 1.00 71.88 297 THR A N 1
ATOM 2314 C CA . THR A 1 297 ? -3.272 12.610 -26.827 1.00 71.88 297 THR A CA 1
ATOM 2315 C C . THR A 1 297 ? -3.084 12.369 -28.330 1.00 71.88 297 THR A C 1
ATOM 2317 O O . THR A 1 297 ? -3.307 13.276 -29.130 1.00 71.88 297 THR A O 1
ATOM 2320 N N . THR A 1 298 ? -2.692 11.161 -28.736 1.00 77.12 298 THR A N 1
ATOM 2321 C CA . THR A 1 298 ? -2.409 10.760 -30.132 1.00 77.12 298 THR A CA 1
ATOM 2322 C C . THR A 1 298 ? -3.478 9.821 -30.712 1.00 77.12 298 THR A C 1
ATOM 2324 O O . THR A 1 298 ? -3.256 9.139 -31.717 1.00 77.12 298 THR A O 1
ATOM 2327 N N . GLY A 1 299 ? -4.669 9.809 -30.105 1.00 75.94 299 GLY A N 1
ATOM 2328 C CA . GLY A 1 299 ? -5.857 9.108 -30.603 1.00 75.94 299 GLY A CA 1
ATOM 2329 C C . GLY A 1 299 ? -6.023 7.664 -30.126 1.00 75.94 299 GLY A C 1
ATOM 2330 O O . GLY A 1 299 ? -7.044 7.070 -30.447 1.00 75.94 299 GLY A O 1
ATOM 2331 N N . GLY A 1 300 ? -5.068 7.119 -29.370 1.00 78.25 300 GLY A N 1
ATOM 2332 C CA . GLY A 1 300 ? -5.270 5.893 -28.593 1.00 78.25 300 GLY A CA 1
ATOM 2333 C C . GLY A 1 300 ? -5.852 6.204 -27.215 1.00 78.25 300 GLY A C 1
ATOM 2334 O O . GLY A 1 300 ? -5.770 7.346 -26.758 1.00 78.25 300 GLY A O 1
ATOM 2335 N N . ASN A 1 301 ? -6.436 5.206 -26.554 1.00 82.00 301 ASN A N 1
ATOM 2336 C CA . ASN A 1 301 ? -7.154 5.365 -25.280 1.00 82.00 301 ASN A CA 1
ATOM 2337 C C . ASN A 1 301 ? -6.656 4.461 -24.135 1.00 82.00 301 ASN A C 1
ATOM 2339 O O . ASN A 1 301 ? -7.190 4.557 -23.034 1.00 82.00 301 ASN A O 1
ATOM 2343 N N . GLN A 1 302 ? -5.638 3.628 -24.367 1.00 77.31 302 GLN A N 1
ATOM 2344 C CA . GLN A 1 302 ? -5.155 2.640 -23.389 1.00 77.31 302 GLN A CA 1
ATOM 2345 C C . GLN A 1 302 ? -3.782 2.967 -22.774 1.00 77.31 302 GLN A C 1
ATOM 2347 O O . GLN A 1 302 ? -3.230 2.175 -22.024 1.00 77.31 302 GLN A O 1
ATOM 2352 N N . ALA A 1 303 ? -3.184 4.129 -23.051 1.00 66.25 303 ALA A N 1
ATOM 2353 C CA . ALA A 1 303 ?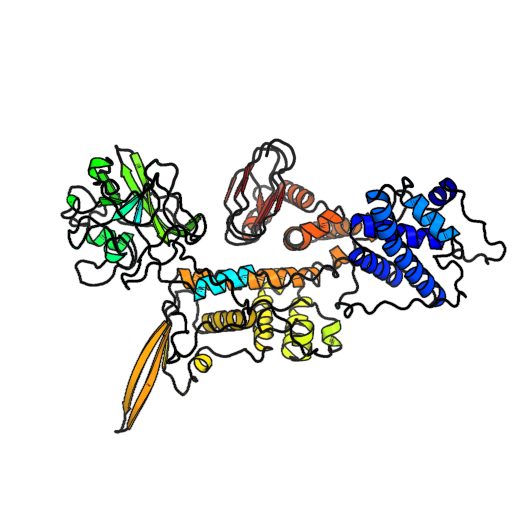 -1.929 4.493 -22.392 1.00 66.25 303 ALA A CA 1
ATOM 2354 C C . ALA A 1 303 ? -2.143 4.653 -20.885 1.00 66.25 303 ALA A C 1
ATOM 2356 O O . ALA A 1 303 ? -3.092 5.319 -20.463 1.00 66.25 303 ALA A O 1
ATOM 2357 N N . GLY A 1 304 ? -1.238 4.075 -20.099 1.00 52.66 304 GLY A N 1
ATOM 2358 C CA . GLY A 1 304 ? -1.291 4.078 -18.643 1.00 52.66 304 GLY A CA 1
ATOM 2359 C C . GLY A 1 304 ? -2.102 2.933 -18.033 1.00 52.66 304 GLY A C 1
ATOM 2360 O O . GLY A 1 304 ? -2.166 2.863 -16.810 1.00 52.66 304 GLY A O 1
ATOM 2361 N N . THR A 1 305 ? -2.704 2.043 -18.831 1.00 62.75 305 THR A N 1
ATOM 2362 C CA . THR A 1 305 ? -3.450 0.887 -18.308 1.00 62.75 305 THR A CA 1
ATOM 2363 C C . THR A 1 305 ? -2.545 -0.324 -18.106 1.00 62.75 305 THR A C 1
ATOM 2365 O O . THR A 1 305 ? -1.669 -0.588 -18.933 1.00 62.75 305 THR A O 1
ATOM 2368 N N . THR A 1 306 ? -2.810 -1.106 -17.062 1.00 65.12 306 THR A N 1
ATOM 2369 C CA . THR A 1 306 ? -2.200 -2.423 -16.845 1.00 65.12 306 THR A CA 1
ATOM 2370 C C . THR A 1 306 ? -3.253 -3.504 -17.064 1.00 65.12 306 THR A C 1
ATOM 2372 O O . THR A 1 306 ? -4.341 -3.418 -16.505 1.00 65.12 306 THR A O 1
ATOM 2375 N N . ILE A 1 307 ? -2.944 -4.517 -17.875 1.00 68.12 307 ILE A N 1
ATOM 2376 C CA . ILE A 1 307 ? -3.842 -5.635 -18.188 1.00 68.12 307 ILE A CA 1
ATOM 2377 C C . ILE A 1 307 ? -3.110 -6.934 -17.869 1.00 68.12 307 ILE A C 1
ATOM 2379 O O . ILE A 1 307 ? -2.099 -7.255 -18.499 1.00 68.12 307 ILE A O 1
ATOM 2383 N N . ASN A 1 308 ? -3.606 -7.685 -16.881 1.00 62.81 308 ASN A N 1
ATOM 2384 C CA . ASN A 1 308 ? -3.029 -8.966 -16.458 1.00 62.81 308 ASN A CA 1
ATOM 2385 C C . ASN A 1 308 ? -1.507 -8.888 -16.184 1.00 62.81 308 ASN A C 1
ATOM 2387 O O . ASN A 1 308 ? -0.746 -9.781 -16.555 1.00 62.81 308 ASN A O 1
ATOM 2391 N N . GLY A 1 309 ? -1.053 -7.794 -15.560 1.00 57.94 309 GLY A N 1
ATOM 2392 C CA . GLY A 1 309 ? 0.358 -7.541 -15.237 1.00 57.94 309 GLY A CA 1
ATOM 2393 C C . GLY A 1 309 ? 1.214 -6.955 -16.369 1.00 57.94 309 GLY A C 1
ATOM 2394 O O . GLY A 1 309 ? 2.402 -6.717 -16.150 1.00 57.94 309 GLY A O 1
ATOM 2395 N N . ASN A 1 310 ? 0.643 -6.709 -17.553 1.00 63.06 310 ASN A N 1
ATOM 2396 C CA . ASN A 1 310 ? 1.305 -6.063 -18.694 1.00 63.06 310 ASN A CA 1
ATOM 2397 C C . ASN A 1 310 ? 0.936 -4.578 -18.746 1.00 63.06 310 ASN A C 1
ATOM 2399 O O . ASN A 1 310 ? -0.247 -4.251 -18.695 1.00 63.06 310 ASN A O 1
ATOM 2403 N N . PHE A 1 311 ? 1.912 -3.680 -18.874 1.00 68.06 311 PHE A N 1
ATOM 2404 C CA . PHE A 1 311 ? 1.677 -2.232 -18.813 1.00 68.06 311 PHE A CA 1
ATOM 2405 C C . PHE A 1 311 ? 1.696 -1.589 -20.199 1.00 68.06 311 PHE A C 1
ATOM 2407 O O . PHE A 1 311 ? 2.677 -1.713 -20.923 1.00 68.06 311 PHE A O 1
ATOM 2414 N N . ILE A 1 312 ? 0.663 -0.828 -20.554 1.00 71.31 312 ILE A N 1
ATOM 2415 C CA . ILE A 1 312 ? 0.618 -0.081 -21.812 1.00 71.31 312 ILE A CA 1
ATOM 2416 C C . ILE A 1 312 ? 1.265 1.295 -21.614 1.00 71.31 312 ILE A C 1
ATOM 2418 O O . ILE A 1 312 ? 0.664 2.219 -21.064 1.00 71.31 312 ILE A O 1
ATOM 2422 N N . ALA A 1 313 ? 2.503 1.455 -22.087 1.00 62.03 313 ALA A N 1
ATOM 2423 C CA . ALA A 1 313 ? 3.301 2.658 -21.855 1.00 62.03 313 ALA A CA 1
ATOM 2424 C C . ALA A 1 313 ? 2.900 3.845 -22.733 1.00 62.03 313 ALA A C 1
ATOM 2426 O O . ALA A 1 313 ? 2.962 5.000 -22.302 1.00 62.03 313 ALA A O 1
ATOM 2427 N N . GLN A 1 314 ? 2.516 3.578 -23.979 1.00 75.62 314 GLN A N 1
ATOM 2428 C CA . GLN A 1 314 ? 2.094 4.602 -24.926 1.00 75.62 314 GLN A CA 1
ATOM 2429 C C . GLN A 1 314 ? 0.988 4.058 -25.814 1.00 75.62 314 GLN A C 1
ATOM 2431 O O . GLN A 1 314 ? 1.042 2.908 -26.236 1.00 75.62 314 GLN A O 1
ATOM 2436 N N . SER A 1 315 ? 0.032 4.909 -26.159 1.00 81.94 315 SER A N 1
ATOM 2437 C CA . SER A 1 315 ? -1.012 4.600 -27.129 1.00 81.94 315 SER A CA 1
ATOM 2438 C C . SER A 1 315 ? -0.970 5.590 -28.288 1.00 81.94 315 SER A C 1
ATOM 2440 O O . SER A 1 315 ? -0.461 6.706 -28.182 1.00 81.94 315 SER A O 1
ATOM 2442 N N . GLY A 1 316 ? -1.500 5.179 -29.422 1.00 88.44 316 GLY A N 1
ATOM 2443 C CA . GLY A 1 316 ? -1.685 5.963 -30.628 1.00 88.44 316 GLY A CA 1
ATOM 2444 C C . GLY A 1 316 ? -2.890 5.424 -31.386 1.00 88.44 316 GLY A C 1
ATOM 2445 O O . GLY A 1 316 ? -3.659 4.620 -30.866 1.00 88.44 316 GLY A O 1
ATOM 2446 N N . SER A 1 317 ? -3.052 5.858 -32.630 1.00 91.00 317 SER A N 1
ATOM 2447 C CA . SER A 1 317 ? -4.180 5.442 -33.466 1.00 91.00 317 SER A CA 1
ATOM 2448 C C . SER A 1 317 ? -3.737 4.924 -34.827 1.00 91.00 317 SER A C 1
ATOM 2450 O O . SER A 1 317 ? -2.875 5.517 -35.492 1.00 91.00 317 SER A O 1
ATOM 2452 N N . PHE A 1 318 ? -4.392 3.864 -35.288 1.00 95.25 318 PHE A N 1
ATOM 2453 C CA . PHE A 1 318 ? -4.298 3.379 -36.661 1.00 95.25 318 PHE A CA 1
ATOM 2454 C C . PHE A 1 318 ? -5.666 3.426 -37.348 1.00 95.25 318 PHE A C 1
ATOM 2456 O O . PHE A 1 318 ? -6.700 3.541 -36.698 1.00 95.25 318 PHE A O 1
ATOM 2463 N N . THR A 1 319 ? -5.671 3.411 -38.678 1.00 94.44 319 THR A N 1
ATOM 2464 C CA . THR A 1 319 ? -6.892 3.411 -39.484 1.00 94.44 319 THR A CA 1
ATOM 2465 C C . THR A 1 319 ? -7.035 2.076 -40.189 1.00 94.44 319 THR A C 1
ATOM 2467 O O . THR A 1 319 ? -6.136 1.678 -40.934 1.00 94.44 319 THR A O 1
ATOM 2470 N N . ARG A 1 320 ? -8.180 1.423 -39.994 1.00 93.38 320 ARG A N 1
ATOM 2471 C CA . ARG A 1 320 ? -8.549 0.152 -40.616 1.00 93.38 320 ARG A CA 1
ATOM 2472 C C . ARG A 1 320 ? -9.935 0.280 -41.219 1.00 93.38 320 ARG A C 1
ATOM 2474 O O . ARG A 1 320 ? -10.852 0.739 -40.557 1.00 93.38 320 ARG A O 1
ATOM 2481 N N . ASN A 1 321 ? -10.095 -0.069 -42.493 1.00 91.00 321 ASN A N 1
ATOM 2482 C CA . ASN A 1 321 ? -11.382 0.017 -43.201 1.00 91.00 321 ASN A CA 1
ATOM 2483 C C . ASN A 1 321 ? -12.092 1.390 -43.096 1.00 91.00 321 ASN A C 1
ATOM 2485 O O . ASN A 1 321 ? -13.307 1.478 -43.248 1.00 91.00 321 ASN A O 1
ATOM 2489 N N . GLY A 1 322 ? -11.332 2.472 -42.885 1.00 87.62 322 GLY A N 1
ATOM 2490 C CA . GLY A 1 322 ? -11.856 3.831 -42.710 1.00 87.62 322 GLY A CA 1
ATOM 2491 C C . GLY A 1 322 ? -12.220 4.216 -41.270 1.00 87.62 322 GLY A C 1
ATOM 2492 O O . GLY A 1 322 ? -12.580 5.370 -41.046 1.00 87.62 322 GLY A O 1
ATOM 2493 N N . GLU A 1 323 ? -12.085 3.304 -40.309 1.00 89.38 323 GLU A N 1
ATOM 2494 C CA . GLU A 1 323 ? -12.333 3.526 -38.881 1.00 89.38 323 GLU A CA 1
ATOM 2495 C C . GLU A 1 323 ? -11.015 3.657 -38.108 1.00 89.38 323 GLU A C 1
ATOM 2497 O O . GLU A 1 323 ? -9.969 3.176 -38.550 1.00 89.38 323 GLU A O 1
ATOM 2502 N N . SER A 1 324 ? -11.046 4.381 -36.986 1.00 89.81 324 SER A N 1
ATOM 2503 C CA . SER A 1 324 ? -9.876 4.609 -36.134 1.00 89.81 324 SER A CA 1
ATOM 2504 C C . SER A 1 324 ? -9.875 3.613 -34.981 1.00 89.81 324 SER A C 1
ATOM 2506 O O . SER A 1 324 ? -10.859 3.541 -34.256 1.00 89.81 324 SER A O 1
ATOM 2508 N N . HIS A 1 325 ? -8.753 2.928 -34.790 1.00 90.81 325 HIS A N 1
ATOM 2509 C CA . HIS A 1 325 ? -8.535 1.907 -33.763 1.00 90.81 325 HIS A CA 1
ATOM 2510 C C . HIS A 1 325 ? -7.275 2.221 -32.947 1.00 90.81 325 HIS A C 1
ATOM 2512 O O . HIS A 1 325 ? -6.448 3.046 -33.369 1.00 90.81 325 HIS A O 1
ATOM 2518 N N . SER A 1 326 ? -7.116 1.569 -31.795 1.00 86.00 326 SER A N 1
ATOM 2519 C CA . SER A 1 326 ? -5.977 1.782 -30.900 1.00 86.00 326 SER A CA 1
ATOM 2520 C C . SER A 1 326 ? -4.745 0.985 -31.332 1.00 86.00 326 SER A C 1
ATOM 2522 O O . SER A 1 326 ? -4.797 -0.191 -31.664 1.00 86.00 326 SER A O 1
ATOM 2524 N N . VAL A 1 327 ? -3.587 1.635 -31.322 1.00 87.88 327 VAL A N 1
ATOM 2525 C CA . VAL A 1 327 ? -2.284 0.959 -31.395 1.00 87.88 327 VAL A CA 1
ATOM 2526 C C . VAL A 1 327 ? -1.529 1.314 -30.128 1.00 87.88 327 VAL A C 1
ATOM 2528 O O . VAL A 1 327 ? -1.570 2.470 -29.707 1.00 87.88 327 VAL A O 1
ATOM 2531 N N . ALA A 1 328 ? -0.850 0.366 -29.497 1.00 80.38 328 ALA A N 1
ATOM 2532 C CA . ALA A 1 328 ? -0.161 0.644 -28.248 1.00 80.38 328 ALA A CA 1
ATOM 2533 C C . ALA A 1 328 ? 1.181 -0.070 -28.129 1.00 80.38 328 ALA A C 1
ATOM 2535 O O . ALA A 1 328 ? 1.386 -1.155 -28.657 1.00 80.38 328 ALA A O 1
ATOM 2536 N N . ALA A 1 329 ? 2.106 0.572 -27.428 1.00 69.44 329 ALA A N 1
ATOM 2537 C CA . ALA A 1 329 ? 3.351 -0.025 -26.983 1.00 69.44 329 ALA A CA 1
ATOM 2538 C C . ALA A 1 329 ? 3.086 -0.637 -25.604 1.00 69.44 329 ALA A C 1
ATOM 2540 O O . ALA A 1 329 ? 2.862 0.107 -24.642 1.00 69.44 329 ALA A O 1
ATOM 2541 N N . ALA A 1 330 ? 3.047 -1.967 -25.534 1.00 54.31 330 ALA A N 1
ATOM 2542 C CA . ALA A 1 330 ? 2.758 -2.688 -24.302 1.00 54.31 330 ALA A CA 1
ATOM 2543 C C . ALA A 1 330 ? 4.009 -3.394 -23.781 1.00 54.31 330 ALA A C 1
ATOM 2545 O O . ALA A 1 330 ? 4.576 -4.253 -24.450 1.00 54.31 330 ALA A O 1
ATOM 2546 N N . ASN A 1 331 ? 4.389 -3.056 -22.557 1.00 58.66 331 ASN A N 1
ATOM 2547 C CA . ASN A 1 331 ? 5.454 -3.689 -21.809 1.00 58.66 331 ASN A CA 1
ATOM 2548 C C . ASN A 1 331 ? 4.921 -5.033 -21.307 1.00 58.66 331 ASN A C 1
ATOM 2550 O O . ASN A 1 331 ? 4.226 -5.100 -20.283 1.00 58.66 331 ASN A O 1
ATOM 2554 N N . LEU A 1 332 ? 5.223 -6.098 -22.047 1.00 54.94 332 LEU A N 1
ATOM 2555 C CA . LEU A 1 332 ? 4.828 -7.447 -21.668 1.00 54.94 332 LEU A CA 1
ATOM 2556 C C . LEU A 1 332 ? 5.549 -7.856 -20.380 1.00 54.94 332 LEU A C 1
ATOM 2558 O O . LEU A 1 332 ? 6.768 -7.718 -20.248 1.00 54.94 332 LEU A O 1
ATOM 2562 N N . SER A 1 333 ? 4.779 -8.328 -19.404 1.00 51.09 333 SER A N 1
ATOM 2563 C CA . SER A 1 333 ? 5.301 -8.811 -18.132 1.00 51.09 333 SER A CA 1
ATOM 2564 C C . SER A 1 333 ? 6.208 -10.005 -18.403 1.00 51.09 333 SER A C 1
ATOM 2566 O O . SER A 1 333 ? 5.805 -10.929 -19.094 1.00 51.09 333 SER A O 1
ATOM 2568 N N . ALA A 1 334 ? 7.428 -10.028 -17.878 1.00 45.78 334 ALA A N 1
ATOM 2569 C CA . ALA A 1 334 ? 8.218 -11.252 -17.873 1.00 45.78 334 ALA A CA 1
ATOM 2570 C C . ALA A 1 334 ? 7.889 -12.012 -16.587 1.00 45.78 334 ALA A C 1
ATOM 2572 O O . ALA A 1 334 ? 8.021 -11.475 -15.486 1.00 45.78 334 ALA A O 1
ATOM 2573 N N . GLY A 1 335 ? 7.468 -13.265 -16.725 1.00 38.34 335 GLY A N 1
ATOM 2574 C CA . GLY A 1 335 ? 7.155 -14.167 -15.631 1.00 38.34 335 GLY A CA 1
ATOM 2575 C C . GLY A 1 335 ? 8.425 -14.511 -14.874 1.00 38.34 335 GLY A C 1
ATOM 2576 O O . GLY A 1 335 ? 9.045 -15.546 -15.116 1.00 38.34 335 GLY A O 1
ATOM 2577 N N . ALA A 1 336 ? 8.831 -13.651 -13.944 1.00 34.12 336 ALA A N 1
ATOM 2578 C CA . ALA A 1 336 ? 9.781 -14.008 -12.909 1.00 34.12 336 ALA A CA 1
ATOM 2579 C C . ALA A 1 336 ? 9.061 -14.916 -11.902 1.00 34.12 336 ALA A C 1
ATOM 2581 O O . ALA A 1 336 ? 8.736 -14.506 -10.794 1.00 34.12 336 ALA A O 1
ATOM 2582 N N . ILE A 1 337 ? 8.793 -16.162 -12.300 1.00 30.73 337 ILE A N 1
ATOM 2583 C CA . ILE A 1 337 ? 8.498 -17.223 -11.342 1.00 30.73 337 ILE A CA 1
ATOM 2584 C C . ILE A 1 337 ? 9.812 -17.494 -10.608 1.00 30.73 337 ILE A C 1
ATOM 2586 O O . ILE A 1 337 ? 10.677 -18.212 -11.104 1.00 30.73 337 ILE A O 1
ATOM 2590 N N . ASP A 1 338 ? 9.980 -16.873 -9.446 1.00 29.91 338 ASP A N 1
ATOM 2591 C CA . ASP A 1 338 ? 10.956 -17.297 -8.445 1.00 29.91 338 ASP A CA 1
ATOM 2592 C C . ASP A 1 338 ? 10.271 -17.224 -7.076 1.00 29.91 338 ASP A C 1
ATOM 2594 O O . ASP A 1 338 ? 10.313 -16.222 -6.369 1.00 29.91 338 ASP A O 1
ATOM 2598 N N . LEU A 1 339 ? 9.521 -18.286 -6.778 1.00 29.59 339 LEU A N 1
ATOM 2599 C CA . LEU A 1 339 ? 8.741 -18.492 -5.555 1.00 29.59 339 LEU A CA 1
ATOM 2600 C C . LEU A 1 339 ? 9.597 -19.050 -4.401 1.00 29.59 339 LEU A C 1
ATOM 2602 O O . LEU A 1 339 ? 9.069 -19.765 -3.554 1.00 29.59 339 LEU A O 1
ATOM 2606 N N . ASP A 1 340 ? 10.900 -18.758 -4.343 1.00 31.66 340 ASP A N 1
ATOM 2607 C CA . ASP A 1 340 ? 11.772 -19.336 -3.316 1.00 31.66 340 ASP A CA 1
ATOM 2608 C C . ASP A 1 340 ? 12.587 -18.289 -2.537 1.00 31.66 340 ASP A C 1
ATOM 2610 O O . ASP A 1 340 ? 13.473 -17.608 -3.049 1.00 31.66 340 ASP A O 1
ATOM 2614 N N . SER A 1 341 ? 12.296 -18.241 -1.230 1.00 36.09 341 SER A N 1
ATOM 2615 C CA . SER A 1 341 ? 12.881 -17.421 -0.153 1.00 36.09 341 SER A CA 1
ATOM 2616 C C . SER A 1 341 ? 12.485 -15.935 -0.118 1.00 36.09 341 SER A C 1
ATOM 2618 O O . SER A 1 341 ? 13.240 -15.039 -0.473 1.00 36.09 341 SER A O 1
ATOM 2620 N N . SER A 1 342 ? 11.300 -15.639 0.420 1.00 50.06 342 SER A N 1
ATOM 2621 C CA . SER A 1 342 ? 10.913 -14.257 0.724 1.00 50.06 342 SER A CA 1
ATOM 2622 C C . SER A 1 342 ? 11.705 -13.732 1.933 1.00 50.06 342 SER A C 1
ATOM 2624 O O . SER A 1 342 ? 11.223 -13.811 3.062 1.00 50.06 342 SER A O 1
ATOM 2626 N N . ASN A 1 343 ? 12.877 -13.125 1.705 1.00 62.81 343 ASN A N 1
ATOM 2627 C CA . ASN A 1 343 ? 13.622 -12.360 2.723 1.00 62.81 343 ASN A CA 1
ATOM 2628 C C . ASN A 1 343 ? 12.777 -11.248 3.382 1.00 62.81 343 ASN A C 1
ATOM 2630 O O . ASN A 1 343 ? 13.140 -10.768 4.454 1.00 62.81 343 ASN A O 1
ATOM 2634 N N . PHE A 1 344 ? 11.646 -10.873 2.770 1.00 61.31 344 PHE A N 1
ATOM 2635 C CA . PHE A 1 344 ? 10.647 -9.946 3.303 1.00 61.31 344 PHE A CA 1
ATOM 2636 C C . PHE A 1 344 ? 9.916 -10.480 4.549 1.00 61.31 344 PHE A C 1
ATOM 2638 O O . PHE A 1 344 ? 9.689 -9.728 5.499 1.00 61.31 344 PHE A O 1
ATOM 2645 N N . HIS A 1 345 ? 9.600 -11.779 4.579 1.00 61.44 345 HIS A N 1
ATOM 2646 C CA . HIS A 1 345 ? 8.952 -12.440 5.711 1.00 61.44 345 HIS A CA 1
ATOM 2647 C C . HIS A 1 345 ? 10.044 -13.021 6.605 1.00 61.44 345 HIS A C 1
ATOM 2649 O O . HIS 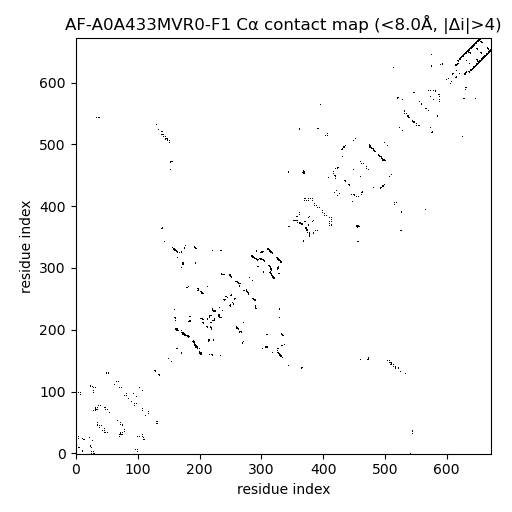A 1 345 ? 10.857 -13.832 6.162 1.00 61.44 345 HIS A O 1
ATOM 2655 N N . ARG A 1 346 ? 10.095 -12.582 7.861 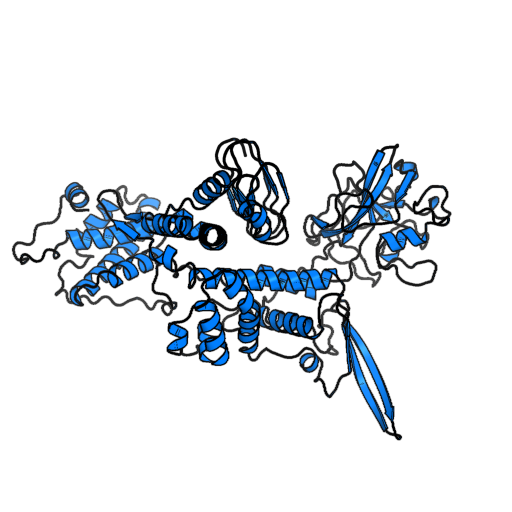1.00 61.88 346 ARG A N 1
ATOM 2656 C CA . ARG A 1 346 ? 11.252 -12.827 8.725 1.00 61.88 346 ARG A CA 1
ATOM 2657 C C . ARG A 1 346 ? 10.853 -13.128 10.163 1.00 61.88 346 ARG A C 1
ATOM 2659 O O . ARG A 1 346 ? 9.835 -12.649 10.652 1.00 61.88 346 ARG A O 1
ATOM 2666 N N . GLU A 1 347 ? 11.736 -13.835 10.855 1.00 58.28 347 GLU A N 1
ATOM 2667 C CA . GLU A 1 347 ? 11.664 -14.074 12.293 1.00 58.28 347 GLU A CA 1
ATOM 2668 C C . GLU A 1 347 ? 13.062 -13.855 12.888 1.00 58.28 347 GLU A C 1
ATOM 2670 O O . GLU A 1 347 ? 14.028 -14.506 12.484 1.00 58.28 347 GLU A O 1
ATOM 2675 N N . PHE A 1 348 ? 13.199 -12.897 13.809 1.00 60.56 348 PHE A N 1
ATOM 2676 C CA . PHE A 1 348 ? 14.438 -12.730 14.568 1.00 60.56 348 PHE A CA 1
ATOM 2677 C C . PHE A 1 348 ? 14.440 -13.718 15.730 1.00 60.56 348 PHE A C 1
ATOM 2679 O O . PHE A 1 348 ? 13.522 -13.735 16.542 1.00 60.56 348 PHE A O 1
ATOM 2686 N N . THR A 1 349 ? 15.485 -14.536 15.830 1.00 62.09 349 THR A N 1
ATOM 2687 C CA . THR A 1 349 ? 15.592 -15.544 16.896 1.00 62.09 349 THR A CA 1
ATOM 2688 C C . THR A 1 349 ? 15.992 -14.952 18.250 1.00 62.09 349 THR A C 1
ATOM 2690 O O . THR A 1 349 ? 15.924 -15.636 19.269 1.00 62.09 349 THR A O 1
ATOM 2693 N N . ASP A 1 350 ? 16.467 -13.706 18.268 1.00 69.06 350 ASP A N 1
ATOM 2694 C CA . ASP A 1 350 ? 16.864 -12.971 19.461 1.00 69.06 350 ASP A CA 1
ATOM 2695 C C . ASP A 1 350 ? 15.870 -11.845 19.779 1.00 69.06 350 ASP A C 1
ATOM 2697 O O . ASP A 1 350 ? 15.585 -10.972 18.956 1.00 69.06 350 ASP A O 1
ATOM 2701 N N . TYR A 1 351 ? 15.361 -11.879 21.010 1.00 70.81 351 TYR A N 1
ATOM 2702 C CA . TYR A 1 351 ? 14.409 -10.909 21.541 1.00 70.81 351 TYR A CA 1
ATOM 2703 C C . TYR A 1 351 ? 15.126 -9.712 22.169 1.00 70.81 351 TYR A C 1
ATOM 2705 O O . TYR A 1 351 ? 16.040 -9.888 22.986 1.00 70.81 351 TYR A O 1
ATOM 2713 N N . ILE A 1 352 ? 14.668 -8.499 21.851 1.00 74.62 352 ILE A N 1
ATOM 2714 C CA . ILE A 1 352 ? 15.192 -7.267 22.446 1.00 74.62 352 ILE A CA 1
ATOM 2715 C C . ILE A 1 352 ? 14.285 -6.815 23.599 1.00 74.62 352 ILE A C 1
ATOM 2717 O O . ILE A 1 352 ? 13.112 -6.508 23.381 1.00 74.62 352 ILE A O 1
ATOM 2721 N N . PRO A 1 353 ? 14.802 -6.697 24.839 1.00 80.19 353 PRO A N 1
ATOM 2722 C CA . PRO A 1 353 ? 14.025 -6.140 25.938 1.00 80.19 353 PRO A CA 1
ATOM 2723 C C . PRO A 1 353 ? 13.550 -4.713 25.636 1.00 80.19 353 PRO A C 1
ATOM 2725 O O . PRO A 1 353 ? 14.358 -3.819 25.382 1.00 80.19 353 PRO A O 1
ATOM 2728 N N . LEU A 1 354 ? 12.235 -4.495 25.719 1.00 84.69 354 LEU A N 1
ATOM 2729 C CA . LEU A 1 354 ? 11.642 -3.188 25.449 1.00 84.69 354 LEU A CA 1
ATOM 2730 C C . LEU A 1 354 ? 11.982 -2.167 26.542 1.00 84.69 354 LEU A C 1
ATOM 2732 O O . LEU A 1 354 ? 11.767 -2.408 27.737 1.00 84.69 354 LEU A O 1
ATOM 2736 N N . THR A 1 355 ? 12.443 -0.991 26.119 1.00 88.31 355 THR A N 1
ATOM 2737 C CA . THR A 1 355 ? 12.597 0.185 26.989 1.00 88.31 355 THR A CA 1
ATOM 2738 C C . THR A 1 355 ? 11.237 0.708 27.458 1.00 88.31 355 THR A C 1
ATOM 2740 O O . THR A 1 355 ? 10.210 0.468 26.824 1.00 88.31 355 THR A O 1
ATOM 2743 N N . ASP A 1 356 ? 11.204 1.459 28.561 1.00 86.88 356 ASP A N 1
ATOM 2744 C CA . ASP A 1 356 ? 9.938 2.002 29.076 1.00 86.88 356 ASP A CA 1
ATOM 2745 C C . ASP A 1 356 ? 9.279 2.982 28.099 1.00 86.88 356 ASP A C 1
ATOM 2747 O O . ASP A 1 356 ? 8.058 2.986 27.985 1.00 86.88 356 ASP A O 1
ATOM 2751 N N . ILE A 1 357 ? 10.066 3.743 27.331 1.00 87.12 357 ILE A N 1
ATOM 2752 C CA . ILE A 1 357 ? 9.524 4.618 26.284 1.00 87.12 357 ILE A CA 1
ATOM 2753 C C . ILE A 1 357 ? 8.919 3.811 25.127 1.00 87.12 357 ILE A C 1
ATOM 2755 O O . ILE A 1 357 ? 7.818 4.130 24.682 1.00 87.12 357 ILE A O 1
ATOM 2759 N N . ALA A 1 358 ? 9.568 2.722 24.697 1.00 84.12 358 ALA A N 1
ATOM 2760 C CA . ALA A 1 358 ? 9.061 1.864 23.625 1.00 84.12 358 ALA A CA 1
ATOM 2761 C C . ALA A 1 358 ? 7.711 1.222 23.972 1.00 84.12 358 ALA A C 1
ATOM 2763 O O . ALA A 1 358 ? 6.878 1.052 23.092 1.00 84.12 358 ALA A O 1
ATOM 2764 N N . LYS A 1 359 ? 7.458 0.923 25.253 1.00 82.25 359 LYS A N 1
ATOM 2765 C CA . LYS A 1 359 ? 6.166 0.385 25.719 1.00 82.25 359 LYS A CA 1
ATOM 2766 C C . LYS A 1 359 ? 5.019 1.399 25.652 1.00 82.25 359 LYS A C 1
ATOM 2768 O O . LYS A 1 359 ? 3.863 0.997 25.719 1.00 82.25 359 LYS A O 1
ATOM 2773 N N . THR A 1 360 ? 5.330 2.695 25.595 1.00 83.50 360 THR A N 1
ATOM 2774 C CA . THR A 1 360 ? 4.326 3.777 25.576 1.00 83.50 360 THR A CA 1
ATOM 2775 C C . THR A 1 360 ? 4.051 4.342 24.189 1.00 83.50 360 THR A C 1
ATOM 2777 O O . THR A 1 360 ? 3.066 5.055 24.015 1.00 83.50 360 THR A O 1
ATOM 2780 N N . LEU A 1 361 ? 4.927 4.069 23.222 1.00 89.06 361 LEU A N 1
ATOM 2781 C CA . LEU A 1 361 ? 4.794 4.563 21.858 1.00 89.06 361 LEU A CA 1
ATOM 2782 C C . LEU A 1 361 ? 4.016 3.564 20.987 1.00 89.06 361 LEU A C 1
ATOM 2784 O O . LEU A 1 361 ? 3.983 2.375 21.311 1.00 89.06 361 LEU A O 1
ATOM 2788 N N . PRO A 1 362 ? 3.410 4.030 19.880 1.00 89.62 362 PRO A N 1
ATOM 2789 C CA . PRO A 1 362 ? 2.804 3.152 18.885 1.00 89.62 362 PRO A CA 1
ATOM 2790 C C . PRO A 1 362 ? 3.780 2.088 18.381 1.00 89.62 362 PRO A C 1
ATOM 2792 O O . PRO A 1 362 ? 4.988 2.326 18.309 1.00 89.62 362 PRO A O 1
ATOM 2795 N N . THR A 1 363 ? 3.261 0.930 17.989 1.00 86.12 363 THR A N 1
ATOM 2796 C CA . THR A 1 363 ? 4.076 -0.193 17.521 1.00 86.12 363 THR A CA 1
ATOM 2797 C C . THR A 1 363 ? 3.454 -0.895 16.320 1.00 86.12 363 THR A C 1
ATOM 2799 O O . THR A 1 363 ? 2.250 -0.833 16.102 1.00 86.12 363 THR A O 1
ATOM 2802 N N . MET A 1 364 ? 4.280 -1.569 15.529 1.00 84.56 364 MET A N 1
ATOM 2803 C CA . MET A 1 364 ? 3.853 -2.444 14.438 1.00 84.56 364 MET A CA 1
ATOM 2804 C C . MET A 1 364 ? 4.980 -3.422 14.092 1.00 84.56 364 MET A C 1
ATOM 2806 O O . MET A 1 364 ? 6.146 -3.190 14.442 1.00 84.56 364 MET A O 1
ATOM 2810 N N . GLN A 1 365 ? 4.632 -4.504 13.399 1.00 79.31 365 GLN A N 1
ATOM 2811 C CA . GLN A 1 365 ? 5.610 -5.468 12.907 1.00 79.31 365 GLN A CA 1
ATOM 2812 C C . GLN A 1 365 ? 6.433 -4.852 11.766 1.00 79.31 365 GLN A C 1
ATOM 2814 O O . GLN A 1 365 ? 5.890 -4.177 10.890 1.00 79.31 365 GLN A O 1
ATOM 2819 N N . GLY A 1 366 ? 7.749 -5.070 11.777 1.00 80.31 366 GLY A N 1
ATOM 2820 C CA . GLY A 1 366 ? 8.617 -4.682 10.662 1.00 80.31 366 GLY A CA 1
ATOM 2821 C C . GLY A 1 366 ? 8.737 -5.797 9.618 1.00 80.31 366 GLY A C 1
ATOM 2822 O O . GLY A 1 366 ? 8.421 -6.950 9.900 1.00 80.31 366 GLY A O 1
ATOM 2823 N N . SER A 1 367 ? 9.261 -5.486 8.434 1.00 80.62 367 SER A N 1
ATOM 2824 C CA . SER A 1 367 ? 9.540 -6.474 7.380 1.00 80.62 367 SER A CA 1
ATOM 2825 C C . SER A 1 367 ? 11.030 -6.545 7.046 1.00 80.62 367 SER A C 1
ATOM 2827 O O . SER A 1 367 ? 11.843 -5.737 7.520 1.00 80.62 367 SER A O 1
ATOM 2829 N N . GLY A 1 368 ? 11.418 -7.558 6.271 1.00 82.69 368 GLY A N 1
ATOM 2830 C CA . GLY A 1 368 ? 12.784 -7.709 5.784 1.00 82.69 368 GLY A CA 1
ATOM 2831 C C . GLY A 1 368 ? 13.804 -7.759 6.918 1.00 82.69 368 GLY A C 1
ATOM 2832 O O . GLY A 1 368 ? 13.730 -8.566 7.847 1.00 82.69 368 GLY A O 1
ATOM 2833 N N . ARG A 1 369 ? 14.756 -6.828 6.897 1.00 88.19 369 ARG A N 1
ATOM 2834 C CA . ARG A 1 369 ? 15.815 -6.690 7.909 1.00 88.19 369 ARG A CA 1
ATOM 2835 C C . ARG A 1 369 ? 15.536 -5.601 8.953 1.00 88.19 369 ARG A C 1
ATOM 2837 O O . ARG A 1 369 ? 16.394 -5.352 9.799 1.00 88.19 369 ARG A O 1
ATOM 2844 N N . VAL A 1 370 ? 14.363 -4.961 8.942 1.00 90.00 370 VAL A N 1
ATOM 2845 C CA . VAL A 1 370 ? 13.984 -3.897 9.899 1.00 90.00 370 VAL A CA 1
ATOM 2846 C C . VAL A 1 370 ? 13.199 -4.454 11.082 1.00 90.00 370 VAL A C 1
ATOM 2848 O O . VAL A 1 370 ? 12.036 -4.772 10.876 1.00 90.00 370 VAL A O 1
ATOM 2851 N N . ARG A 1 371 ? 13.762 -4.542 12.299 1.00 87.00 371 ARG A N 1
ATOM 2852 C CA . ARG A 1 371 ? 13.058 -5.000 13.528 1.00 87.00 371 ARG A CA 1
ATOM 2853 C C . ARG A 1 371 ? 11.710 -4.326 13.770 1.00 87.00 371 ARG A C 1
ATOM 2855 O O . ARG A 1 371 ? 11.489 -3.203 13.330 1.00 87.00 371 ARG A O 1
ATOM 2862 N N . ASP A 1 372 ? 10.843 -5.010 14.510 1.00 85.38 372 ASP A N 1
ATOM 2863 C CA . ASP A 1 372 ? 9.548 -4.475 14.932 1.00 85.38 372 ASP A CA 1
ATOM 2864 C C . ASP A 1 372 ? 9.737 -3.141 15.654 1.00 85.38 372 ASP A C 1
ATOM 2866 O O . ASP A 1 372 ? 10.745 -2.924 16.337 1.00 85.38 372 ASP A O 1
ATOM 2870 N N . LEU A 1 373 ? 8.788 -2.222 15.478 1.00 91.00 373 LEU A N 1
ATOM 2871 C CA . LEU A 1 373 ? 9.012 -0.810 15.783 1.00 91.00 373 LEU A CA 1
ATOM 2872 C C . LEU A 1 373 ? 9.404 -0.582 17.253 1.00 91.00 373 LEU A C 1
ATOM 2874 O O . LEU A 1 373 ? 10.338 0.168 17.530 1.00 91.00 373 LEU A O 1
ATOM 2878 N N . ALA A 1 374 ? 8.768 -1.281 18.197 1.00 88.25 374 ALA A N 1
ATOM 2879 C CA . ALA A 1 374 ? 9.113 -1.190 19.618 1.00 88.25 374 ALA A CA 1
ATOM 2880 C C . ALA A 1 374 ? 10.532 -1.707 19.944 1.00 88.25 374 ALA A C 1
ATOM 2882 O O . ALA A 1 374 ? 11.233 -1.120 20.779 1.00 88.25 374 ALA A O 1
ATOM 2883 N N . GLU A 1 375 ? 10.986 -2.780 19.288 1.00 86.12 375 GLU A N 1
ATOM 2884 C CA . GLU A 1 375 ? 12.359 -3.273 19.448 1.00 86.12 375 GLU A CA 1
ATOM 2885 C C . GLU A 1 375 ? 13.361 -2.278 18.854 1.00 86.12 375 GLU A C 1
ATOM 2887 O O . GLU A 1 375 ? 14.346 -1.924 19.502 1.00 86.12 375 GLU A O 1
ATOM 2892 N N . ALA A 1 376 ? 13.082 -1.764 17.654 1.00 92.81 376 ALA A N 1
ATOM 2893 C CA . ALA A 1 376 ? 13.912 -0.766 16.987 1.00 92.81 376 ALA A CA 1
ATOM 2894 C C . ALA A 1 376 ? 14.043 0.524 17.817 1.00 92.81 376 ALA A C 1
ATOM 2896 O O . ALA A 1 376 ? 15.147 1.032 18.010 1.00 92.81 376 ALA A O 1
ATOM 2897 N N . VAL A 1 377 ? 12.940 1.018 18.392 1.00 94.75 377 VAL A N 1
ATOM 2898 C CA . VAL A 1 377 ? 12.927 2.169 19.315 1.00 94.75 377 VAL A CA 1
ATOM 2899 C C . VAL A 1 377 ? 13.792 1.905 20.548 1.00 94.75 377 VAL A C 1
ATOM 2901 O O . VAL A 1 377 ? 14.473 2.807 21.034 1.00 94.75 377 VAL A O 1
ATOM 2904 N N . SER A 1 378 ? 13.804 0.667 21.047 1.00 91.25 378 SER A N 1
ATOM 2905 C CA . SER A 1 378 ? 14.624 0.284 22.203 1.00 91.25 378 SER A CA 1
ATOM 2906 C C . SER A 1 378 ? 16.124 0.264 21.896 1.00 91.25 378 SER A C 1
ATOM 2908 O O . SER A 1 378 ? 16.931 0.444 22.807 1.00 91.25 378 SER A O 1
ATOM 2910 N N . LEU A 1 379 ? 16.500 0.091 20.627 1.00 90.56 379 LEU A N 1
ATOM 2911 C CA . LEU A 1 379 ? 17.889 0.113 20.162 1.00 90.56 379 LEU A CA 1
ATOM 2912 C C . LEU A 1 379 ? 18.348 1.498 19.686 1.00 90.56 379 LEU A C 1
ATOM 2914 O O . LEU A 1 379 ? 19.544 1.785 19.715 1.00 90.56 379 LEU A O 1
ATOM 2918 N N . THR A 1 380 ? 17.432 2.350 19.221 1.00 94.69 380 THR A N 1
ATOM 2919 C CA . THR A 1 380 ? 17.753 3.617 18.545 1.00 94.69 380 THR A CA 1
ATOM 2920 C C . THR A 1 380 ? 17.005 4.794 19.186 1.00 94.69 380 THR A C 1
ATOM 2922 O O . THR A 1 380 ? 15.845 5.047 18.851 1.00 94.69 380 THR A O 1
ATOM 2925 N N . PRO A 1 381 ? 17.654 5.565 20.083 1.00 92.50 381 PRO A N 1
ATOM 2926 C CA . PRO A 1 381 ? 17.036 6.713 20.753 1.00 92.50 381 PRO A CA 1
ATOM 2927 C C . PRO A 1 381 ? 16.479 7.775 19.797 1.00 92.50 381 PRO A C 1
ATOM 2929 O O . PRO A 1 381 ? 15.447 8.383 20.078 1.00 92.50 381 PRO A O 1
ATOM 2932 N N . GLU A 1 382 ? 17.125 7.992 18.651 1.00 96.19 382 GLU A N 1
ATOM 2933 C CA . GLU A 1 382 ? 16.673 8.937 17.628 1.00 96.19 382 GLU A CA 1
ATOM 2934 C C . GLU A 1 382 ? 15.308 8.533 17.055 1.00 96.19 382 GLU A C 1
ATOM 2936 O O . GLU A 1 382 ? 14.447 9.392 16.850 1.00 96.19 382 GLU A O 1
ATOM 2941 N N . LEU A 1 383 ? 15.069 7.230 16.866 1.00 97.56 383 LEU A N 1
ATOM 2942 C CA . LEU A 1 383 ? 13.787 6.713 16.390 1.00 97.56 383 LEU A CA 1
ATOM 2943 C C . LEU A 1 383 ? 12.668 6.993 17.400 1.00 97.56 383 LEU A C 1
ATOM 2945 O O . LEU A 1 383 ? 11.572 7.387 17.002 1.00 97.56 383 LEU A O 1
ATOM 2949 N N . ALA A 1 384 ? 12.958 6.893 18.702 1.00 96.56 384 ALA A N 1
ATOM 2950 C CA . ALA A 1 384 ? 12.009 7.250 19.758 1.00 96.56 384 ALA A CA 1
ATOM 2951 C C . ALA A 1 384 ? 11.558 8.719 19.655 1.00 96.56 384 ALA A C 1
ATOM 2953 O O . ALA A 1 384 ? 10.372 9.021 19.801 1.00 96.56 384 ALA A O 1
ATOM 2954 N N . VAL A 1 385 ? 12.486 9.641 19.367 1.00 97.62 385 VAL A N 1
ATOM 2955 C CA . VAL A 1 385 ? 12.193 11.079 19.215 1.00 97.62 385 VAL A CA 1
ATOM 2956 C C . VAL A 1 385 ? 11.311 11.340 17.995 1.00 97.62 385 VAL A C 1
ATOM 2958 O O . VAL A 1 385 ? 10.331 12.090 18.083 1.00 97.62 385 VAL A O 1
ATOM 2961 N N . VAL A 1 386 ? 11.632 10.713 16.860 1.00 98.06 386 VAL A N 1
ATOM 2962 C CA . VAL A 1 386 ? 10.862 10.889 15.622 1.00 98.06 386 VAL A CA 1
ATOM 2963 C C . VAL A 1 386 ? 9.457 10.307 15.776 1.00 98.06 386 VAL A C 1
ATOM 2965 O O . VAL A 1 386 ? 8.482 10.989 15.458 1.00 98.06 386 VAL A O 1
ATOM 2968 N N . LEU A 1 387 ? 9.328 9.109 16.355 1.00 97.88 387 LEU A N 1
ATOM 2969 C CA . LEU A 1 387 ? 8.033 8.474 16.600 1.00 97.88 387 LEU A CA 1
ATOM 2970 C C . LEU A 1 387 ? 7.185 9.249 17.617 1.00 97.88 387 LEU A C 1
ATOM 2972 O O . LEU A 1 387 ? 5.979 9.395 17.424 1.00 97.88 387 LEU A O 1
ATOM 2976 N N . THR A 1 388 ? 7.799 9.822 18.655 1.00 97.69 388 THR A N 1
ATOM 2977 C CA . THR A 1 388 ? 7.104 10.716 19.600 1.00 97.69 388 THR A CA 1
ATOM 2978 C C . THR A 1 388 ? 6.555 11.955 18.888 1.00 97.69 388 THR A C 1
ATOM 2980 O O . THR A 1 388 ? 5.415 12.358 19.127 1.00 97.69 388 THR A O 1
ATOM 2983 N N . SER A 1 389 ? 7.344 12.544 17.985 1.00 97.94 389 SER A N 1
ATOM 2984 C CA . SER A 1 389 ? 6.934 13.721 17.209 1.00 97.94 389 SER A CA 1
ATOM 2985 C C . SER A 1 389 ? 5.769 13.395 16.273 1.00 97.94 389 SER A C 1
ATOM 2987 O O . SER A 1 389 ? 4.792 14.139 16.241 1.00 97.94 389 SER A O 1
ATOM 2989 N N . PHE A 1 390 ? 5.837 12.256 15.575 1.00 98.12 390 PHE A N 1
ATOM 2990 C CA . PHE A 1 390 ? 4.742 11.755 14.741 1.00 98.12 390 PHE A CA 1
ATOM 2991 C C . PHE A 1 390 ? 3.470 11.510 15.566 1.00 98.12 390 PHE A C 1
ATOM 2993 O O . PHE A 1 390 ? 2.389 11.962 15.196 1.00 98.12 390 PHE A O 1
ATOM 3000 N N . SER A 1 391 ? 3.608 10.854 16.721 1.00 96.38 391 SER A N 1
ATOM 3001 C CA . SER A 1 391 ? 2.481 10.504 17.597 1.00 96.38 391 SER A CA 1
ATOM 3002 C C . SER A 1 391 ? 1.794 11.723 18.212 1.00 96.38 391 SER A C 1
ATOM 3004 O O . SER A 1 391 ? 0.607 11.674 18.517 1.00 96.38 391 SER A O 1
ATOM 3006 N N . SER A 1 392 ? 2.533 12.820 18.387 1.00 96.06 392 SER A N 1
ATOM 3007 C CA . SER A 1 392 ? 2.020 14.066 18.969 1.00 96.06 392 SER A CA 1
ATOM 3008 C C . SER A 1 392 ? 1.415 15.021 17.933 1.00 96.06 392 SER A C 1
ATOM 3010 O O . SER A 1 392 ? 0.836 16.042 18.306 1.00 96.06 392 SER A O 1
ATOM 3012 N N . ALA A 1 393 ? 1.576 14.746 16.636 1.00 97.25 393 ALA A N 1
ATOM 3013 C CA . ALA A 1 393 ? 1.070 15.607 15.577 1.00 97.25 393 ALA A CA 1
ATOM 3014 C C . ALA A 1 393 ? -0.462 15.496 15.460 1.00 97.25 393 ALA A C 1
ATOM 3016 O O . ALA A 1 393 ? -1.015 14.416 15.278 1.00 97.25 393 ALA A O 1
ATOM 3017 N N . ALA A 1 394 ? -1.148 16.638 15.553 1.00 92.50 394 ALA A N 1
ATOM 3018 C CA . ALA A 1 394 ? -2.607 16.693 15.670 1.00 92.50 394 ALA A CA 1
ATOM 3019 C C . ALA A 1 394 ? -3.366 16.645 14.332 1.00 92.50 394 ALA A C 1
ATOM 3021 O O . ALA A 1 394 ? -4.587 16.515 14.339 1.00 92.50 394 ALA A O 1
ATOM 3022 N N . THR A 1 395 ? -2.683 16.792 13.193 1.00 94.69 395 THR A N 1
ATOM 3023 C CA . THR A 1 395 ? -3.326 16.797 11.870 1.00 94.69 395 THR A CA 1
ATOM 3024 C C . THR A 1 395 ? -2.673 15.800 10.930 1.00 94.69 395 THR A C 1
ATOM 3026 O O . THR A 1 395 ? -1.486 15.484 11.069 1.00 94.69 395 THR A O 1
ATOM 3029 N N . ARG A 1 396 ? -3.444 15.359 9.931 1.00 94.81 396 ARG A N 1
ATOM 3030 C CA . ARG A 1 396 ? -2.960 14.515 8.840 1.00 94.81 396 ARG A CA 1
ATOM 3031 C C . ARG A 1 396 ? -1.713 15.093 8.189 1.00 94.81 396 ARG A C 1
ATOM 3033 O O . ARG A 1 396 ? -0.721 14.397 8.038 1.00 94.81 396 ARG A O 1
ATOM 3040 N N . GLU A 1 397 ? -1.733 16.375 7.845 1.00 94.56 397 GLU A N 1
ATOM 3041 C CA . GLU A 1 397 ? -0.635 17.037 7.137 1.00 94.56 397 GLU A CA 1
ATOM 3042 C C . GLU A 1 397 ? 0.642 17.061 7.977 1.00 94.56 397 GLU A C 1
ATOM 3044 O O . GLU A 1 397 ? 1.727 16.816 7.456 1.00 94.56 397 GLU A O 1
ATOM 3049 N N . ALA A 1 398 ? 0.517 17.311 9.284 1.00 97.00 398 ALA A N 1
ATOM 3050 C CA . ALA A 1 398 ? 1.653 17.300 10.196 1.00 97.00 398 ALA A CA 1
ATOM 3051 C C . ALA A 1 398 ? 2.232 15.886 10.371 1.00 97.00 398 ALA A C 1
ATOM 3053 O O . ALA A 1 398 ? 3.451 15.730 10.372 1.00 97.00 398 ALA A O 1
ATOM 3054 N N . GLN A 1 399 ? 1.385 14.854 10.466 1.00 97.62 399 GLN A N 1
ATOM 3055 C CA . GLN A 1 399 ? 1.842 13.462 10.507 1.00 97.62 399 GLN A CA 1
ATOM 3056 C C . GLN A 1 399 ? 2.502 13.046 9.183 1.00 97.62 399 GLN A C 1
ATOM 3058 O O . GLN A 1 399 ? 3.575 12.442 9.183 1.00 97.62 399 GLN A O 1
ATOM 3063 N N . MET A 1 400 ? 1.914 13.430 8.048 1.00 95.19 400 MET A N 1
ATOM 3064 C CA . MET A 1 400 ? 2.435 13.103 6.721 1.00 95.19 400 MET A CA 1
ATOM 3065 C C . MET A 1 400 ? 3.749 13.812 6.407 1.00 95.19 400 MET A C 1
ATOM 3067 O O . MET A 1 400 ? 4.619 13.225 5.776 1.00 95.19 400 MET A O 1
ATOM 3071 N N . ALA A 1 401 ? 3.964 15.021 6.927 1.00 97.19 401 ALA A N 1
ATOM 3072 C CA . ALA A 1 401 ? 5.255 15.701 6.829 1.00 97.19 401 ALA A CA 1
ATOM 3073 C C . ALA A 1 401 ? 6.384 14.995 7.610 1.00 97.19 401 ALA A C 1
ATOM 3075 O O . ALA A 1 401 ? 7.560 15.262 7.364 1.00 97.19 401 ALA A O 1
ATOM 3076 N N . LEU A 1 402 ? 6.045 14.116 8.560 1.00 98.06 402 LEU A N 1
ATOM 3077 C CA . LEU A 1 402 ? 7.003 13.405 9.413 1.00 98.06 402 LEU A CA 1
ATOM 3078 C C . LEU A 1 402 ? 7.246 11.953 8.975 1.00 98.06 402 LEU A C 1
ATOM 3080 O O . LEU A 1 402 ? 8.263 11.380 9.374 1.00 98.06 402 LEU A O 1
ATOM 3084 N N . ILE A 1 403 ? 6.354 11.361 8.169 1.00 97.19 403 ILE A N 1
ATOM 3085 C CA . ILE A 1 403 ? 6.375 9.919 7.880 1.00 97.19 403 ILE A CA 1
ATOM 3086 C C . ILE A 1 403 ? 7.657 9.480 7.165 1.00 97.19 403 ILE A C 1
ATOM 3088 O O . ILE A 1 403 ? 8.267 8.493 7.561 1.00 97.19 403 ILE A O 1
ATOM 3092 N N . ASP A 1 404 ? 8.130 10.243 6.176 1.00 97.12 404 ASP A N 1
ATOM 3093 C CA . ASP A 1 404 ? 9.322 9.880 5.399 1.00 97.12 404 ASP A CA 1
ATOM 3094 C C . ASP A 1 404 ? 10.573 9.820 6.287 1.00 97.12 404 ASP A C 1
ATOM 3096 O O . ASP A 1 404 ? 11.410 8.919 6.167 1.00 97.12 404 ASP A O 1
ATOM 3100 N N . ASN A 1 405 ? 10.680 10.754 7.237 1.00 97.81 405 ASN A N 1
ATOM 3101 C CA . ASN A 1 405 ? 11.767 10.763 8.208 1.00 97.81 405 ASN A CA 1
ATOM 3102 C C . ASN A 1 405 ? 11.641 9.608 9.212 1.00 97.81 405 ASN A C 1
ATOM 3104 O O . ASN A 1 405 ? 12.656 9.017 9.586 1.00 97.81 405 ASN A O 1
ATOM 3108 N N . LEU A 1 406 ? 10.419 9.258 9.626 1.00 98.38 406 LEU A N 1
ATOM 3109 C CA . LEU A 1 406 ? 10.173 8.106 10.494 1.00 98.38 406 LEU A CA 1
ATOM 3110 C C . LEU A 1 406 ? 10.615 6.804 9.816 1.00 98.38 406 LEU A C 1
ATOM 3112 O O . LEU A 1 406 ? 11.433 6.083 10.383 1.00 98.38 406 LEU A O 1
ATOM 3116 N N . ILE A 1 407 ? 10.154 6.554 8.587 1.00 98.31 407 ILE A N 1
ATOM 3117 C CA . ILE A 1 407 ? 10.493 5.359 7.798 1.00 98.31 407 ILE A CA 1
ATOM 3118 C C . ILE A 1 407 ? 12.006 5.264 7.592 1.00 98.31 407 ILE A C 1
ATOM 3120 O O . ILE A 1 407 ? 12.608 4.217 7.817 1.00 98.31 407 ILE A O 1
ATOM 3124 N N . THR A 1 408 ? 12.645 6.378 7.230 1.00 98.12 408 THR A N 1
ATOM 3125 C CA . THR A 1 408 ? 14.098 6.435 7.030 1.00 98.12 408 THR A CA 1
ATOM 3126 C C . THR A 1 408 ? 14.867 6.137 8.316 1.00 98.12 408 THR A C 1
ATOM 3128 O O . THR A 1 408 ? 15.853 5.401 8.296 1.00 98.12 408 THR A O 1
ATOM 3131 N N . THR A 1 409 ? 14.440 6.707 9.445 1.00 98.19 409 THR A N 1
ATOM 3132 C CA . THR A 1 409 ? 15.102 6.485 10.739 1.00 98.19 409 THR A CA 1
ATOM 3133 C C . THR A 1 409 ? 14.913 5.043 11.207 1.00 98.19 409 THR A C 1
ATOM 3135 O O . THR A 1 409 ? 15.841 4.456 11.759 1.00 98.19 409 THR A O 1
ATOM 3138 N N . TRP A 1 410 ? 13.751 4.449 10.925 1.00 97.75 410 TRP A N 1
ATOM 3139 C CA . TRP A 1 410 ? 13.465 3.053 11.235 1.00 97.75 410 TRP A CA 1
ATOM 3140 C C . TRP A 1 410 ? 14.270 2.092 10.353 1.00 97.75 410 TRP A C 1
ATOM 3142 O O . TRP A 1 410 ? 14.895 1.173 10.867 1.00 97.75 410 TRP A O 1
ATOM 3152 N N . ALA A 1 411 ? 14.387 2.348 9.048 1.00 97.31 411 ALA A N 1
ATOM 3153 C CA . ALA A 1 411 ? 15.265 1.560 8.181 1.00 97.31 411 ALA A CA 1
ATOM 3154 C C . ALA A 1 411 ? 16.730 1.607 8.656 1.00 97.31 411 ALA A C 1
ATOM 3156 O O . ALA A 1 411 ? 17.409 0.581 8.704 1.00 97.31 411 ALA A O 1
ATOM 3157 N N . LYS A 1 412 ? 17.207 2.790 9.069 1.00 96.94 412 LYS A N 1
ATOM 3158 C CA . LYS A 1 412 ? 18.568 3.006 9.590 1.00 96.94 412 LYS A CA 1
ATOM 3159 C C . LYS A 1 412 ? 18.847 2.346 10.940 1.00 96.94 412 LYS A C 1
ATOM 3161 O O . LYS A 1 412 ? 20.016 2.234 11.297 1.00 96.94 412 LYS A O 1
ATOM 3166 N N . SER A 1 413 ? 17.827 1.909 11.684 1.00 95.44 413 SER A N 1
ATOM 3167 C CA . SER A 1 413 ? 18.048 1.133 12.911 1.00 95.44 413 SER A CA 1
ATOM 3168 C C . SER A 1 413 ? 18.487 -0.306 12.622 1.00 95.44 413 SER A C 1
ATOM 3170 O O . SER A 1 413 ? 18.909 -1.011 13.536 1.00 95.44 413 SER A O 1
ATOM 3172 N N . SER A 1 414 ? 18.354 -0.769 11.374 1.00 93.69 414 SER A N 1
ATOM 3173 C CA . SER A 1 414 ? 18.833 -2.081 10.944 1.00 93.69 414 SER A CA 1
ATOM 3174 C C . SER A 1 414 ? 20.340 -2.072 10.696 1.00 93.69 414 SER A C 1
ATOM 3176 O O . SER A 1 414 ? 20.875 -1.169 10.053 1.00 93.69 414 SER A O 1
ATOM 3178 N N . ASP A 1 415 ? 21.015 -3.142 11.110 1.00 90.44 415 ASP A N 1
ATOM 3179 C CA . ASP A 1 415 ? 22.414 -3.412 10.763 1.00 90.44 415 ASP A CA 1
ATOM 3180 C C . ASP A 1 415 ? 22.615 -3.706 9.265 1.00 90.44 415 ASP A C 1
ATOM 3182 O O . ASP A 1 415 ? 23.734 -3.654 8.755 1.00 90.44 415 ASP A O 1
ATOM 3186 N N . PHE A 1 416 ? 21.525 -3.976 8.545 1.00 90.88 416 PHE A N 1
ATOM 3187 C CA . PHE A 1 416 ? 21.514 -4.140 7.101 1.00 90.88 416 PHE A CA 1
ATOM 3188 C C . PHE A 1 416 ? 21.480 -2.800 6.354 1.00 90.88 416 PHE A C 1
ATOM 3190 O O . PHE A 1 416 ? 21.674 -2.782 5.139 1.00 90.88 416 PHE A O 1
ATOM 3197 N N . TRP A 1 417 ? 21.268 -1.660 7.015 1.00 94.44 417 TRP A N 1
ATOM 3198 C CA . TRP A 1 417 ? 21.347 -0.370 6.331 1.00 94.44 417 TRP A CA 1
ATOM 3199 C C . TRP A 1 417 ? 22.754 -0.134 5.759 1.00 94.44 417 TRP A C 1
ATOM 3201 O O . TRP A 1 417 ? 23.758 -0.237 6.464 1.00 94.44 417 TRP A O 1
ATOM 3211 N N . SER A 1 418 ? 22.841 0.212 4.474 1.00 93.75 418 SER A N 1
ATOM 3212 C CA . SER A 1 418 ? 24.107 0.528 3.809 1.00 93.75 418 SER A CA 1
ATOM 3213 C C . SER A 1 418 ? 23.898 1.511 2.660 1.00 93.75 418 SER A C 1
ATOM 3215 O O . SER A 1 418 ? 22.784 1.666 2.160 1.00 93.75 418 SER A O 1
ATOM 3217 N N . SER A 1 419 ? 24.962 2.205 2.254 1.00 94.44 419 SER A N 1
ATOM 3218 C CA . SER A 1 419 ? 24.918 3.048 1.060 1.00 94.44 419 SER A CA 1
ATOM 3219 C C . SER A 1 419 ? 25.094 2.204 -0.206 1.00 94.44 419 SER A C 1
ATOM 3221 O O . SER A 1 419 ? 25.762 1.170 -0.184 1.00 94.44 419 SER A O 1
ATOM 3223 N N . ILE A 1 420 ? 24.555 2.678 -1.335 1.00 93.94 420 ILE A N 1
ATOM 3224 C CA . ILE A 1 420 ? 24.778 2.046 -2.648 1.00 93.94 420 ILE A CA 1
ATOM 3225 C C . ILE A 1 420 ? 26.285 1.910 -2.919 1.00 93.94 420 ILE A C 1
ATOM 3227 O O . ILE A 1 420 ? 26.749 0.884 -3.406 1.00 93.94 420 ILE A O 1
ATOM 3231 N N . GLU A 1 421 ? 27.075 2.927 -2.576 1.00 94.56 421 GLU A N 1
ATOM 3232 C CA . GLU A 1 421 ? 28.526 2.900 -2.723 1.00 94.56 421 GLU A CA 1
ATOM 3233 C C . GLU A 1 421 ? 29.182 1.770 -1.929 1.00 94.56 421 GLU A C 1
ATOM 3235 O O . GLU A 1 421 ? 30.055 1.080 -2.456 1.00 94.56 421 GLU A O 1
ATOM 3240 N N . ASP A 1 422 ? 28.775 1.574 -0.677 1.00 93.44 422 ASP A N 1
ATOM 3241 C CA . ASP A 1 422 ? 29.333 0.532 0.185 1.00 93.44 422 ASP A CA 1
ATOM 3242 C C . ASP A 1 422 ? 28.944 -0.863 -0.312 1.00 93.44 422 ASP A C 1
ATOM 3244 O O . ASP A 1 422 ? 29.816 -1.731 -0.407 1.00 93.44 422 ASP A O 1
ATOM 3248 N N . ASN A 1 423 ? 27.699 -1.043 -0.770 1.00 90.19 423 ASN A N 1
ATOM 3249 C CA . ASN A 1 423 ? 27.247 -2.275 -1.430 1.00 90.19 423 ASN A CA 1
ATOM 3250 C C . ASN A 1 423 ? 28.084 -2.622 -2.683 1.00 90.19 423 ASN A C 1
ATOM 3252 O O . ASN A 1 423 ? 28.276 -3.795 -3.012 1.00 90.19 423 ASN A O 1
ATOM 3256 N N . LEU A 1 424 ? 28.616 -1.610 -3.379 1.00 90.69 424 LEU A N 1
ATOM 3257 C CA . LEU A 1 424 ? 29.410 -1.754 -4.607 1.00 90.69 424 LEU A CA 1
ATOM 3258 C C . LEU A 1 424 ? 30.932 -1.862 -4.380 1.00 90.69 424 LEU A C 1
ATOM 3260 O O . LEU A 1 424 ? 31.685 -2.096 -5.336 1.00 90.69 424 LEU A O 1
ATOM 3264 N N . GLY A 1 425 ? 31.403 -1.736 -3.134 1.00 88.12 425 GLY A N 1
ATOM 3265 C CA . GLY A 1 425 ? 32.820 -1.870 -2.762 1.00 88.12 425 GLY A CA 1
ATOM 3266 C C . GLY A 1 425 ? 33.422 -0.685 -1.998 1.00 88.12 425 GLY A C 1
ATOM 3267 O O . GLY A 1 425 ? 34.637 -0.667 -1.773 1.00 88.12 425 GLY A O 1
ATOM 3268 N N . GLY A 1 426 ? 32.599 0.282 -1.598 1.00 91.12 426 GLY A N 1
ATOM 3269 C CA . GLY A 1 426 ? 32.982 1.471 -0.840 1.00 91.12 426 GLY A CA 1
ATOM 3270 C C . GLY A 1 426 ? 33.238 2.680 -1.735 1.00 91.12 426 GLY A C 1
ATOM 3271 O O . GLY A 1 426 ? 33.923 2.585 -2.758 1.00 91.12 426 GLY A O 1
ATOM 3272 N N . LYS A 1 427 ? 32.740 3.849 -1.314 1.00 87.75 427 LYS A N 1
ATOM 3273 C CA . LYS A 1 427 ? 32.843 5.123 -2.057 1.00 87.75 427 LYS A CA 1
ATOM 3274 C C . LYS A 1 427 ? 34.277 5.469 -2.465 1.00 87.75 427 LYS A C 1
ATOM 3276 O O . LYS A 1 427 ? 34.523 5.953 -3.567 1.00 87.75 427 LYS A O 1
ATOM 3281 N N . ASP A 1 428 ? 35.229 5.158 -1.593 1.00 88.31 428 ASP A N 1
ATOM 3282 C CA . ASP A 1 428 ? 36.649 5.412 -1.812 1.00 88.31 428 ASP A CA 1
ATOM 3283 C C . ASP A 1 428 ? 37.328 4.377 -2.703 1.00 88.31 428 ASP A C 1
ATOM 3285 O O . ASP A 1 428 ? 38.523 4.501 -2.904 1.00 88.31 428 ASP A O 1
ATOM 3289 N N . ASN A 1 429 ? 36.637 3.382 -3.260 1.00 88.62 429 ASN A N 1
ATOM 3290 C CA . ASN A 1 429 ? 37.234 2.352 -4.122 1.00 88.62 429 ASN A CA 1
ATOM 3291 C C . ASN A 1 429 ? 36.597 2.273 -5.509 1.00 88.62 429 ASN A C 1
ATOM 3293 O O . ASN A 1 429 ? 37.125 1.581 -6.380 1.00 88.62 429 ASN A O 1
ATOM 3297 N N . ILE A 1 430 ? 35.490 2.980 -5.720 1.00 91.44 430 ILE A N 1
ATOM 3298 C CA . ILE A 1 430 ? 34.702 2.917 -6.947 1.00 91.44 430 ILE A CA 1
ATOM 3299 C C . ILE A 1 430 ? 34.600 4.297 -7.593 1.00 91.44 430 ILE A C 1
ATOM 3301 O O . ILE A 1 430 ? 34.959 5.317 -7.001 1.00 91.44 430 ILE A O 1
ATOM 3305 N N . SER A 1 431 ? 34.107 4.318 -8.819 1.00 91.44 431 SER A N 1
ATOM 3306 C CA . SER A 1 431 ? 33.495 5.491 -9.434 1.00 91.44 431 SER A CA 1
ATOM 3307 C C . SER A 1 431 ? 32.019 5.187 -9.649 1.00 91.44 431 SER A C 1
ATOM 3309 O O . SER A 1 431 ? 31.689 4.086 -10.091 1.00 91.44 431 SER A O 1
ATOM 3311 N N . LEU A 1 432 ? 31.125 6.106 -9.286 1.00 93.19 432 LEU A N 1
ATOM 3312 C CA . LEU A 1 432 ? 29.682 5.895 -9.396 1.00 93.19 432 LEU A CA 1
ATOM 3313 C C . LEU A 1 432 ? 29.006 7.124 -9.999 1.00 93.19 432 LEU A C 1
ATOM 3315 O O . LEU A 1 432 ? 28.990 8.194 -9.391 1.00 93.19 432 LEU A O 1
ATOM 3319 N N . GLY A 1 433 ? 28.412 6.948 -11.178 1.00 93.12 433 GLY A N 1
ATOM 3320 C CA . GLY A 1 433 ? 27.498 7.914 -11.778 1.00 93.12 433 GLY A CA 1
ATOM 3321 C C . GLY A 1 433 ? 26.050 7.500 -11.539 1.00 93.12 433 GLY A C 1
ATOM 3322 O O . GLY A 1 433 ? 25.673 6.390 -11.896 1.00 93.12 433 GLY A O 1
ATOM 3323 N N . ILE A 1 434 ? 25.229 8.382 -10.965 1.00 93.50 434 ILE A N 1
ATOM 3324 C CA . ILE A 1 434 ? 23.780 8.165 -10.849 1.00 93.50 434 ILE A CA 1
ATOM 3325 C C . ILE A 1 434 ? 23.050 9.219 -11.675 1.00 93.50 434 ILE A C 1
ATOM 3327 O O . ILE A 1 434 ? 23.169 10.416 -11.412 1.00 93.50 434 ILE A O 1
ATOM 3331 N N . THR A 1 435 ? 22.269 8.770 -12.648 1.00 90.94 435 THR A N 1
ATOM 3332 C CA . THR A 1 435 ? 21.344 9.613 -13.406 1.00 90.94 435 THR A CA 1
ATOM 3333 C C . THR A 1 435 ? 19.934 9.308 -12.925 1.00 90.94 435 THR A C 1
ATOM 3335 O O . THR A 1 435 ? 19.531 8.153 -12.915 1.00 90.94 435 THR A O 1
ATOM 3338 N N . VAL A 1 436 ? 19.203 10.333 -12.489 1.00 83.88 436 VAL A N 1
ATOM 3339 C CA . VAL A 1 436 ? 17.807 10.219 -12.040 1.00 83.88 436 VAL A CA 1
ATOM 3340 C C . VAL A 1 436 ? 16.920 11.139 -12.880 1.00 83.88 436 VAL A C 1
ATOM 3342 O O . VAL A 1 436 ? 17.414 12.166 -13.360 1.00 83.88 436 VAL A O 1
ATOM 3345 N N . PRO A 1 437 ? 15.632 10.807 -13.077 1.00 75.00 437 PRO A N 1
ATOM 3346 C CA . PRO A 1 437 ? 14.700 11.652 -13.814 1.00 75.00 437 PRO A CA 1
ATOM 3347 C C . PRO A 1 437 ? 14.527 13.047 -13.210 1.00 75.00 437 PRO A C 1
ATOM 3349 O O . PRO A 1 437 ? 14.779 13.288 -12.026 1.00 75.00 437 PRO A O 1
ATOM 3352 N N . ALA A 1 438 ? 14.054 13.975 -14.043 1.00 74.62 438 ALA A N 1
ATOM 3353 C CA . ALA A 1 438 ? 13.752 15.334 -13.619 1.00 74.62 438 ALA A CA 1
ATOM 3354 C C . ALA A 1 438 ? 12.731 15.333 -12.466 1.00 74.62 438 ALA A C 1
ATOM 3356 O O . ALA A 1 438 ? 11.688 14.693 -12.558 1.00 74.62 438 ALA A O 1
ATOM 3357 N N . GLY A 1 439 ? 13.032 16.066 -11.390 1.00 77.69 439 GLY A N 1
ATOM 3358 C CA . GLY A 1 439 ? 12.179 16.160 -10.198 1.00 77.69 439 GLY A CA 1
ATOM 3359 C C . GLY A 1 439 ? 12.630 15.311 -9.003 1.00 77.69 439 GLY A C 1
ATOM 3360 O O . GLY A 1 439 ? 12.113 15.519 -7.911 1.00 77.69 439 GLY A O 1
ATOM 3361 N N . MET A 1 440 ? 13.625 14.431 -9.168 1.00 86.50 440 MET A N 1
ATOM 3362 C CA . MET A 1 440 ? 14.235 13.660 -8.077 1.00 86.50 440 MET A CA 1
ATOM 3363 C C . MET A 1 440 ? 15.717 14.020 -7.911 1.00 86.50 440 MET A C 1
ATOM 3365 O O . MET A 1 440 ? 16.453 14.154 -8.888 1.00 86.50 440 MET A O 1
ATOM 3369 N N . THR A 1 441 ? 16.183 14.168 -6.670 1.00 93.44 441 THR A N 1
ATOM 3370 C CA . THR A 1 441 ? 17.613 14.328 -6.370 1.00 93.44 441 THR A CA 1
ATOM 3371 C C . THR A 1 441 ? 18.295 12.969 -6.204 1.00 93.44 441 THR A C 1
ATOM 3373 O O . THR A 1 441 ? 17.672 11.978 -5.825 1.00 93.44 441 THR A O 1
ATOM 3376 N N . GLN A 1 442 ? 19.613 12.908 -6.423 1.00 93.31 442 GLN A N 1
ATOM 3377 C CA . GLN A 1 442 ? 20.378 11.684 -6.143 1.00 93.31 442 GLN A CA 1
ATOM 3378 C C . GLN A 1 442 ? 20.285 11.259 -4.669 1.00 93.31 442 GLN A C 1
ATOM 3380 O O . GLN A 1 442 ? 20.358 10.072 -4.372 1.00 93.31 442 GLN A O 1
ATOM 3385 N N . GLU A 1 443 ? 20.133 12.206 -3.741 1.00 94.00 443 GLU A N 1
ATOM 3386 C CA . GLU A 1 443 ? 19.965 11.905 -2.317 1.00 94.00 443 GLU A CA 1
ATOM 3387 C C . GLU A 1 443 ? 18.615 11.236 -2.038 1.00 94.00 443 GLU A C 1
ATOM 3389 O O . GLU A 1 443 ? 18.574 10.215 -1.355 1.00 94.00 443 GLU A O 1
ATOM 3394 N N . GLN A 1 444 ? 17.531 11.745 -2.635 1.00 93.31 444 GLN A N 1
ATOM 3395 C CA . GLN A 1 444 ? 16.209 11.120 -2.550 1.00 93.31 444 GLN A CA 1
ATOM 3396 C C . GLN A 1 444 ? 16.230 9.701 -3.119 1.00 93.31 444 GLN A C 1
ATOM 3398 O O . GLN A 1 444 ? 15.722 8.784 -2.484 1.00 93.31 444 GLN A O 1
ATOM 3403 N N . PHE A 1 445 ? 16.883 9.502 -4.266 1.00 94.00 445 PHE A N 1
ATOM 3404 C CA . PHE A 1 445 ? 17.030 8.177 -4.866 1.00 94.00 445 PHE A CA 1
ATOM 3405 C C . PHE A 1 445 ? 17.819 7.211 -3.972 1.00 94.00 445 PHE A C 1
ATOM 3407 O O . PHE A 1 445 ? 17.420 6.066 -3.789 1.00 94.00 445 PHE A O 1
ATOM 3414 N N . ARG A 1 446 ? 18.915 7.665 -3.354 1.00 95.25 446 ARG A N 1
ATOM 3415 C CA . ARG A 1 446 ? 19.683 6.841 -2.404 1.00 95.25 446 ARG A CA 1
ATOM 3416 C C . ARG A 1 446 ? 18.861 6.443 -1.195 1.00 95.25 446 ARG A C 1
ATOM 3418 O O . ARG A 1 446 ? 18.950 5.299 -0.764 1.00 95.25 446 ARG A O 1
ATOM 3425 N N . ASN A 1 447 ? 18.092 7.381 -0.651 1.00 96.19 447 ASN A N 1
ATOM 3426 C CA . ASN A 1 447 ? 17.238 7.106 0.491 1.00 96.19 447 ASN A CA 1
ATOM 3427 C C . ASN A 1 447 ? 16.138 6.102 0.136 1.00 96.19 447 ASN A C 1
ATOM 3429 O O . ASN A 1 447 ? 15.948 5.140 0.870 1.00 96.19 447 ASN A O 1
ATOM 3433 N N . LEU A 1 448 ? 15.483 6.300 -1.012 1.00 95.12 448 LEU A N 1
ATOM 3434 C CA . LEU A 1 448 ? 14.482 5.394 -1.571 1.00 95.12 448 LEU A CA 1
ATOM 3435 C C . LEU A 1 448 ? 15.023 3.963 -1.666 1.00 95.12 448 LEU A C 1
ATOM 3437 O O . LEU A 1 448 ? 14.451 3.050 -1.079 1.00 95.12 448 LEU A O 1
ATOM 3441 N N . ILE A 1 449 ? 16.161 3.781 -2.344 1.00 95.12 449 ILE A N 1
ATOM 3442 C CA . ILE A 1 449 ? 16.791 2.464 -2.488 1.00 95.12 449 ILE A CA 1
ATOM 3443 C C . ILE A 1 449 ? 17.169 1.891 -1.123 1.00 95.12 449 ILE A C 1
ATOM 3445 O O . ILE A 1 449 ? 16.809 0.759 -0.832 1.00 95.12 449 ILE A O 1
ATOM 3449 N N . GLY A 1 450 ? 17.843 2.666 -0.269 1.00 96.06 450 GLY A N 1
ATOM 3450 C CA . GLY A 1 450 ? 18.273 2.198 1.048 1.00 96.06 450 GLY A CA 1
ATOM 3451 C C . GLY A 1 450 ? 17.104 1.703 1.898 1.00 96.06 450 GLY A C 1
ATOM 3452 O O . GLY A 1 450 ? 17.166 0.599 2.425 1.00 96.06 450 GLY A O 1
ATOM 3453 N N . VAL A 1 451 ? 16.014 2.474 1.983 1.00 97.69 451 VAL A N 1
ATOM 3454 C CA . VAL A 1 451 ? 14.805 2.071 2.717 1.00 97.69 451 VAL A CA 1
ATOM 3455 C C . VAL A 1 451 ? 14.243 0.770 2.154 1.00 97.69 451 VAL A C 1
ATOM 3457 O O . VAL A 1 451 ? 14.049 -0.181 2.913 1.00 97.69 451 VAL A O 1
ATOM 3460 N N . LEU A 1 452 ? 14.019 0.710 0.840 1.00 94.25 452 LEU A N 1
ATOM 3461 C CA . LEU A 1 452 ? 13.423 -0.464 0.213 1.00 94.25 452 LEU A CA 1
ATOM 3462 C C . LEU A 1 452 ? 14.303 -1.705 0.361 1.00 94.25 452 LEU A C 1
ATOM 3464 O O . LEU A 1 452 ? 13.776 -2.771 0.654 1.00 94.25 452 LEU A O 1
ATOM 3468 N N . GLU A 1 453 ? 15.626 -1.583 0.250 1.00 92.12 453 GLU A N 1
ATOM 3469 C CA . GLU A 1 453 ? 16.539 -2.705 0.477 1.00 92.12 453 GLU A CA 1
ATOM 3470 C C . GLU A 1 453 ? 16.390 -3.294 1.883 1.00 92.12 453 GLU A C 1
ATOM 3472 O O . GLU A 1 453 ? 16.360 -4.513 2.047 1.00 92.12 453 GLU A O 1
ATOM 3477 N N . VAL A 1 454 ? 16.283 -2.450 2.917 1.00 93.75 454 VAL A N 1
ATOM 3478 C CA . VAL A 1 454 ? 16.175 -2.948 4.294 1.00 93.75 454 VAL A CA 1
ATOM 3479 C C . VAL A 1 454 ? 14.800 -3.559 4.565 1.00 93.75 454 VAL A C 1
ATOM 3481 O O . VAL A 1 454 ? 14.739 -4.657 5.117 1.00 93.75 454 VAL A O 1
ATOM 3484 N N . PHE A 1 455 ? 13.708 -2.905 4.159 1.00 90.38 455 PHE A N 1
ATOM 3485 C CA . PHE A 1 455 ? 12.348 -3.426 4.370 1.00 90.38 455 PHE A CA 1
ATOM 3486 C C . PHE A 1 455 ? 12.043 -4.675 3.531 1.00 90.38 455 PHE A C 1
ATOM 3488 O O . PHE A 1 455 ? 11.211 -5.483 3.935 1.00 90.38 455 PHE A O 1
ATOM 3495 N N . ASN A 1 456 ? 12.759 -4.889 2.425 1.00 84.12 456 ASN A N 1
ATOM 3496 C CA . ASN A 1 456 ? 12.690 -6.124 1.639 1.00 84.12 456 ASN A CA 1
ATOM 3497 C C . ASN A 1 456 ? 13.736 -7.169 2.034 1.00 84.12 456 ASN A C 1
ATOM 3499 O O . ASN A 1 456 ? 13.617 -8.338 1.681 1.00 84.12 456 ASN A O 1
ATOM 3503 N N . GLY A 1 457 ? 14.747 -6.755 2.796 1.00 81.50 457 GLY A N 1
ATOM 3504 C CA . GLY A 1 457 ? 15.837 -7.603 3.255 1.00 81.50 457 GLY A CA 1
ATOM 3505 C C . GLY A 1 457 ? 16.808 -8.032 2.160 1.00 81.50 457 GLY A C 1
ATOM 3506 O O . GLY A 1 457 ? 17.507 -9.031 2.323 1.00 81.50 457 GLY A O 1
ATOM 3507 N N . GLU A 1 458 ? 16.873 -7.282 1.062 1.00 83.62 458 GLU A N 1
ATOM 3508 C CA . GLU A 1 458 ? 17.639 -7.639 -0.128 1.00 83.62 458 GLU A CA 1
ATOM 3509 C C . GLU A 1 458 ? 18.291 -6.422 -0.771 1.00 83.62 458 GLU A C 1
ATOM 3511 O O . GLU A 1 458 ? 17.739 -5.326 -0.770 1.00 83.62 458 GLU A O 1
ATOM 3516 N N . ARG A 1 459 ? 19.477 -6.616 -1.357 1.00 85.50 459 ARG A N 1
ATOM 3517 C CA . ARG A 1 459 ? 20.180 -5.550 -2.075 1.00 85.50 459 ARG A CA 1
ATOM 3518 C C . ARG A 1 459 ? 19.597 -5.347 -3.461 1.00 85.50 459 ARG A C 1
ATOM 3520 O O . ARG A 1 459 ? 19.397 -6.307 -4.206 1.00 85.50 459 ARG A O 1
ATOM 3527 N N . PHE A 1 460 ? 19.373 -4.090 -3.822 1.00 86.75 460 PHE A N 1
ATOM 3528 C CA . PHE A 1 460 ? 18.974 -3.704 -5.165 1.00 86.75 460 PHE A CA 1
ATOM 3529 C C . PHE A 1 460 ? 20.214 -3.560 -6.045 1.00 86.75 460 PHE A C 1
ATOM 3531 O O . PHE A 1 460 ? 20.277 -4.161 -7.109 1.00 86.75 460 PHE A O 1
ATOM 3538 N N . TYR A 1 461 ? 21.231 -2.830 -5.575 1.00 87.25 461 TYR A N 1
ATOM 3539 C CA . TYR A 1 461 ? 22.509 -2.693 -6.276 1.00 87.25 461 TYR A CA 1
ATOM 3540 C C . TYR A 1 461 ? 23.633 -3.310 -5.452 1.00 87.25 461 TYR A C 1
ATOM 3542 O O . TYR A 1 461 ? 23.948 -2.835 -4.363 1.00 87.25 461 TYR A O 1
ATOM 3550 N N . GLU A 1 462 ? 24.277 -4.339 -5.995 1.00 84.12 462 GLU A N 1
ATOM 3551 C CA . GLU A 1 462 ? 25.392 -5.026 -5.351 1.00 84.12 462 GLU A CA 1
ATOM 3552 C C . GLU A 1 462 ? 26.533 -5.300 -6.328 1.00 84.12 462 GLU A C 1
ATOM 3554 O O . GLU A 1 462 ? 26.370 -5.312 -7.552 1.00 84.12 462 GLU A O 1
ATOM 3559 N N . LYS A 1 463 ? 27.735 -5.479 -5.777 1.00 81.81 463 LYS A N 1
ATOM 3560 C CA . LYS A 1 463 ? 28.925 -5.767 -6.572 1.00 81.81 463 LYS A CA 1
ATOM 3561 C C . LYS A 1 463 ? 28.737 -7.078 -7.358 1.00 81.81 463 LYS A C 1
ATOM 3563 O O . LYS A 1 463 ? 28.527 -8.116 -6.730 1.00 81.81 463 LYS A O 1
ATOM 3568 N N . PRO A 1 464 ? 28.932 -7.086 -8.692 1.00 70.94 464 PRO A N 1
ATOM 3569 C CA . PRO A 1 464 ? 28.899 -8.322 -9.464 1.00 70.94 464 PRO A CA 1
ATOM 3570 C C . PRO A 1 464 ? 29.948 -9.313 -8.952 1.00 70.94 464 PRO A C 1
ATOM 3572 O O . PRO A 1 464 ? 31.134 -8.980 -8.834 1.00 70.94 464 PRO A O 1
ATOM 3575 N N . THR A 1 465 ? 29.524 -10.537 -8.652 1.00 62.53 465 THR A N 1
ATOM 3576 C CA . THR A 1 465 ? 30.431 -11.641 -8.316 1.00 62.53 465 THR A CA 1
ATOM 3577 C C . THR A 1 465 ? 30.700 -12.489 -9.562 1.00 62.53 465 THR A C 1
ATOM 3579 O O . THR A 1 465 ? 29.896 -12.533 -10.487 1.00 62.53 465 THR A O 1
ATOM 3582 N N . SER A 1 466 ? 31.861 -13.152 -9.633 1.00 51.97 466 SER A N 1
ATOM 3583 C CA . SER A 1 466 ? 32.262 -13.968 -10.798 1.00 51.97 466 SER A CA 1
ATOM 3584 C C . SER A 1 466 ? 31.436 -15.252 -10.981 1.00 51.97 466 SER A C 1
ATOM 3586 O O . SER A 1 466 ? 31.676 -16.015 -11.913 1.00 51.97 466 SER A O 1
ATOM 3588 N N . THR A 1 467 ? 30.510 -15.522 -10.066 1.00 46.19 467 THR A N 1
ATOM 3589 C CA . THR A 1 467 ? 29.535 -16.612 -10.101 1.00 46.19 467 THR A CA 1
ATOM 3590 C C . THR A 1 467 ? 28.183 -16.005 -10.465 1.00 46.19 467 THR A C 1
ATOM 3592 O O . THR A 1 467 ? 27.727 -15.091 -9.789 1.00 46.19 467 THR A O 1
ATOM 3595 N N . ALA A 1 468 ? 27.584 -16.469 -11.558 1.00 41.12 468 ALA A N 1
ATOM 3596 C CA . ALA A 1 468 ? 26.441 -15.881 -12.260 1.00 41.12 468 ALA A CA 1
ATOM 3597 C C . ALA A 1 468 ? 25.091 -15.873 -11.495 1.00 41.12 468 ALA A C 1
ATOM 3599 O O . ALA A 1 468 ? 24.094 -16.365 -12.009 1.00 41.12 468 ALA A O 1
ATOM 3600 N N . THR A 1 469 ? 25.031 -15.315 -10.285 1.00 41.31 469 THR A N 1
ATOM 3601 C CA . THR A 1 469 ? 23.792 -15.195 -9.487 1.00 41.31 469 THR A CA 1
ATOM 3602 C C . THR A 1 469 ? 23.338 -13.760 -9.232 1.00 41.31 469 THR A C 1
ATOM 3604 O O . THR A 1 469 ? 22.257 -13.572 -8.685 1.00 41.31 469 THR A O 1
ATOM 3607 N N . VAL A 1 470 ? 24.095 -12.737 -9.648 1.00 48.28 470 VAL A N 1
ATOM 3608 C CA . VAL A 1 470 ? 23.599 -11.350 -9.587 1.00 48.28 470 VAL A CA 1
ATOM 3609 C C . VAL A 1 470 ? 22.666 -11.133 -10.773 1.00 48.28 470 VAL A C 1
ATOM 3611 O O . VAL A 1 47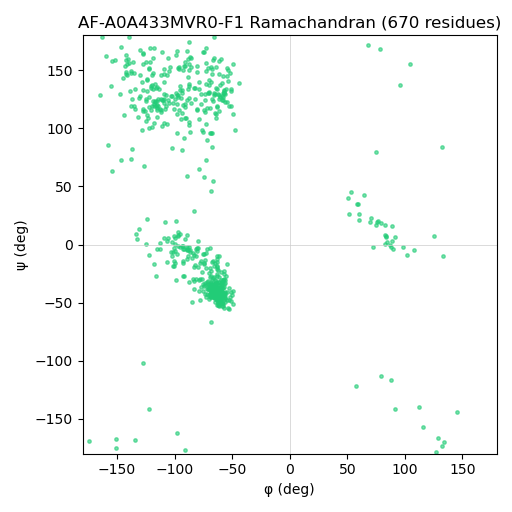0 ? 23.119 -11.085 -11.919 1.00 48.28 470 VAL A O 1
ATOM 3614 N N . ARG A 1 471 ? 21.358 -11.048 -10.503 1.00 53.38 471 ARG A N 1
ATOM 3615 C CA . ARG A 1 471 ? 20.353 -10.727 -11.523 1.00 53.38 471 ARG A CA 1
ATOM 3616 C C . ARG A 1 471 ? 20.706 -9.365 -12.145 1.00 53.38 471 ARG A C 1
ATOM 3618 O O . ARG A 1 471 ? 20.932 -8.413 -11.396 1.00 53.38 471 ARG A O 1
ATOM 3625 N N . PRO A 1 472 ? 20.811 -9.250 -13.481 1.00 62.09 472 PRO A N 1
ATOM 3626 C CA . PRO A 1 472 ? 21.108 -7.974 -14.116 1.00 62.09 472 PRO A CA 1
ATOM 3627 C C . PRO A 1 472 ? 19.974 -6.989 -13.827 1.00 62.09 472 PRO A C 1
ATOM 3629 O O . PRO A 1 472 ? 18.832 -7.217 -14.214 1.00 62.09 472 PRO A O 1
ATOM 3632 N N . VAL A 1 473 ? 20.303 -5.899 -13.138 1.00 71.31 473 VAL A N 1
ATOM 3633 C CA . VAL A 1 473 ? 19.377 -4.800 -12.861 1.00 71.31 473 VAL A CA 1
ATOM 3634 C C . VAL A 1 473 ? 19.434 -3.828 -14.029 1.00 71.31 473 VAL A C 1
ATOM 3636 O O . VAL A 1 473 ? 20.516 -3.372 -14.410 1.00 71.31 473 VAL A O 1
ATOM 3639 N N . ALA A 1 474 ? 18.290 -3.501 -14.623 1.00 69.12 474 ALA A N 1
ATOM 3640 C CA . ALA A 1 474 ? 18.290 -2.592 -15.758 1.00 69.12 474 ALA A CA 1
ATOM 3641 C C . ALA A 1 474 ? 18.841 -1.208 -15.391 1.00 69.12 474 ALA A C 1
ATOM 3643 O O . ALA A 1 474 ? 18.704 -0.731 -14.266 1.00 69.12 474 ALA A O 1
ATOM 3644 N N . GLY A 1 475 ? 19.505 -0.565 -16.352 1.00 75.00 475 GLY A N 1
ATOM 3645 C CA . GLY A 1 475 ? 20.145 0.727 -16.117 1.00 75.00 475 GLY A CA 1
ATOM 3646 C C . GLY A 1 475 ? 21.404 0.667 -15.246 1.00 75.00 475 GLY A C 1
ATOM 3647 O O . GLY A 1 475 ? 22.042 1.702 -15.067 1.00 75.00 475 GLY A O 1
ATOM 3648 N N . PHE A 1 476 ? 21.801 -0.505 -14.735 1.00 85.06 476 PHE A N 1
ATOM 3649 C CA . PHE A 1 476 ? 23.055 -0.697 -14.014 1.00 85.06 476 PHE A CA 1
ATOM 3650 C C . PHE A 1 476 ? 24.142 -1.222 -14.954 1.00 85.06 476 PHE A C 1
ATOM 3652 O O . PHE A 1 476 ? 24.059 -2.328 -15.485 1.00 85.06 476 PHE A O 1
ATOM 3659 N N . THR A 1 477 ? 25.188 -0.427 -15.161 1.00 83.75 477 THR A N 1
ATOM 3660 C CA . THR A 1 477 ? 26.321 -0.798 -16.016 1.00 83.75 477 THR A CA 1
ATOM 3661 C C . THR A 1 477 ? 27.609 -0.843 -15.219 1.00 83.75 477 THR A C 1
ATOM 3663 O O . THR A 1 477 ? 27.810 -0.078 -14.273 1.00 83.75 477 THR A O 1
ATOM 3666 N N . THR A 1 478 ? 28.500 -1.748 -15.620 1.00 86.56 478 THR A N 1
ATOM 3667 C CA . THR A 1 478 ? 29.810 -1.921 -14.995 1.00 86.56 478 THR A CA 1
ATOM 3668 C C . THR A 1 478 ? 30.907 -1.692 -16.025 1.00 86.56 478 THR A C 1
ATOM 3670 O O . THR A 1 478 ? 30.814 -2.111 -17.177 1.00 86.56 478 THR A O 1
ATOM 3673 N N . SER A 1 479 ? 31.938 -0.963 -15.625 1.00 86.69 479 SER A N 1
ATOM 3674 C CA . SER A 1 479 ? 33.077 -0.596 -16.456 1.00 86.69 479 SER A CA 1
ATOM 3675 C C . SER A 1 479 ? 34.323 -0.416 -15.585 1.00 86.69 479 SER A C 1
ATOM 3677 O O . SER A 1 479 ? 34.327 -0.708 -14.387 1.00 86.69 479 SER A O 1
ATOM 3679 N N . THR A 1 480 ? 35.425 0.018 -16.188 1.00 88.50 480 THR A N 1
ATOM 3680 C CA . THR A 1 480 ? 36.669 0.320 -15.478 1.00 88.50 480 THR A CA 1
ATOM 3681 C C . THR A 1 480 ? 37.083 1.744 -15.801 1.00 88.50 480 THR A C 1
ATOM 3683 O O . THR A 1 480 ? 37.274 2.083 -16.968 1.00 88.50 480 THR A O 1
ATOM 3686 N N . GLU A 1 481 ? 37.259 2.569 -14.775 1.00 87.25 481 GLU A N 1
ATOM 3687 C CA . GLU A 1 481 ? 37.814 3.907 -14.938 1.00 87.25 481 GLU A CA 1
ATOM 3688 C C . GLU A 1 481 ? 39.326 3.865 -14.716 1.00 87.25 481 GLU A C 1
ATOM 3690 O O . GLU A 1 481 ? 39.820 3.275 -13.751 1.00 87.25 481 GLU A O 1
ATOM 3695 N N . THR A 1 482 ? 40.064 4.495 -15.631 1.00 88.62 482 THR A N 1
ATOM 3696 C CA . THR A 1 482 ? 41.516 4.653 -15.538 1.00 88.62 482 THR A CA 1
ATOM 3697 C C . THR A 1 482 ? 41.859 6.134 -15.526 1.00 88.62 482 THR A C 1
ATOM 3699 O O . THR A 1 482 ? 41.641 6.832 -16.514 1.00 88.62 482 THR A O 1
ATOM 3702 N N . THR A 1 483 ? 42.427 6.614 -14.423 1.00 83.69 483 THR A N 1
ATOM 3703 C CA . THR A 1 483 ? 42.890 7.999 -14.279 1.00 83.69 483 THR A CA 1
ATOM 3704 C C . THR A 1 483 ? 44.405 8.026 -14.123 1.00 83.69 483 THR A C 1
ATOM 3706 O O . THR A 1 483 ? 44.962 7.396 -13.224 1.00 83.69 483 THR A O 1
ATOM 3709 N N . THR A 1 484 ? 45.081 8.784 -14.989 1.00 86.75 484 THR A N 1
ATOM 3710 C CA . THR A 1 484 ? 46.537 8.971 -14.936 1.00 86.75 484 THR A CA 1
ATOM 3711 C C . THR A 1 484 ? 46.852 10.414 -14.572 1.00 86.75 484 THR A C 1
ATOM 3713 O O . THR A 1 484 ? 46.545 11.330 -15.331 1.00 86.75 484 THR A O 1
ATOM 3716 N N . SER A 1 485 ? 47.497 10.627 -13.425 1.00 82.44 485 SER A N 1
ATOM 3717 C CA . SER A 1 485 ? 47.965 11.950 -12.999 1.00 82.44 485 SER A CA 1
ATOM 3718 C C . SER A 1 485 ? 49.357 11.846 -12.384 1.00 82.44 485 SER A C 1
ATOM 3720 O O . SER A 1 485 ? 49.631 10.951 -11.586 1.00 82.44 485 SER A O 1
ATOM 3722 N N . GLY A 1 486 ? 50.275 12.725 -12.799 1.00 79.19 486 GLY A N 1
ATOM 3723 C CA . GLY A 1 486 ? 51.641 12.777 -12.262 1.00 79.19 486 GLY A CA 1
ATOM 3724 C C . GLY A 1 486 ? 52.477 11.496 -12.434 1.00 79.19 486 GLY A C 1
ATOM 3725 O O . GLY A 1 486 ? 53.430 11.304 -11.688 1.00 79.19 486 GLY A O 1
ATOM 3726 N N . GLY A 1 487 ? 52.133 10.616 -13.383 1.00 83.75 487 GLY A N 1
ATOM 3727 C CA . GLY A 1 487 ? 52.818 9.333 -13.608 1.00 83.75 487 GLY A CA 1
ATOM 3728 C C . GLY A 1 487 ? 52.275 8.149 -12.795 1.00 83.75 487 GLY A C 1
ATOM 3729 O O . GLY A 1 487 ? 52.808 7.049 -12.915 1.00 83.75 487 GLY A O 1
ATOM 3730 N N . VAL A 1 488 ? 51.213 8.349 -12.007 1.00 81.00 488 VAL A N 1
ATOM 3731 C CA . VAL A 1 488 ? 50.483 7.280 -11.310 1.00 81.00 488 VAL A CA 1
ATOM 3732 C C . VAL A 1 488 ? 49.194 6.976 -12.070 1.00 81.00 488 VAL A C 1
ATOM 3734 O O . VAL A 1 488 ? 48.412 7.888 -12.341 1.00 81.00 488 VAL A O 1
ATOM 3737 N N . THR A 1 489 ? 48.980 5.700 -12.395 1.00 84.88 489 THR A N 1
ATOM 3738 C CA . THR A 1 489 ? 47.742 5.194 -13.000 1.00 84.88 489 THR A CA 1
ATOM 3739 C C . THR A 1 489 ? 46.893 4.539 -11.920 1.00 84.88 489 THR A C 1
ATOM 3741 O O . THR A 1 489 ? 47.300 3.537 -11.332 1.00 84.88 489 THR A O 1
ATOM 3744 N N . LEU A 1 490 ? 45.712 5.092 -11.666 1.00 83.56 490 LEU A N 1
ATOM 3745 C CA . LEU A 1 490 ? 44.691 4.480 -10.824 1.00 83.56 490 LEU A CA 1
ATOM 3746 C C . LEU A 1 490 ? 43.682 3.769 -11.721 1.00 83.56 490 LEU A C 1
ATOM 3748 O O . LEU A 1 490 ? 43.167 4.365 -12.663 1.00 83.56 490 LEU A O 1
ATOM 3752 N N . VAL A 1 491 ? 43.410 2.503 -11.414 1.00 87.81 491 VAL A N 1
ATOM 3753 C CA . VAL A 1 491 ? 42.398 1.686 -12.089 1.00 87.81 491 VAL A CA 1
ATOM 3754 C C . VAL A 1 491 ? 41.368 1.291 -11.047 1.00 87.81 491 VAL A C 1
ATOM 3756 O O . VAL A 1 491 ? 41.731 0.734 -10.009 1.00 87.81 491 VAL A O 1
ATOM 3759 N N . ARG A 1 492 ? 40.099 1.611 -11.294 1.00 89.12 492 ARG A N 1
ATOM 3760 C CA . ARG A 1 492 ? 39.016 1.381 -10.331 1.00 89.12 492 ARG A CA 1
ATOM 3761 C C . ARG A 1 492 ? 37.777 0.839 -11.042 1.00 89.12 492 ARG A C 1
ATOM 3763 O O . ARG A 1 492 ? 37.531 1.235 -12.184 1.00 89.12 492 ARG A O 1
ATOM 3770 N N . PRO A 1 493 ? 36.974 -0.015 -10.386 1.00 90.69 493 PRO A N 1
ATOM 3771 C CA . PRO A 1 493 ? 35.638 -0.336 -10.868 1.00 90.69 493 PRO A CA 1
ATOM 3772 C C . PRO A 1 493 ? 34.807 0.941 -11.003 1.00 90.69 493 PRO A C 1
ATOM 3774 O O . PRO A 1 493 ? 34.786 1.772 -10.092 1.00 90.69 493 PRO A O 1
ATOM 3777 N N . ALA A 1 494 ? 34.132 1.088 -12.135 1.00 90.75 494 ALA A N 1
ATOM 3778 C CA . ALA A 1 494 ? 33.229 2.193 -12.399 1.00 90.75 494 ALA A CA 1
ATOM 3779 C C . ALA A 1 494 ? 31.831 1.655 -12.681 1.00 90.75 494 ALA A C 1
ATOM 3781 O O . ALA A 1 494 ? 31.659 0.709 -13.449 1.00 90.75 494 ALA A O 1
ATOM 3782 N N . TYR A 1 495 ? 30.838 2.273 -12.064 1.00 92.00 495 TYR A N 1
ATOM 3783 C CA . TYR A 1 495 ? 29.443 1.893 -12.174 1.00 92.00 495 TYR A CA 1
ATOM 3784 C C . TYR A 1 495 ? 28.630 3.090 -12.652 1.00 92.00 495 TYR A C 1
ATOM 3786 O O . TYR A 1 495 ? 28.874 4.222 -12.224 1.00 92.00 495 TYR A O 1
ATOM 3794 N N . ALA A 1 496 ? 27.641 2.846 -13.506 1.00 90.81 496 ALA A N 1
ATOM 3795 C CA . ALA A 1 496 ? 26.617 3.840 -13.796 1.00 90.81 496 ALA A CA 1
ATOM 3796 C C . ALA A 1 496 ? 25.234 3.258 -13.519 1.00 90.81 496 ALA A C 1
ATOM 3798 O O . ALA A 1 496 ? 24.938 2.144 -13.946 1.00 90.81 496 ALA A O 1
ATOM 3799 N N . ILE A 1 497 ? 24.416 4.025 -12.801 1.00 91.31 497 ILE A N 1
ATOM 3800 C CA . ILE A 1 497 ? 23.017 3.738 -12.494 1.00 91.31 497 ILE A CA 1
ATOM 3801 C C . ILE A 1 497 ? 22.169 4.764 -13.244 1.00 91.31 497 ILE A C 1
ATOM 3803 O O . ILE A 1 497 ? 22.264 5.965 -12.988 1.00 91.31 497 ILE A O 1
ATOM 3807 N N . ASN A 1 498 ? 21.370 4.288 -14.189 1.00 87.00 498 ASN A N 1
ATOM 3808 C CA . ASN A 1 498 ? 20.421 5.069 -14.973 1.00 87.00 498 ASN A CA 1
ATOM 3809 C C . ASN A 1 498 ? 19.110 4.271 -15.094 1.00 87.00 498 ASN A C 1
ATOM 3811 O O . ASN A 1 498 ? 18.864 3.670 -16.144 1.00 87.00 498 ASN A O 1
ATOM 3815 N N . PRO A 1 499 ? 18.323 4.182 -14.005 1.00 80.50 499 PRO A N 1
ATOM 3816 C CA . PRO A 1 499 ? 17.128 3.361 -13.961 1.00 80.50 499 PRO A CA 1
ATOM 3817 C C . PRO A 1 499 ? 16.106 3.932 -14.948 1.00 80.50 499 PRO A C 1
ATOM 3819 O O . PRO A 1 499 ? 15.844 5.142 -14.927 1.00 80.50 499 PRO A O 1
ATOM 3822 N N . PRO A 1 500 ? 15.519 3.111 -15.827 1.00 70.25 500 PRO A N 1
ATOM 3823 C CA . PRO A 1 500 ? 14.499 3.612 -16.735 1.00 70.25 500 PRO A CA 1
ATOM 3824 C C . PRO A 1 500 ? 13.239 4.060 -15.989 1.00 70.25 500 PRO A C 1
ATOM 3826 O O . PRO A 1 500 ? 12.983 3.649 -14.857 1.00 70.25 500 PRO A O 1
ATOM 3829 N N . ALA A 1 501 ? 12.423 4.891 -16.643 1.00 68.81 501 ALA A N 1
ATOM 3830 C CA . ALA A 1 501 ? 11.279 5.544 -16.005 1.00 68.81 501 ALA A CA 1
ATOM 3831 C C . ALA A 1 501 ? 10.294 4.558 -15.349 1.00 68.81 501 ALA A C 1
ATOM 3833 O O . ALA A 1 501 ? 9.846 4.814 -14.237 1.00 68.81 501 ALA A O 1
ATOM 3834 N N . ALA A 1 502 ? 10.002 3.419 -15.985 1.00 60.56 502 ALA A N 1
ATOM 3835 C CA . ALA A 1 502 ? 9.082 2.429 -15.422 1.00 60.56 502 ALA A CA 1
ATOM 3836 C C . ALA A 1 502 ? 9.687 1.641 -14.243 1.00 60.56 502 ALA A C 1
ATOM 3838 O O . ALA A 1 502 ? 8.982 1.369 -13.276 1.00 60.56 502 ALA A O 1
ATOM 3839 N N . GLN A 1 503 ? 10.995 1.348 -14.256 1.00 72.12 503 GLN A N 1
ATOM 3840 C CA . GLN A 1 503 ? 11.670 0.779 -13.082 1.00 72.12 503 GLN A CA 1
ATOM 3841 C C . GLN A 1 503 ? 11.598 1.744 -11.895 1.00 72.12 503 GLN A C 1
ATOM 3843 O O . GLN A 1 503 ? 11.352 1.333 -10.763 1.00 72.12 503 GLN A O 1
ATOM 3848 N N . LEU A 1 504 ? 11.790 3.043 -12.153 1.00 76.81 504 LEU A N 1
ATOM 3849 C CA . LEU A 1 504 ? 11.649 4.056 -11.116 1.00 76.81 504 LEU A CA 1
ATOM 3850 C C . LEU A 1 504 ? 10.204 4.179 -10.622 1.00 76.81 504 LEU A C 1
ATOM 3852 O O . LEU A 1 504 ? 10.012 4.363 -9.425 1.00 76.81 504 LEU A O 1
ATOM 3856 N N . ALA A 1 505 ? 9.210 4.066 -11.506 1.00 71.19 505 ALA A N 1
ATOM 3857 C CA . ALA A 1 505 ? 7.801 4.088 -11.122 1.00 71.19 505 ALA A CA 1
ATOM 3858 C C . ALA A 1 505 ? 7.466 2.943 -10.154 1.00 71.19 505 ALA A C 1
ATOM 3860 O O . ALA A 1 505 ? 6.876 3.201 -9.113 1.00 71.19 505 ALA A O 1
ATOM 3861 N N . LEU A 1 506 ? 7.945 1.722 -10.423 1.00 70.25 506 LEU A N 1
ATOM 3862 C CA . LEU A 1 506 ? 7.781 0.575 -9.517 1.00 70.25 506 LEU A CA 1
ATOM 3863 C C . LEU A 1 506 ? 8.482 0.789 -8.168 1.00 70.25 506 LEU A C 1
ATOM 3865 O O . LEU A 1 506 ? 7.920 0.492 -7.119 1.00 70.25 506 LEU A O 1
ATOM 3869 N N . LEU A 1 507 ? 9.694 1.357 -8.166 1.00 81.12 507 LEU A N 1
ATOM 3870 C CA . LEU A 1 507 ? 10.383 1.719 -6.920 1.00 81.12 507 LEU A CA 1
ATOM 3871 C C . LEU A 1 507 ? 9.603 2.770 -6.119 1.00 81.12 507 LEU A C 1
ATOM 3873 O O . LEU A 1 507 ? 9.510 2.677 -4.898 1.00 81.12 507 LEU A O 1
ATOM 3877 N N . GLN A 1 508 ? 9.049 3.777 -6.792 1.00 81.31 508 GLN A N 1
ATOM 3878 C CA . GLN A 1 508 ? 8.219 4.794 -6.150 1.00 81.31 508 GLN A CA 1
ATOM 3879 C C . GLN A 1 508 ? 6.925 4.185 -5.605 1.00 81.31 508 GLN A C 1
ATOM 3881 O O . GLN A 1 508 ? 6.578 4.470 -4.466 1.00 81.31 508 GLN A O 1
ATOM 3886 N N . GLN A 1 509 ? 6.266 3.310 -6.365 1.00 73.62 509 GLN A N 1
ATOM 3887 C CA . GLN A 1 509 ? 5.057 2.606 -5.944 1.00 73.62 509 GLN A CA 1
ATOM 3888 C C . GLN A 1 509 ? 5.323 1.734 -4.714 1.00 73.62 509 GLN A C 1
ATOM 3890 O O . GLN A 1 509 ? 4.662 1.911 -3.698 1.00 73.62 509 GLN A O 1
ATOM 3895 N N . SER A 1 510 ? 6.379 0.915 -4.743 1.00 78.75 510 SER A N 1
ATOM 3896 C CA . SER A 1 510 ? 6.835 0.113 -3.601 1.00 78.75 510 SER A CA 1
ATOM 3897 C C . SER A 1 510 ? 7.026 0.960 -2.334 1.00 78.75 510 SER A C 1
ATOM 3899 O O . SER A 1 510 ? 6.570 0.594 -1.249 1.00 78.75 510 SER A O 1
ATOM 3901 N N . TYR A 1 511 ? 7.658 2.131 -2.462 1.00 87.44 511 TYR A N 1
ATOM 3902 C CA . TYR A 1 511 ? 7.884 3.030 -1.331 1.00 87.44 511 TYR A CA 1
ATOM 3903 C C . TYR A 1 511 ? 6.612 3.731 -0.849 1.00 87.44 511 TYR A C 1
ATOM 3905 O O . TYR A 1 511 ? 6.438 3.903 0.356 1.00 87.44 511 TYR A O 1
ATOM 3913 N N . GLU A 1 512 ? 5.717 4.132 -1.749 1.00 82.94 512 GLU A N 1
ATOM 3914 C CA . GLU A 1 512 ? 4.436 4.730 -1.366 1.00 82.94 512 GLU A CA 1
ATOM 3915 C C . GLU A 1 512 ? 3.506 3.697 -0.708 1.00 82.94 512 GLU A C 1
ATOM 3917 O O . GLU A 1 512 ? 2.876 4.023 0.294 1.00 82.94 512 GLU A O 1
ATOM 3922 N N . THR A 1 513 ? 3.503 2.438 -1.156 1.00 79.38 513 THR A N 1
ATOM 3923 C CA . THR A 1 513 ? 2.791 1.326 -0.498 1.00 79.38 513 THR A CA 1
ATOM 3924 C C . THR A 1 513 ? 3.358 1.046 0.896 1.00 79.38 513 THR A C 1
ATOM 3926 O O . THR A 1 513 ? 2.617 0.958 1.879 1.00 79.38 513 THR A O 1
ATOM 3929 N N . LEU A 1 514 ? 4.691 0.992 1.027 1.00 86.44 514 LEU A N 1
ATOM 3930 C CA . LEU A 1 514 ? 5.358 0.909 2.330 1.00 86.44 514 LEU A CA 1
ATOM 3931 C C . LEU A 1 514 ? 4.937 2.076 3.236 1.00 86.44 514 LEU A C 1
ATOM 3933 O O . LEU A 1 514 ? 4.597 1.875 4.402 1.00 86.44 514 LEU A O 1
ATOM 3937 N N . LYS A 1 515 ? 4.927 3.298 2.702 1.00 91.88 515 LYS A N 1
ATOM 3938 C CA . LYS A 1 515 ? 4.537 4.498 3.441 1.00 91.88 515 LYS A CA 1
ATOM 3939 C C . LYS A 1 515 ? 3.088 4.450 3.907 1.00 91.88 515 LYS A C 1
ATOM 3941 O O . LYS A 1 515 ? 2.848 4.738 5.078 1.00 91.88 515 LYS A O 1
ATOM 3946 N N . GLU A 1 516 ? 2.154 4.095 3.031 1.00 86.50 516 GLU A N 1
ATOM 3947 C CA . GLU A 1 516 ? 0.727 4.025 3.353 1.00 86.50 516 GLU A CA 1
ATOM 3948 C C . GLU A 1 516 ? 0.461 2.945 4.412 1.00 86.50 516 GLU A C 1
ATOM 3950 O O . GLU A 1 516 ? -0.241 3.212 5.384 1.00 86.50 516 GLU A O 1
ATOM 3955 N N . SER A 1 517 ? 1.098 1.771 4.304 1.00 83.69 517 SER A N 1
ATOM 3956 C CA . SER A 1 517 ? 0.954 0.689 5.295 1.00 83.69 517 SER A CA 1
ATOM 3957 C C . SER A 1 517 ? 1.445 1.099 6.690 1.00 83.69 517 SER A C 1
ATOM 3959 O O . SER A 1 517 ? 0.732 0.932 7.683 1.00 83.69 517 SER A O 1
ATOM 3961 N N . ILE A 1 518 ? 2.626 1.725 6.775 1.00 92.00 518 ILE A N 1
ATOM 3962 C CA . ILE A 1 518 ? 3.172 2.238 8.039 1.00 92.00 518 ILE A CA 1
ATOM 3963 C C . ILE A 1 518 ? 2.288 3.361 8.580 1.00 92.00 518 ILE A C 1
ATOM 3965 O O . ILE A 1 518 ? 1.982 3.400 9.772 1.00 92.00 518 ILE A O 1
ATOM 3969 N N . TYR A 1 519 ? 1.855 4.279 7.720 1.00 94.31 519 TYR A N 1
ATOM 3970 C CA . TYR A 1 519 ? 0.991 5.372 8.135 1.00 94.31 519 TYR A CA 1
ATOM 3971 C C . TYR A 1 519 ? -0.337 4.862 8.706 1.00 94.31 519 TYR A C 1
ATOM 3973 O O . TYR A 1 519 ? -0.693 5.246 9.823 1.00 94.31 519 TYR A O 1
ATOM 3981 N N . GLY A 1 520 ? -1.011 3.961 7.986 1.00 88.44 520 GLY A N 1
ATOM 3982 C CA . GLY A 1 520 ? -2.278 3.341 8.365 1.00 88.44 520 GLY A CA 1
ATOM 3983 C C . GLY A 1 520 ? -2.208 2.576 9.687 1.00 88.44 520 GLY A C 1
ATOM 3984 O O . GLY A 1 520 ? -3.085 2.724 10.538 1.00 88.44 520 GLY A O 1
ATOM 3985 N N . ALA A 1 521 ? -1.126 1.834 9.931 1.00 84.00 521 ALA A N 1
ATOM 3986 C CA . ALA A 1 521 ? -0.941 1.121 11.195 1.00 84.00 521 ALA A CA 1
ATOM 3987 C C . ALA A 1 521 ? -0.749 2.075 12.394 1.00 84.00 521 ALA A C 1
ATOM 3989 O O . ALA A 1 521 ? -1.272 1.835 13.489 1.00 84.00 521 ALA A O 1
ATOM 3990 N N . LEU A 1 522 ? -0.011 3.175 12.206 1.00 92.06 522 LEU A N 1
ATOM 3991 C CA . LEU A 1 522 ? 0.328 4.101 13.292 1.00 92.06 522 LEU A CA 1
ATOM 3992 C C . LEU A 1 522 ? -0.770 5.130 13.580 1.00 92.06 522 LEU A C 1
ATOM 3994 O O . LEU A 1 522 ? -0.913 5.577 14.723 1.00 92.06 522 LEU A O 1
ATOM 3998 N N . ILE A 1 523 ? -1.563 5.528 12.584 1.00 93.69 523 ILE A N 1
ATOM 3999 C CA . ILE A 1 523 ? -2.637 6.507 12.786 1.00 93.69 523 ILE A CA 1
ATOM 4000 C C . ILE A 1 523 ? -3.731 5.984 13.732 1.00 93.69 523 ILE A C 1
ATOM 4002 O O . ILE A 1 523 ? -4.208 6.738 14.588 1.00 93.69 523 ILE A O 1
ATOM 4006 N N . LEU A 1 524 ? -4.064 4.692 13.653 1.00 87.12 524 LEU A N 1
ATOM 4007 C CA . LEU A 1 524 ? -5.039 4.036 14.538 1.00 87.12 524 LEU A CA 1
ATOM 4008 C C . LEU A 1 524 ? -4.602 4.045 16.011 1.00 87.12 524 LEU A C 1
ATOM 4010 O O . LEU A 1 524 ? -5.431 4.081 16.914 1.00 87.12 524 LEU A O 1
ATOM 4014 N N . GLN A 1 525 ? -3.294 4.095 16.259 1.00 88.94 525 GLN A N 1
ATOM 4015 C CA . GLN A 1 525 ? -2.692 4.153 17.595 1.00 88.94 525 GLN A CA 1
ATOM 4016 C C . GLN A 1 525 ? -2.431 5.577 18.091 1.00 88.94 525 GLN A C 1
ATOM 4018 O O . GLN A 1 525 ? -1.981 5.769 19.221 1.00 88.94 525 GLN A O 1
ATOM 4023 N N . THR A 1 526 ? -2.684 6.584 17.255 1.00 93.50 526 THR A N 1
ATOM 4024 C CA . THR A 1 526 ? -2.350 7.982 17.541 1.00 93.50 526 THR A CA 1
ATOM 4025 C C . THR A 1 526 ? -3.575 8.870 17.366 1.00 93.50 526 THR A C 1
ATOM 4027 O O . THR A 1 526 ? -4.441 8.890 18.239 1.00 93.50 526 THR A O 1
ATOM 4030 N N . ARG A 1 527 ? -3.679 9.597 16.250 1.00 95.06 527 ARG A N 1
ATOM 4031 C CA . ARG A 1 527 ? -4.728 10.595 16.014 1.00 95.06 527 ARG A CA 1
ATOM 4032 C C . ARG A 1 527 ? -6.132 9.993 16.040 1.00 95.06 527 ARG A C 1
ATOM 4034 O O . ARG A 1 527 ? -7.031 10.642 16.566 1.00 95.06 527 ARG A O 1
ATOM 4041 N N . LEU A 1 528 ? -6.321 8.773 15.530 1.00 94.38 528 LEU A N 1
ATOM 4042 C CA . LEU A 1 528 ? -7.643 8.136 15.487 1.00 94.38 528 LEU A CA 1
ATOM 4043 C C . LEU A 1 528 ? -7.977 7.316 16.738 1.00 94.38 528 LEU A C 1
ATOM 4045 O O . LEU A 1 528 ? -9.146 7.000 16.968 1.00 94.38 528 LEU A O 1
ATOM 4049 N N . LYS A 1 529 ? -6.988 7.046 17.596 1.00 88.50 529 LYS A N 1
ATOM 4050 C CA . LYS A 1 529 ? -7.168 6.284 18.837 1.00 88.50 529 LYS A CA 1
ATOM 4051 C C . LYS A 1 529 ? -8.324 6.794 19.717 1.00 88.50 529 LYS A C 1
ATOM 4053 O O . LYS A 1 529 ? -9.084 5.966 20.207 1.00 88.50 529 LYS A O 1
ATOM 4058 N N . PRO A 1 530 ? -8.550 8.114 19.897 1.00 91.44 530 PRO A N 1
ATOM 4059 C CA . PRO A 1 530 ? -9.655 8.607 20.722 1.00 91.44 530 PRO A CA 1
ATOM 4060 C C . PRO A 1 530 ? -11.061 8.233 20.227 1.00 91.44 530 PRO A C 1
ATOM 4062 O O . PRO A 1 530 ? -11.999 8.285 21.027 1.00 91.44 530 PRO A O 1
ATOM 4065 N N . TYR A 1 531 ? -11.226 7.917 18.936 1.00 92.06 531 TYR A N 1
ATOM 4066 C CA . TYR A 1 531 ? -12.476 7.388 18.380 1.00 92.06 531 TYR A CA 1
ATOM 4067 C C . TYR A 1 531 ? -12.620 5.906 18.717 1.00 92.06 531 TYR A C 1
ATOM 4069 O O . TYR A 1 531 ? -13.651 5.500 19.248 1.00 92.06 531 TYR A O 1
ATOM 4077 N N . LEU A 1 532 ? -11.563 5.124 18.490 1.00 85.25 532 LEU A N 1
ATOM 4078 C CA . LEU A 1 532 ? -11.537 3.686 18.771 1.00 85.25 532 LEU A CA 1
ATOM 4079 C C . LEU A 1 532 ? -11.744 3.401 20.270 1.00 85.25 532 LEU A C 1
ATOM 4081 O O . LEU A 1 532 ? -12.608 2.611 20.635 1.00 85.25 532 LEU A O 1
ATOM 4085 N N . ASP A 1 533 ? -11.080 4.162 21.146 1.00 81.44 533 ASP A N 1
ATOM 4086 C CA . ASP A 1 533 ? -11.198 4.060 22.612 1.00 81.44 533 ASP A CA 1
ATOM 4087 C C . ASP A 1 533 ? -12.603 4.377 23.158 1.00 81.44 533 ASP A C 1
ATOM 4089 O O . ASP A 1 533 ? -12.885 4.142 24.343 1.00 81.44 533 ASP A O 1
ATOM 4093 N N . SER A 1 534 ? -13.453 4.986 22.325 1.00 86.00 534 SER A N 1
ATOM 4094 C CA . SER A 1 534 ? -14.827 5.351 22.670 1.00 86.00 534 SER A CA 1
ATOM 4095 C C . SER A 1 534 ? -15.865 4.323 22.239 1.00 86.00 534 SER A C 1
ATOM 4097 O O . SER A 1 534 ? -17.045 4.515 22.519 1.00 86.00 534 SER A O 1
ATOM 4099 N N . ILE A 1 535 ? -15.444 3.247 21.573 1.00 81.38 535 ILE A N 1
ATOM 4100 C CA . ILE A 1 535 ? -16.313 2.109 21.305 1.00 81.38 535 ILE A CA 1
ATOM 4101 C C . ILE A 1 535 ? -16.466 1.338 22.614 1.00 81.38 535 ILE A C 1
ATOM 4103 O O . ILE A 1 535 ? -15.496 0.809 23.158 1.00 81.38 535 ILE A O 1
ATOM 4107 N N . ASP A 1 536 ? -17.689 1.292 23.127 1.00 78.69 536 ASP A N 1
ATOM 4108 C CA . ASP A 1 536 ? -17.992 0.596 24.370 1.00 78.69 536 ASP A CA 1
ATOM 4109 C C . ASP A 1 536 ? -18.536 -0.807 24.084 1.00 78.69 536 ASP A C 1
ATOM 4111 O O . ASP A 1 536 ? -19.161 -1.077 23.058 1.00 78.69 536 ASP A O 1
ATOM 4115 N N . LEU A 1 537 ? -18.319 -1.720 25.027 1.00 72.19 537 LEU A N 1
ATOM 4116 C CA . LEU A 1 537 ? -18.964 -3.025 25.032 1.00 72.19 537 LEU A CA 1
ATOM 4117 C C . LEU A 1 537 ? -20.221 -2.936 25.897 1.00 72.19 537 LEU A C 1
ATOM 4119 O O . LEU A 1 537 ? -20.135 -2.764 27.114 1.00 72.19 537 LEU A O 1
ATOM 4123 N N . VAL A 1 538 ? -21.392 -3.074 25.281 1.00 75.38 538 VAL A N 1
ATOM 4124 C CA . VAL A 1 538 ? -22.659 -3.150 26.006 1.00 75.38 538 VAL A CA 1
ATOM 4125 C C . VAL A 1 538 ? -23.049 -4.601 26.185 1.00 75.38 538 VAL A C 1
ATOM 4127 O O . VAL A 1 538 ? -23.149 -5.375 25.230 1.00 75.38 538 VAL A O 1
ATOM 4130 N N . ILE A 1 539 ? -23.306 -4.952 27.441 1.00 67.12 539 ILE A N 1
ATOM 4131 C CA . ILE A 1 539 ? -23.774 -6.276 27.807 1.00 67.12 539 ILE A CA 1
ATOM 4132 C C . ILE A 1 539 ? -25.089 -6.133 28.557 1.00 67.12 539 ILE A C 1
ATOM 4134 O O . ILE A 1 539 ? -25.125 -5.655 29.691 1.00 67.12 539 ILE A O 1
ATOM 4138 N N . ASP A 1 540 ? -26.174 -6.539 27.904 1.00 68.69 540 ASP A N 1
ATOM 4139 C CA . ASP A 1 540 ? -27.529 -6.419 28.433 1.00 68.69 540 ASP A CA 1
ATOM 4140 C C . ASP A 1 540 ? -28.335 -7.720 28.244 1.00 68.69 540 ASP A C 1
ATOM 4142 O O . ASP A 1 540 ? -27.795 -8.804 28.002 1.00 68.69 540 ASP A O 1
ATOM 4146 N N . GLU A 1 541 ? -29.645 -7.653 28.467 1.00 55.19 541 GLU A N 1
ATOM 4147 C CA . GLU A 1 541 ? -30.553 -8.794 28.324 1.00 55.19 541 GLU A CA 1
ATOM 4148 C C . GLU A 1 541 ? -30.652 -9.345 26.893 1.00 55.19 541 GLU A C 1
ATOM 4150 O O . GLU A 1 541 ? -31.010 -10.512 26.729 1.00 55.19 541 GLU A O 1
ATOM 4155 N N . ASN A 1 542 ? -30.260 -8.557 25.891 1.00 62.78 542 ASN A N 1
ATOM 4156 C CA . ASN A 1 542 ? -30.250 -8.917 24.475 1.00 62.78 542 ASN A CA 1
ATOM 4157 C C . ASN A 1 542 ? -28.900 -9.492 24.009 1.00 62.78 542 ASN A C 1
ATOM 4159 O O . ASN A 1 542 ? -28.779 -9.893 22.853 1.00 62.78 542 ASN A O 1
ATOM 4163 N N . GLY A 1 543 ? -27.902 -9.577 24.897 1.00 65.50 543 GLY A N 1
ATOM 4164 C CA . GLY A 1 543 ? -26.607 -10.202 24.631 1.00 65.50 543 GLY A CA 1
ATOM 4165 C C . GLY A 1 543 ? -25.431 -9.229 24.693 1.00 65.50 543 GLY A C 1
ATOM 4166 O O . GLY A 1 543 ? -25.484 -8.202 25.367 1.00 65.50 543 GLY A O 1
ATOM 4167 N N . VAL A 1 544 ? -24.346 -9.605 24.016 1.00 69.44 544 VAL A N 1
ATOM 4168 C CA . VAL A 1 544 ? -23.101 -8.836 23.937 1.00 69.44 544 VAL A CA 1
ATOM 4169 C C . VAL A 1 544 ? -23.056 -8.106 22.598 1.00 69.44 544 VAL A C 1
ATOM 4171 O O . VAL A 1 544 ? -23.121 -8.734 21.538 1.00 69.44 544 VAL A O 1
ATOM 4174 N N . ARG A 1 545 ? -22.946 -6.779 22.638 1.00 76.88 545 ARG A N 1
ATOM 4175 C CA . ARG A 1 545 ? -22.838 -5.928 21.448 1.00 76.88 545 ARG A CA 1
ATOM 4176 C C . ARG A 1 545 ? -21.867 -4.785 21.694 1.00 76.88 545 ARG A C 1
ATOM 4178 O O . ARG A 1 545 ? -21.645 -4.389 22.832 1.00 76.88 545 ARG A O 1
ATOM 4185 N N . PHE A 1 546 ? -21.348 -4.216 20.620 1.00 81.06 546 PHE A N 1
ATOM 4186 C CA . PHE A 1 546 ? -20.626 -2.958 20.703 1.00 81.06 546 PHE A CA 1
ATOM 4187 C C . PHE A 1 546 ? -21.590 -1.773 20.619 1.00 81.06 546 PHE A C 1
ATOM 4189 O O . PHE A 1 546 ? -22.693 -1.872 20.072 1.00 81.06 546 PHE A O 1
ATOM 4196 N N . ASP A 1 547 ? -21.182 -0.666 21.220 1.00 83.50 547 ASP A N 1
ATOM 4197 C CA . ASP A 1 547 ? -21.856 0.617 21.165 1.00 83.50 547 ASP A CA 1
ATOM 4198 C C . ASP A 1 547 ? -20.881 1.666 20.639 1.00 83.50 547 ASP A C 1
ATOM 4200 O O . ASP A 1 547 ? -19.898 2.032 21.283 1.00 83.50 547 ASP A O 1
ATOM 4204 N N . VAL A 1 548 ? -21.172 2.134 19.429 1.00 90.19 548 VAL A N 1
ATOM 4205 C CA . VAL A 1 548 ? -20.379 3.127 18.700 1.00 90.19 548 VAL A CA 1
ATOM 4206 C C . VAL A 1 548 ? -20.941 4.544 18.868 1.00 90.19 548 VAL A C 1
ATOM 4208 O O . VAL A 1 548 ? -20.464 5.480 18.231 1.00 90.19 548 VAL A O 1
ATOM 4211 N N . THR A 1 549 ? -21.941 4.744 19.735 1.00 94.00 549 THR A N 1
ATOM 4212 C CA . THR A 1 549 ? -22.618 6.041 19.912 1.00 94.00 549 THR A CA 1
ATOM 4213 C C . THR A 1 549 ? -21.639 7.143 20.312 1.00 94.00 549 THR A C 1
ATOM 4215 O O . THR A 1 549 ? -21.709 8.255 19.788 1.00 94.00 549 THR A O 1
ATOM 4218 N N . ALA A 1 550 ? -20.697 6.856 21.216 1.00 93.56 550 ALA A N 1
ATOM 4219 C CA . ALA A 1 550 ? -19.708 7.841 21.651 1.00 93.56 550 ALA A CA 1
ATOM 4220 C C . ALA A 1 550 ? -18.670 8.162 20.560 1.00 93.56 550 ALA A C 1
ATOM 4222 O O . ALA A 1 550 ? -18.225 9.310 20.474 1.00 93.56 550 ALA A O 1
ATOM 4223 N N . LEU A 1 551 ? -18.345 7.194 19.696 1.00 94.81 551 LEU A N 1
ATOM 4224 C CA . LEU A 1 551 ? -17.507 7.405 18.514 1.00 94.81 551 LEU A CA 1
ATOM 4225 C C . LEU A 1 551 ? -18.188 8.379 17.550 1.00 94.81 551 LEU A C 1
ATOM 4227 O O . LEU A 1 551 ? -17.595 9.397 17.187 1.00 94.81 551 LEU A O 1
ATOM 4231 N N . VAL A 1 552 ? -19.450 8.115 17.196 1.00 96.88 552 VAL A N 1
ATOM 4232 C CA . VAL A 1 552 ? -20.241 8.980 16.304 1.00 96.88 552 VAL A CA 1
ATOM 4233 C C . VAL A 1 552 ? -20.383 10.382 16.901 1.00 96.88 552 VAL A C 1
ATOM 4235 O O . VAL A 1 552 ? -20.106 11.373 16.230 1.00 96.88 552 VAL A O 1
ATOM 4238 N N . ALA A 1 553 ? -20.698 10.486 18.195 1.00 97.56 553 ALA A N 1
ATOM 4239 C CA . ALA A 1 553 ? -20.820 11.775 18.874 1.00 97.56 553 ALA A CA 1
ATOM 4240 C C . ALA A 1 553 ? -19.514 12.591 18.860 1.00 97.56 553 ALA A C 1
ATOM 4242 O O . ALA A 1 553 ? -19.557 13.820 18.768 1.00 97.56 553 ALA A O 1
ATOM 4243 N N . LYS A 1 554 ? -18.344 11.938 18.940 1.00 97.75 554 LYS A N 1
ATOM 4244 C CA . LYS A 1 554 ? -17.040 12.608 18.801 1.00 97.75 554 LYS A CA 1
ATOM 4245 C C . LYS A 1 554 ? -16.823 13.136 17.385 1.00 97.75 554 LYS A C 1
ATOM 4247 O O . LYS A 1 554 ? -16.385 14.278 17.249 1.00 97.75 554 LYS A O 1
ATOM 4252 N N . LEU A 1 555 ? -17.137 12.338 16.363 1.00 98.12 555 LEU A N 1
ATOM 4253 C CA . LEU A 1 555 ? -17.057 12.758 14.961 1.00 98.12 555 LEU A CA 1
ATOM 4254 C C . LEU A 1 555 ? -17.978 13.952 14.688 1.00 98.12 555 LEU A C 1
ATOM 4256 O O . LEU A 1 555 ? -17.528 14.947 14.126 1.00 98.12 555 LEU A O 1
ATOM 4260 N N . ASP A 1 556 ? -19.223 13.910 15.163 1.00 97.38 556 ASP A N 1
ATOM 4261 C CA . ASP A 1 556 ? -20.187 15.005 15.003 1.00 97.38 556 ASP A CA 1
ATOM 4262 C C . ASP A 1 556 ? -19.748 16.281 15.737 1.00 97.38 556 ASP A C 1
ATOM 4264 O O . ASP A 1 556 ? -19.838 17.389 15.198 1.00 97.38 556 ASP A O 1
ATOM 4268 N N . ALA A 1 557 ? -19.223 16.147 16.960 1.00 98.06 557 ALA A N 1
ATOM 4269 C CA . ALA A 1 557 ? -18.689 17.277 17.718 1.00 98.06 557 ALA A CA 1
ATOM 4270 C C . ALA A 1 557 ? -17.470 17.906 17.023 1.00 98.06 557 ALA A C 1
ATOM 4272 O O . ALA A 1 557 ? -17.336 19.138 16.985 1.00 98.06 557 ALA A O 1
ATOM 4273 N N . LEU A 1 558 ? -16.591 17.084 16.438 1.00 97.62 558 LEU A N 1
ATOM 4274 C CA . LEU A 1 558 ? -15.487 17.591 15.635 1.00 97.62 558 LEU A CA 1
ATOM 4275 C C . LEU A 1 558 ? -16.007 18.244 14.357 1.00 97.62 558 LEU A C 1
ATOM 4277 O O . LEU A 1 558 ? -15.586 19.353 14.060 1.00 97.62 558 LEU A O 1
ATOM 4281 N N . LYS A 1 559 ? -16.980 17.650 13.659 1.00 97.12 559 LYS A N 1
ATOM 4282 C CA . LYS A 1 559 ? -17.574 18.232 12.447 1.00 97.12 559 LYS A CA 1
ATOM 4283 C C . LYS A 1 559 ? -18.142 19.624 12.709 1.00 97.12 559 LYS A C 1
ATOM 4285 O O . LYS A 1 559 ? -17.937 20.533 11.910 1.00 97.12 559 LYS A O 1
ATOM 4290 N N . ALA A 1 560 ? -18.805 19.809 13.850 1.00 96.94 560 ALA A N 1
ATOM 4291 C CA . ALA A 1 560 ? -19.372 21.094 14.248 1.00 96.94 560 ALA A CA 1
ATOM 4292 C C . ALA A 1 560 ? -18.313 22.177 14.534 1.00 96.94 560 ALA A C 1
ATOM 4294 O O . ALA A 1 560 ? -18.594 23.364 14.371 1.00 96.94 560 ALA A O 1
ATOM 4295 N N . SER A 1 561 ? -17.111 21.793 14.973 1.00 97.12 561 SER A N 1
ATOM 4296 C CA . SER A 1 561 ? -16.028 22.732 15.311 1.00 97.12 561 SER A CA 1
ATOM 4297 C C . SER A 1 561 ? -14.993 22.905 14.194 1.00 97.12 561 SER A C 1
ATOM 4299 O O . SER A 1 561 ? -14.415 23.982 14.053 1.00 97.12 561 SER A O 1
ATOM 4301 N N . ASN A 1 562 ? -14.769 21.861 13.399 1.00 96.12 562 ASN A N 1
ATOM 4302 C CA . ASN A 1 562 ? -13.828 21.783 12.294 1.00 96.12 562 ASN A CA 1
ATOM 4303 C C . ASN A 1 562 ? -14.247 20.661 11.319 1.00 96.12 562 ASN A C 1
ATOM 4305 O O . ASN A 1 562 ? -13.765 19.528 11.386 1.00 96.12 562 ASN A O 1
ATOM 4309 N N . GLU A 1 563 ? -15.138 21.006 10.387 1.00 95.00 563 GLU A N 1
ATOM 4310 C CA . GLU A 1 563 ? -15.697 20.084 9.388 1.00 95.00 563 GLU A CA 1
ATOM 4311 C C . GLU A 1 563 ? -14.623 19.411 8.523 1.00 95.00 563 GLU A C 1
ATOM 4313 O O . GLU A 1 563 ? -14.734 18.222 8.230 1.00 95.00 563 GLU A O 1
ATOM 4318 N N . ARG A 1 564 ? -13.545 20.133 8.181 1.00 94.75 564 ARG A N 1
ATOM 4319 C CA . ARG A 1 564 ? -12.439 19.587 7.382 1.00 94.75 564 ARG A CA 1
ATOM 4320 C C . ARG A 1 564 ? -11.739 18.436 8.098 1.00 94.75 564 ARG A C 1
ATOM 4322 O O . ARG A 1 564 ? -11.556 17.376 7.512 1.00 94.75 564 ARG A O 1
ATOM 4329 N N . THR A 1 565 ? -11.331 18.641 9.352 1.00 95.81 565 THR A N 1
ATOM 4330 C CA . THR A 1 565 ? -10.614 17.604 10.111 1.00 95.81 565 THR A CA 1
ATOM 4331 C C . THR A 1 565 ? -11.518 16.416 10.410 1.00 95.81 565 THR A C 1
ATOM 4333 O O . THR A 1 565 ? -11.069 15.287 10.265 1.00 95.81 565 THR A O 1
ATOM 4336 N N . ALA A 1 566 ? -12.793 16.647 10.738 1.00 97.00 566 ALA A N 1
ATOM 4337 C CA . ALA A 1 566 ? -13.740 15.553 10.938 1.00 97.00 566 ALA A CA 1
ATOM 4338 C C . ALA A 1 566 ? -13.894 14.690 9.681 1.00 97.00 566 ALA A C 1
ATOM 4340 O O . ALA A 1 566 ? -13.895 13.466 9.776 1.00 97.00 566 ALA A O 1
ATOM 4341 N N . LEU A 1 567 ? -14.020 15.322 8.509 1.00 96.81 567 LEU A N 1
ATOM 4342 C CA . LEU A 1 567 ? -14.149 14.614 7.238 1.00 96.81 567 LEU A CA 1
ATOM 4343 C C . LEU A 1 567 ? -12.903 13.770 6.945 1.00 96.81 567 LEU A C 1
ATOM 4345 O O . LEU A 1 567 ? -13.035 12.609 6.576 1.00 96.81 567 LEU A O 1
ATOM 4349 N N . ILE A 1 568 ? -11.707 14.326 7.160 1.00 96.62 568 ILE A N 1
ATOM 4350 C CA . ILE A 1 568 ? -10.439 13.599 7.001 1.00 96.62 568 ILE A CA 1
ATOM 4351 C C . ILE A 1 568 ? -10.356 12.411 7.971 1.00 96.62 568 ILE A C 1
ATOM 4353 O O . ILE A 1 568 ? -10.037 11.306 7.541 1.00 96.62 568 ILE A O 1
ATOM 4357 N N . ASP A 1 569 ? -10.681 12.611 9.251 1.00 97.38 569 ASP A N 1
ATOM 4358 C CA . ASP A 1 569 ? -10.658 11.537 10.250 1.00 97.38 569 ASP A CA 1
ATOM 4359 C C . ASP A 1 569 ? -11.649 10.416 9.888 1.00 97.38 569 ASP A C 1
ATOM 4361 O O . ASP A 1 569 ? -11.312 9.238 9.997 1.00 97.38 569 ASP A O 1
ATOM 4365 N N . LEU A 1 570 ? -12.851 10.759 9.407 1.00 97.38 570 LEU A N 1
ATOM 4366 C CA . LEU A 1 570 ? -13.839 9.781 8.942 1.00 97.38 570 LEU A CA 1
ATOM 4367 C C . LEU A 1 570 ? -13.355 9.019 7.699 1.00 97.38 570 LEU A C 1
ATOM 4369 O O . LEU A 1 570 ? -13.546 7.806 7.614 1.00 97.38 570 LEU A O 1
ATOM 4373 N N . ILE A 1 571 ? -12.712 9.701 6.748 1.00 96.44 571 ILE A N 1
ATOM 4374 C CA . ILE A 1 571 ? -12.099 9.067 5.572 1.00 96.44 571 ILE A CA 1
ATOM 4375 C C . ILE A 1 571 ? -11.035 8.054 6.008 1.00 96.44 571 ILE A C 1
ATOM 4377 O O . ILE A 1 571 ? -11.027 6.929 5.520 1.00 96.44 571 ILE A O 1
ATOM 4381 N N . GLU A 1 572 ? -10.168 8.409 6.954 1.00 95.19 572 GLU A N 1
ATOM 4382 C CA . GLU A 1 572 ? -9.072 7.538 7.393 1.00 95.19 572 GLU A CA 1
ATOM 4383 C C . GLU A 1 572 ? -9.532 6.395 8.307 1.00 95.19 572 GLU A C 1
ATOM 4385 O O . GLU A 1 572 ? -8.956 5.310 8.249 1.00 95.19 572 GLU A O 1
ATOM 4390 N N . LEU A 1 573 ? -10.604 6.581 9.089 1.00 94.25 573 LEU A N 1
ATOM 4391 C CA . LEU A 1 573 ? -11.272 5.475 9.788 1.00 94.25 573 LEU A CA 1
ATOM 4392 C C . LEU A 1 573 ? -11.812 4.442 8.792 1.00 94.25 573 LEU A C 1
ATOM 4394 O O . LEU A 1 573 ? -11.631 3.244 9.003 1.00 94.25 573 LEU A O 1
ATOM 4398 N N . ASN A 1 574 ? -12.428 4.890 7.693 1.00 93.31 574 ASN A N 1
ATOM 4399 C CA . ASN A 1 574 ? -12.866 3.984 6.631 1.00 93.31 574 ASN A CA 1
ATOM 4400 C C . ASN A 1 574 ? -11.667 3.360 5.895 1.00 93.31 574 ASN A C 1
ATOM 4402 O O . ASN A 1 574 ? -11.656 2.165 5.642 1.00 93.31 574 ASN A O 1
ATOM 4406 N N . ARG A 1 575 ? -10.611 4.120 5.606 1.00 91.12 575 ARG A N 1
ATOM 4407 C CA . ARG A 1 575 ? -9.454 3.574 4.884 1.00 91.12 575 ARG A CA 1
ATOM 4408 C C . ARG A 1 575 ? -8.721 2.481 5.656 1.00 91.12 575 ARG A C 1
ATOM 4410 O O . ARG A 1 575 ? -8.363 1.464 5.081 1.00 91.12 575 ARG A O 1
ATOM 4417 N N . TYR A 1 576 ? -8.465 2.702 6.944 1.00 86.69 576 TYR A N 1
ATOM 4418 C CA . TYR A 1 576 ? -7.537 1.855 7.701 1.00 86.69 576 TYR A CA 1
ATOM 4419 C C . TYR A 1 576 ? -8.217 0.917 8.693 1.00 86.69 576 TYR A C 1
ATOM 4421 O O . TYR A 1 576 ? -7.576 -0.007 9.185 1.00 86.69 576 TYR A O 1
ATOM 4429 N N . ALA A 1 577 ? -9.492 1.146 9.015 1.00 84.06 577 ALA A N 1
ATOM 4430 C CA . ALA A 1 577 ? -10.197 0.372 10.030 1.00 84.06 577 ALA A CA 1
ATOM 4431 C C . ALA A 1 577 ? -11.596 -0.097 9.609 1.00 84.06 577 ALA A C 1
ATOM 4433 O O . ALA A 1 577 ? -12.303 -0.630 10.460 1.00 84.06 577 ALA A O 1
ATOM 4434 N N . GLN A 1 578 ? -12.011 0.046 8.340 1.00 83.12 578 GLN A N 1
ATOM 4435 C CA . GLN A 1 578 ? -13.377 -0.302 7.916 1.00 83.12 578 GLN A CA 1
ATOM 4436 C C . GLN A 1 578 ? -13.765 -1.733 8.287 1.00 83.12 578 GLN A C 1
ATOM 4438 O O . GLN A 1 578 ? -14.809 -1.899 8.909 1.00 83.12 578 GLN A O 1
ATOM 4443 N N . GLY A 1 579 ? -12.924 -2.736 8.010 1.00 74.88 579 GLY A N 1
ATOM 4444 C CA . GLY A 1 579 ? -13.278 -4.131 8.294 1.00 74.88 579 GLY A CA 1
ATOM 4445 C C . GLY A 1 579 ? -13.542 -4.370 9.784 1.00 74.88 579 GLY A C 1
ATOM 4446 O O . GLY A 1 579 ? -14.567 -4.931 10.167 1.00 74.88 579 GLY A O 1
ATOM 4447 N N . ALA A 1 580 ? -12.665 -3.854 10.649 1.00 72.88 580 ALA A N 1
ATOM 4448 C CA . ALA A 1 580 ? -12.822 -3.962 12.099 1.00 72.88 580 ALA A CA 1
ATOM 4449 C C . ALA A 1 580 ? -14.001 -3.127 12.632 1.00 72.88 580 ALA A C 1
ATOM 4451 O O . ALA A 1 580 ? -14.705 -3.546 13.550 1.00 72.88 580 ALA A O 1
ATOM 4452 N N . LEU A 1 581 ? -14.229 -1.943 12.064 1.00 82.69 581 LEU A N 1
ATOM 4453 C CA . LEU A 1 581 ? -15.298 -1.043 12.480 1.00 82.69 581 LEU A CA 1
ATOM 4454 C C . LEU A 1 581 ? -16.684 -1.534 12.031 1.00 82.69 581 LEU A C 1
ATOM 4456 O O . LEU A 1 581 ? -17.663 -1.371 12.762 1.00 82.69 581 LEU A O 1
ATOM 4460 N N . GLN A 1 582 ? -16.770 -2.195 10.878 1.00 80.56 582 GLN A N 1
ATOM 4461 C CA . GLN A 1 582 ? -17.998 -2.811 10.387 1.00 80.56 582 GLN A CA 1
ATOM 4462 C C . GLN A 1 582 ? -18.454 -3.954 11.307 1.00 80.56 582 GLN A C 1
ATOM 4464 O O . GLN A 1 582 ? -19.636 -4.035 11.643 1.00 80.56 582 GLN A O 1
ATOM 4469 N N . GLU A 1 583 ? -17.523 -4.780 11.799 1.00 71.38 583 GLU A N 1
ATOM 4470 C CA . GLU A 1 583 ? -17.803 -5.872 12.750 1.00 71.38 583 GLU A CA 1
ATOM 4471 C C . GLU A 1 583 ? -18.454 -5.393 14.056 1.00 71.38 583 GLU A C 1
ATOM 4473 O O . GLU A 1 583 ? -19.271 -6.093 14.670 1.00 71.38 583 GLU A O 1
ATOM 4478 N N . VAL A 1 584 ? -18.129 -4.167 14.470 1.00 75.88 584 VAL A N 1
ATOM 4479 C CA . VAL A 1 584 ? -18.691 -3.535 15.672 1.00 75.88 584 VAL A CA 1
ATOM 4480 C C . VAL A 1 584 ? -19.890 -2.636 15.389 1.00 75.88 584 VAL A C 1
ATOM 4482 O O . VAL A 1 584 ? -20.402 -1.981 16.295 1.00 75.88 584 VAL A O 1
ATOM 4485 N N . GLY A 1 585 ? -20.393 -2.666 14.154 1.00 81.88 585 GLY A N 1
ATOM 4486 C CA . GLY A 1 585 ? -21.621 -1.991 13.748 1.00 81.88 585 GLY A CA 1
ATOM 4487 C C . GLY A 1 585 ? -21.451 -0.511 13.417 1.00 81.88 585 GLY A C 1
ATOM 4488 O O . GLY A 1 585 ? -22.447 0.209 13.373 1.00 81.88 585 GLY A O 1
ATOM 4489 N N . PHE A 1 586 ? -20.225 -0.031 13.188 1.00 88.62 586 PHE A N 1
ATOM 4490 C CA . PHE A 1 586 ? -20.014 1.318 12.674 1.00 88.62 586 PHE A CA 1
ATOM 4491 C C . PHE A 1 586 ? -20.217 1.355 11.154 1.00 88.62 586 PHE A C 1
ATOM 4493 O O . PHE A 1 586 ? -19.466 0.756 10.388 1.00 88.62 586 PHE A O 1
ATOM 4500 N N . ILE A 1 587 ? -21.219 2.115 10.716 1.00 90.06 587 ILE A N 1
ATOM 4501 C CA . ILE A 1 587 ? -21.576 2.337 9.306 1.00 90.06 587 ILE A CA 1
ATOM 4502 C C . ILE A 1 587 ? -20.814 3.539 8.721 1.00 90.06 587 ILE A C 1
ATOM 4504 O O . ILE A 1 587 ? -21.392 4.537 8.289 1.00 90.06 587 ILE A O 1
ATOM 4508 N N . GLY A 1 588 ? -19.481 3.471 8.753 1.00 92.38 588 GLY A N 1
ATOM 4509 C CA . GLY A 1 588 ? -18.600 4.599 8.421 1.00 92.38 588 GLY A CA 1
ATOM 4510 C C . GLY A 1 588 ? -18.776 5.169 7.011 1.00 92.38 588 GLY A C 1
ATOM 4511 O O . GLY A 1 588 ? -18.717 6.389 6.839 1.00 92.38 588 GLY A O 1
ATOM 4512 N N . LEU A 1 589 ? -19.028 4.316 6.017 1.00 91.69 589 LEU A N 1
ATOM 4513 C CA . LEU A 1 589 ? -19.244 4.734 4.630 1.00 91.69 589 LEU A CA 1
ATOM 4514 C C . LEU A 1 589 ? -20.584 5.448 4.435 1.00 91.69 589 LEU A C 1
ATOM 4516 O O . LEU A 1 589 ? -20.647 6.445 3.720 1.00 91.69 589 LEU A O 1
ATOM 4520 N N . GLU A 1 590 ? -21.634 5.023 5.140 1.00 91.88 590 GLU A N 1
ATOM 4521 C CA . GLU A 1 590 ? -22.930 5.708 5.119 1.00 91.88 590 GLU A CA 1
ATOM 4522 C C . GLU A 1 590 ? -22.828 7.101 5.757 1.00 91.88 590 GLU A C 1
ATOM 4524 O O . GLU A 1 590 ? -23.336 8.085 5.209 1.00 91.88 590 GLU A O 1
ATOM 4529 N N . HIS A 1 591 ? -22.097 7.220 6.872 1.00 94.56 591 HIS A N 1
ATOM 4530 C CA . HIS A 1 591 ? -21.772 8.522 7.455 1.00 94.56 591 HIS A CA 1
ATOM 4531 C C . HIS A 1 591 ? -20.999 9.405 6.468 1.00 94.56 591 HIS A C 1
ATOM 4533 O O . HIS A 1 591 ? -21.337 10.581 6.306 1.00 94.56 591 HIS A O 1
ATOM 4539 N N . LEU A 1 592 ? -19.998 8.845 5.779 1.00 95.25 592 LEU A N 1
ATOM 4540 C CA . LEU A 1 592 ? -19.196 9.575 4.800 1.00 95.25 592 LEU A CA 1
ATOM 4541 C C . LEU A 1 592 ? -20.054 10.052 3.620 1.00 95.25 592 LEU A C 1
ATOM 4543 O O . LEU A 1 592 ? -19.986 11.230 3.267 1.00 95.25 592 LEU A O 1
ATOM 4547 N N . ARG A 1 593 ? -20.915 9.184 3.071 1.00 92.75 593 ARG A N 1
ATOM 4548 C CA . ARG A 1 593 ? -21.901 9.527 2.032 1.00 92.75 593 ARG A CA 1
ATOM 4549 C C . ARG A 1 593 ? -22.766 10.700 2.466 1.00 92.75 593 ARG A C 1
ATOM 4551 O O . ARG A 1 593 ? -22.795 11.722 1.786 1.00 92.75 593 ARG A O 1
ATOM 4558 N N . SER A 1 594 ? -23.403 10.582 3.628 1.00 93.38 594 SER A N 1
ATOM 4559 C CA . SER A 1 594 ? -24.282 11.615 4.184 1.00 93.38 594 SER A CA 1
ATOM 4560 C C . SER A 1 594 ? -23.562 12.959 4.342 1.00 93.38 594 SER A C 1
ATOM 4562 O O . SER A 1 594 ? -24.085 14.013 3.969 1.00 93.38 594 SER A O 1
ATOM 4564 N N . TRP A 1 595 ? -22.318 12.943 4.828 1.00 95.06 595 TRP A N 1
ATOM 4565 C CA . TRP A 1 595 ? -21.525 14.161 4.977 1.00 95.06 595 TRP A CA 1
ATOM 4566 C C . TRP A 1 595 ? -21.172 14.775 3.625 1.00 95.06 595 TRP A C 1
ATOM 4568 O O . TRP A 1 595 ? -21.368 15.979 3.453 1.00 95.06 595 TRP A O 1
ATOM 4578 N N . ILE A 1 596 ? -20.727 13.973 2.655 1.00 92.62 596 ILE A N 1
ATOM 4579 C CA . ILE A 1 596 ? -20.416 14.441 1.300 1.00 92.62 596 ILE A CA 1
ATOM 4580 C C . ILE A 1 596 ? -21.665 15.017 0.625 1.00 92.62 596 ILE A C 1
ATOM 4582 O O . ILE A 1 596 ? -21.592 16.087 0.026 1.00 92.62 596 ILE A O 1
ATOM 4586 N N . GLU A 1 597 ? -22.819 14.361 0.718 1.00 90.69 597 GLU A N 1
ATOM 4587 C CA . GLU A 1 597 ? -24.081 14.844 0.140 1.00 90.69 597 GLU A CA 1
ATOM 4588 C C . GLU A 1 597 ? -24.572 16.145 0.786 1.00 90.69 597 GLU A C 1
ATOM 4590 O O . GLU A 1 597 ? -25.172 16.980 0.109 1.00 90.69 597 GLU A O 1
ATOM 4595 N N . SER A 1 598 ? -24.272 16.354 2.071 1.00 92.06 598 SER A N 1
ATOM 4596 C CA . SER A 1 598 ? -24.604 17.595 2.777 1.00 92.06 598 SER A CA 1
ATOM 4597 C C . SER A 1 598 ? -23.734 18.792 2.372 1.00 92.06 598 SER A C 1
ATOM 4599 O O . SER A 1 598 ? -24.135 19.941 2.581 1.00 92.06 598 SER A O 1
ATOM 4601 N N . LEU A 1 599 ? -22.553 18.551 1.786 1.00 92.06 599 LEU A N 1
ATOM 4602 C CA . LEU A 1 599 ? -21.661 19.615 1.334 1.00 92.06 599 LEU A CA 1
ATOM 4603 C C . LEU A 1 599 ? -22.215 20.304 0.076 1.00 92.06 599 LEU A C 1
ATOM 4605 O O . LEU A 1 599 ? -22.618 19.622 -0.872 1.00 92.06 599 LEU A O 1
ATOM 4609 N N . PRO A 1 600 ? -22.141 21.648 -0.013 1.00 91.75 600 PRO A N 1
ATOM 4610 C CA . PRO A 1 600 ? -22.425 22.358 -1.253 1.00 91.75 600 PRO A CA 1
ATOM 4611 C C . PRO A 1 600 ? -21.585 21.813 -2.415 1.00 91.75 600 PRO A C 1
ATOM 4613 O O . PRO A 1 600 ? -20.399 21.502 -2.249 1.00 91.75 600 PRO A O 1
ATOM 4616 N N . VAL A 1 601 ? -22.198 21.719 -3.597 1.00 85.81 601 VAL A N 1
ATOM 4617 C CA . VAL A 1 601 ? -21.574 21.176 -4.820 1.00 85.81 601 VAL A CA 1
ATOM 4618 C C . VAL A 1 601 ? -20.280 21.917 -5.179 1.00 85.81 601 VAL A C 1
ATOM 4620 O O . VAL A 1 601 ? -19.334 21.314 -5.670 1.00 85.81 601 VAL A O 1
ATOM 4623 N N . ASP A 1 602 ? -20.223 23.212 -4.888 1.00 88.50 602 ASP A N 1
ATOM 4624 C CA . ASP A 1 602 ? -19.119 24.137 -5.133 1.00 88.50 602 ASP A CA 1
ATOM 4625 C C . ASP A 1 602 ? -18.200 24.347 -3.912 1.00 88.50 602 ASP A C 1
ATOM 4627 O O . ASP A 1 602 ? -17.350 25.241 -3.910 1.00 88.50 602 ASP A O 1
ATOM 4631 N N . SER A 1 603 ? -18.342 23.534 -2.860 1.00 90.94 603 SER A N 1
ATOM 4632 C CA . SER A 1 603 ? -17.511 23.664 -1.661 1.00 90.94 603 SER A CA 1
ATOM 4633 C C . SER A 1 603 ? -16.057 23.242 -1.901 1.00 90.94 603 SER A C 1
ATOM 4635 O O . SER A 1 603 ? -15.763 22.242 -2.557 1.00 90.94 603 SER A O 1
ATOM 4637 N N . ALA A 1 604 ? -15.128 23.980 -1.285 1.00 91.12 604 ALA A N 1
ATOM 4638 C CA . ALA A 1 604 ? -13.702 23.655 -1.322 1.00 91.12 604 ALA A CA 1
ATOM 4639 C C . ALA A 1 604 ? -13.402 22.264 -0.731 1.00 91.12 604 ALA A C 1
ATOM 4641 O O . ALA A 1 604 ? -12.528 21.569 -1.236 1.00 91.12 604 ALA A O 1
ATOM 4642 N N . LEU A 1 605 ? -14.165 21.836 0.284 1.00 90.56 605 LEU A N 1
ATOM 4643 C CA . LEU A 1 605 ? -14.045 20.498 0.873 1.00 90.56 605 LEU A CA 1
ATOM 4644 C C . LEU A 1 605 ? -14.417 19.397 -0.120 1.00 90.56 605 LEU A C 1
ATOM 4646 O O . LEU A 1 605 ? -13.730 18.385 -0.190 1.00 90.56 605 LEU A O 1
ATOM 4650 N N . ARG A 1 606 ? -15.459 19.606 -0.934 1.00 89.31 606 ARG A N 1
ATOM 4651 C CA . ARG A 1 606 ? -15.832 18.647 -1.978 1.00 89.31 606 ARG A CA 1
ATOM 4652 C C . ARG A 1 606 ? -14.761 18.549 -3.067 1.00 89.31 606 ARG A C 1
ATOM 4654 O O . ARG A 1 606 ? -14.503 17.457 -3.557 1.00 89.31 606 ARG A O 1
ATOM 4661 N N . ALA A 1 607 ? -14.105 19.661 -3.408 1.00 88.06 607 ALA A N 1
ATOM 4662 C CA . ALA A 1 607 ? -12.965 19.651 -4.328 1.00 88.06 607 ALA A CA 1
ATOM 4663 C C . ALA A 1 607 ? -11.733 18.933 -3.735 1.00 88.06 607 ALA A C 1
ATOM 4665 O O . ALA A 1 607 ? -10.996 18.262 -4.460 1.00 88.06 607 ALA A O 1
ATOM 4666 N N . GLU A 1 608 ? -11.534 19.037 -2.418 1.00 91.88 608 GLU A N 1
ATOM 4667 C CA . GLU A 1 608 ? -10.420 18.417 -1.695 1.00 91.88 608 GLU A CA 1
ATOM 4668 C C . GLU A 1 608 ? -10.500 16.881 -1.646 1.00 91.88 608 GLU A C 1
ATOM 4670 O O . GLU A 1 608 ? -9.455 16.234 -1.610 1.00 91.88 608 GLU A O 1
ATOM 4675 N N . LEU A 1 609 ? -11.697 16.286 -1.721 1.00 91.38 609 LEU A N 1
ATOM 4676 C CA . LEU A 1 609 ? -11.893 14.826 -1.682 1.00 91.38 609 LEU A CA 1
ATOM 4677 C C . LEU A 1 609 ? -10.989 14.073 -2.668 1.00 91.38 609 LEU A C 1
ATOM 4679 O O . LEU A 1 609 ? -10.341 13.103 -2.291 1.00 91.38 609 LEU A O 1
ATOM 4683 N N . SER A 1 610 ? -10.858 14.579 -3.897 1.00 88.31 610 SER A N 1
ATOM 4684 C CA . SER A 1 610 ? -9.984 13.980 -4.915 1.00 88.31 610 SER A CA 1
ATOM 4685 C C . SER A 1 610 ? -8.505 13.950 -4.507 1.00 88.31 610 SER A C 1
ATOM 4687 O O . SER A 1 610 ? -7.798 13.007 -4.836 1.00 88.31 610 SER A O 1
ATOM 4689 N N . SER A 1 611 ? -8.030 14.935 -3.736 1.00 88.19 611 SER A N 1
ATOM 4690 C CA . SER A 1 611 ? -6.652 14.949 -3.217 1.00 88.19 611 SER A CA 1
ATOM 4691 C C . SER A 1 611 ? -6.427 13.961 -2.067 1.00 88.19 611 SER A C 1
ATOM 4693 O O . SER A 1 611 ? -5.286 13.638 -1.736 1.00 88.19 611 SER A O 1
ATOM 4695 N N . LEU A 1 612 ? -7.520 13.491 -1.462 1.00 90.38 612 LEU A N 1
ATOM 4696 C CA . LEU A 1 612 ? -7.551 12.422 -0.471 1.00 90.38 612 LEU A CA 1
ATOM 4697 C C . LEU A 1 612 ? -7.906 11.074 -1.108 1.00 90.38 612 LEU A C 1
ATOM 4699 O O . LEU A 1 612 ? -8.114 10.117 -0.372 1.00 90.38 612 LEU A O 1
ATOM 4703 N N . ASN A 1 613 ? -7.976 10.989 -2.439 1.00 91.56 613 ASN A N 1
ATOM 4704 C CA . ASN A 1 613 ? -8.446 9.823 -3.182 1.00 91.56 613 ASN A CA 1
ATOM 4705 C C . ASN A 1 613 ? -9.836 9.333 -2.748 1.00 91.56 613 ASN A C 1
ATOM 4707 O O . ASN A 1 613 ? -10.059 8.149 -2.499 1.00 91.56 613 ASN A O 1
ATOM 4711 N N . VAL A 1 614 ? -10.764 10.268 -2.580 1.00 93.12 614 VAL A N 1
ATOM 4712 C CA . VAL A 1 614 ? -12.166 9.962 -2.317 1.00 93.12 614 VAL A CA 1
ATOM 4713 C C . VAL A 1 614 ? -12.993 10.454 -3.492 1.00 93.12 614 VAL A C 1
ATOM 4715 O O . VAL A 1 614 ? -12.962 11.637 -3.843 1.00 93.12 614 VAL A O 1
ATOM 4718 N N . TYR A 1 615 ? -13.749 9.542 -4.088 1.00 89.25 615 TYR A N 1
ATOM 4719 C CA . TYR A 1 615 ? -14.557 9.774 -5.274 1.00 89.25 615 TYR A CA 1
ATOM 4720 C C . TYR A 1 615 ? -16.028 9.523 -4.947 1.00 89.25 615 TYR A C 1
ATOM 4722 O O . TYR A 1 615 ? -16.380 8.532 -4.318 1.00 89.25 615 TYR A O 1
ATOM 4730 N N . ALA A 1 616 ? -16.910 10.428 -5.371 1.00 85.75 616 ALA A N 1
ATOM 4731 C CA . ALA A 1 616 ? -18.348 10.294 -5.155 1.00 85.75 616 ALA A CA 1
ATOM 4732 C C . ALA A 1 616 ? -19.115 10.669 -6.427 1.00 85.75 616 ALA A C 1
ATOM 4734 O O . ALA A 1 616 ? -18.937 11.778 -6.938 1.00 85.75 616 ALA A O 1
ATOM 4735 N N . GLY A 1 617 ? -19.985 9.787 -6.934 1.00 75.62 617 GLY A N 1
ATOM 4736 C CA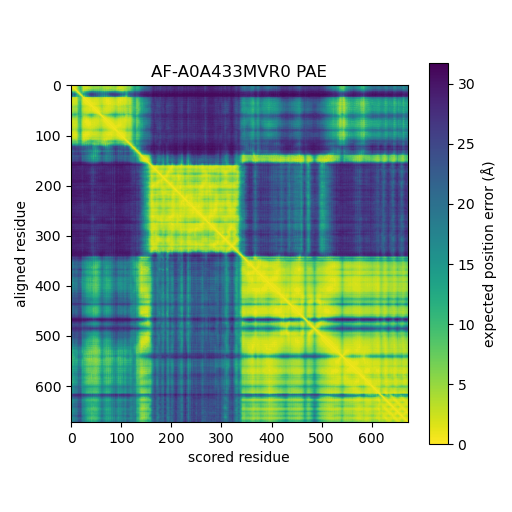 . GLY A 1 617 ? -20.772 10.055 -8.150 1.00 75.62 617 GLY A CA 1
ATOM 4737 C C . GLY A 1 617 ? -20.708 8.976 -9.236 1.00 75.62 617 GLY A C 1
ATOM 4738 O O . GLY A 1 617 ? -20.318 7.853 -8.972 1.00 75.62 617 GLY A O 1
ATOM 4739 N N . SER A 1 618 ? -21.165 9.292 -10.453 1.00 71.19 618 SER A N 1
ATOM 4740 C CA . SER A 1 618 ? -21.691 8.302 -11.413 1.00 71.19 618 SER A CA 1
ATOM 4741 C C . SER A 1 618 ? -20.708 7.632 -12.387 1.00 71.19 618 SER A C 1
ATOM 4743 O O . SER A 1 618 ? -21.129 6.724 -13.090 1.00 71.19 618 SER A O 1
ATOM 4745 N N . SER A 1 619 ? -19.423 7.981 -12.440 1.00 66.75 619 SER A N 1
ATOM 4746 C CA . SER A 1 619 ? -18.374 7.132 -13.046 1.00 66.75 619 SER A CA 1
ATOM 4747 C C . SER A 1 619 ? -17.006 7.637 -12.604 1.00 66.75 619 SER A C 1
ATOM 4749 O O . SER A 1 619 ? -16.743 8.834 -12.739 1.00 66.75 619 SER A O 1
ATOM 4751 N N . ALA A 1 620 ? -16.143 6.768 -12.083 1.00 71.50 620 ALA A N 1
ATOM 4752 C CA . ALA A 1 620 ? -14.797 7.160 -11.675 1.00 71.50 620 ALA A CA 1
ATOM 4753 C C . ALA A 1 620 ? -13.799 6.015 -11.887 1.00 71.50 620 ALA A C 1
ATOM 4755 O O . ALA A 1 620 ? -14.041 4.890 -11.453 1.00 71.50 620 ALA A O 1
ATOM 4756 N N . ASN A 1 621 ? -12.686 6.341 -12.549 1.00 73.75 621 ASN A N 1
ATOM 4757 C CA . ASN A 1 621 ? -11.527 5.465 -12.689 1.00 73.75 621 ASN A CA 1
ATOM 4758 C C . ASN A 1 621 ? -10.522 5.822 -11.602 1.00 73.75 621 ASN A C 1
ATOM 4760 O O . ASN A 1 621 ? -10.284 7.008 -11.352 1.00 73.75 621 ASN A O 1
ATOM 4764 N N . GLY A 1 622 ? -9.965 4.803 -10.976 1.00 68.75 622 GLY A N 1
ATOM 4765 C CA . GLY A 1 622 ? -9.052 4.940 -9.864 1.00 68.75 622 GLY A CA 1
ATOM 4766 C C . GLY A 1 622 ? -7.612 5.108 -10.231 1.00 68.75 622 GLY A C 1
ATOM 4767 O O . GLY A 1 622 ? -7.220 5.149 -11.401 1.00 68.75 622 GLY A O 1
ATOM 4768 N N . SER A 1 623 ? -6.858 5.348 -9.177 1.00 75.56 623 SER A N 1
ATOM 4769 C CA . SER A 1 623 ? -5.465 5.715 -9.210 1.00 75.56 623 SER A CA 1
ATOM 4770 C C . SER A 1 623 ? -4.588 4.488 -8.964 1.00 75.56 623 SER A C 1
ATOM 4772 O O . SER A 1 623 ? -5.000 3.349 -9.162 1.00 75.56 623 SER A O 1
ATOM 4774 N N . THR A 1 624 ? -3.328 4.732 -8.604 1.00 68.75 624 THR A N 1
ATOM 4775 C CA . THR A 1 624 ? -2.408 3.677 -8.170 1.00 68.75 624 THR A CA 1
ATOM 4776 C C . THR A 1 624 ? -2.298 3.588 -6.645 1.00 68.75 624 THR A C 1
ATOM 4778 O O . THR A 1 624 ? -1.264 3.177 -6.116 1.00 68.75 624 THR A O 1
ATOM 4781 N N . LYS A 1 625 ? -3.285 4.122 -5.928 1.00 79.12 625 LYS A N 1
ATOM 4782 C CA . LYS A 1 625 ? -3.316 4.252 -4.470 1.00 79.12 625 LYS A CA 1
ATOM 4783 C C . LYS A 1 625 ? -4.620 3.650 -3.962 1.00 79.12 625 LYS A C 1
ATOM 4785 O O . LYS A 1 625 ? -5.547 3.514 -4.733 1.00 79.12 625 LYS A O 1
ATOM 4790 N N . GLY A 1 626 ? -4.692 3.381 -2.657 1.00 82.00 626 GLY A N 1
ATOM 4791 C CA . GLY A 1 626 ? -5.954 3.003 -2.023 1.00 82.00 626 GLY A CA 1
ATOM 4792 C C . GLY A 1 626 ? -6.964 4.151 -2.074 1.00 82.00 626 GLY A C 1
ATOM 4793 O O . GLY A 1 626 ? -6.774 5.198 -1.434 1.00 82.00 626 GLY A O 1
ATOM 4794 N N . ASP A 1 627 ? -8.023 3.940 -2.837 1.00 90.38 627 ASP A N 1
ATOM 4795 C CA . ASP A 1 627 ? -9.062 4.903 -3.156 1.00 90.38 627 ASP A CA 1
ATOM 4796 C C . ASP A 1 627 ? -10.377 4.533 -2.445 1.00 90.38 627 ASP A C 1
ATOM 4798 O O . ASP A 1 627 ? -10.648 3.374 -2.135 1.00 90.38 627 ASP A O 1
ATOM 4802 N N . ILE A 1 628 ? -11.213 5.531 -2.135 1.00 93.94 628 ILE A N 1
ATOM 4803 C CA . ILE A 1 628 ? -12.551 5.307 -1.563 1.00 93.94 628 ILE A CA 1
ATOM 4804 C C . ILE A 1 628 ? -13.603 5.825 -2.532 1.00 93.94 628 ILE A C 1
ATOM 4806 O O . ILE A 1 628 ? -13.636 7.021 -2.834 1.00 93.94 628 ILE A O 1
ATOM 4810 N N . TYR A 1 629 ? -14.513 4.954 -2.950 1.00 93.50 629 TYR A N 1
ATOM 4811 C CA . TYR A 1 629 ? -15.655 5.300 -3.782 1.00 93.50 629 TYR A CA 1
ATOM 4812 C C . TYR A 1 629 ? -16.930 5.254 -2.970 1.00 93.50 629 TYR A C 1
ATOM 4814 O O . TYR A 1 629 ? -17.231 4.265 -2.308 1.00 93.50 629 TYR A O 1
ATOM 4822 N N . VAL A 1 630 ? -17.689 6.340 -3.055 1.00 93.56 630 VAL A N 1
ATOM 4823 C CA . VAL A 1 630 ? -18.969 6.492 -2.376 1.00 93.56 630 VAL A CA 1
ATOM 4824 C C . VAL A 1 630 ? -20.048 6.768 -3.418 1.00 93.56 630 VAL A C 1
ATOM 4826 O O . VAL A 1 630 ? -20.201 7.882 -3.931 1.00 93.56 630 VAL A O 1
ATOM 4829 N N . GLY A 1 631 ? -20.780 5.718 -3.757 1.00 91.56 631 GLY A N 1
ATOM 4830 C CA . GLY A 1 631 ? -21.910 5.721 -4.669 1.00 91.56 631 GLY A CA 1
ATOM 4831 C C . GLY A 1 631 ? -23.145 6.378 -4.066 1.00 91.56 631 GLY A C 1
ATOM 4832 O O . GLY A 1 631 ? -23.166 6.758 -2.888 1.00 91.56 631 GLY A O 1
ATOM 4833 N N . ASN A 1 632 ? -24.142 6.612 -4.915 1.00 88.69 632 ASN A N 1
ATOM 4834 C CA . ASN A 1 632 ? -25.340 7.373 -4.567 1.00 88.69 632 ASN A CA 1
ATOM 4835 C C . ASN A 1 632 ? -26.600 6.528 -4.783 1.00 88.69 632 ASN A C 1
ATOM 4837 O O . ASN A 1 632 ? -26.607 5.378 -4.391 1.00 88.69 632 ASN A O 1
ATOM 4841 N N . THR A 1 633 ? -27.689 7.112 -5.284 1.00 90.81 633 THR A N 1
ATOM 4842 C CA . THR A 1 633 ? -28.963 6.406 -5.533 1.00 90.81 633 THR A CA 1
ATOM 4843 C C . THR A 1 633 ? -29.188 6.067 -7.011 1.00 90.81 633 THR A C 1
ATOM 4845 O O . THR A 1 633 ? -30.254 5.577 -7.385 1.00 90.81 633 THR A O 1
ATOM 4848 N N . ASN A 1 634 ? -28.226 6.401 -7.871 1.00 90.56 634 ASN A N 1
ATOM 4849 C CA . ASN A 1 634 ? -28.235 6.098 -9.297 1.00 90.56 634 ASN A CA 1
ATOM 4850 C C . ASN A 1 634 ? -27.251 4.965 -9.576 1.00 90.56 634 ASN A C 1
ATOM 4852 O O . ASN A 1 634 ? -26.290 4.825 -8.843 1.00 90.56 634 ASN A O 1
ATOM 4856 N N . ALA A 1 635 ? -27.408 4.292 -10.718 1.00 91.06 635 ALA A N 1
ATOM 4857 C CA . ALA A 1 635 ? -26.400 3.361 -11.222 1.00 91.06 635 ALA A CA 1
ATOM 4858 C C . ALA A 1 635 ? -25.007 4.019 -11.303 1.00 91.06 635 ALA A C 1
ATOM 4860 O O . ALA A 1 635 ? -24.811 5.012 -12.020 1.00 91.06 635 ALA A O 1
ATOM 4861 N N . ASN A 1 636 ? -24.058 3.456 -10.566 1.00 89.50 636 ASN A N 1
ATOM 4862 C CA . ASN A 1 636 ? -22.670 3.867 -10.458 1.00 89.50 636 ASN A CA 1
ATOM 4863 C C . ASN A 1 636 ? -21.759 2.887 -11.216 1.00 89.50 636 ASN A C 1
ATOM 4865 O O . ASN A 1 636 ? -22.008 1.690 -11.259 1.00 89.50 636 ASN A O 1
ATOM 4869 N N . SER A 1 637 ? -20.680 3.396 -11.817 1.00 90.25 637 SER A N 1
ATOM 4870 C CA . SER A 1 637 ? -19.630 2.567 -12.427 1.00 90.25 637 SER A CA 1
ATOM 4871 C C . SER A 1 637 ? -18.281 2.955 -11.831 1.00 90.25 637 SER A C 1
ATOM 4873 O O . SER A 1 637 ? -17.755 4.030 -12.132 1.00 90.25 637 SER A O 1
ATOM 4875 N N . PHE A 1 638 ? -17.731 2.105 -10.972 1.00 90.69 638 PHE A N 1
ATOM 4876 C CA . PHE A 1 638 ? -16.464 2.344 -10.285 1.00 90.69 638 PHE A CA 1
ATOM 4877 C C . PHE A 1 638 ? -15.412 1.328 -10.705 1.00 90.69 638 PHE A C 1
ATOM 4879 O O . PHE A 1 638 ? -15.685 0.134 -10.775 1.00 90.69 638 PHE A O 1
ATOM 4886 N N . SER A 1 639 ? -14.206 1.825 -10.966 1.00 86.00 639 SER A N 1
ATOM 4887 C CA . SER A 1 639 ? -13.013 1.017 -11.200 1.00 86.00 639 SER A CA 1
ATOM 4888 C C . SER A 1 639 ? -11.923 1.510 -10.256 1.00 86.00 639 SER A C 1
ATOM 4890 O O . SER A 1 639 ? -11.509 2.654 -10.421 1.00 86.00 639 SER A O 1
ATOM 4892 N N . GLY A 1 640 ? -11.476 0.692 -9.302 1.00 80.44 640 GLY A N 1
ATOM 4893 C CA . GLY A 1 640 ? -10.476 1.052 -8.284 1.00 80.44 640 GLY A CA 1
ATOM 4894 C C . GLY A 1 640 ? -9.053 1.198 -8.831 1.00 80.44 640 GLY A C 1
ATOM 4895 O O . GLY A 1 640 ? -8.329 2.115 -8.466 1.00 80.44 640 GLY A O 1
ATOM 4896 N N . GLY A 1 641 ? -8.701 0.425 -9.859 1.00 76.31 641 GLY A N 1
ATOM 4897 C CA . GLY A 1 641 ? -7.397 0.558 -10.507 1.00 76.31 641 GLY A CA 1
ATOM 4898 C C . GLY A 1 641 ? -6.357 -0.312 -9.815 1.00 76.31 641 GLY A C 1
ATOM 4899 O O . GLY A 1 641 ? -6.460 -1.531 -9.899 1.00 76.31 641 GLY A O 1
ATOM 4900 N N . THR A 1 642 ? -5.315 0.279 -9.228 1.00 71.19 642 THR A N 1
ATOM 4901 C CA . THR A 1 642 ? -4.346 -0.489 -8.429 1.00 71.19 642 THR A CA 1
ATOM 4902 C C . THR A 1 642 ? -4.246 0.089 -7.027 1.00 71.19 642 THR A C 1
ATOM 4904 O O . THR A 1 642 ? -4.121 1.302 -6.890 1.00 71.19 642 THR A O 1
ATOM 4907 N N . GLY A 1 643 ? -4.103 -0.751 -6.013 1.00 70.12 643 GLY A N 1
ATOM 4908 C CA . GLY A 1 643 ? -4.106 -0.331 -4.616 1.00 70.12 643 GLY A CA 1
ATOM 4909 C C . GLY A 1 643 ? -5.122 -1.155 -3.838 1.00 70.12 643 GLY A C 1
ATOM 4910 O O . GLY A 1 643 ? -5.722 -2.066 -4.379 1.00 70.12 643 GLY A O 1
ATOM 4911 N N . ASN A 1 644 ? -5.275 -0.877 -2.547 1.00 75.69 644 ASN A N 1
ATOM 4912 C CA . ASN A 1 644 ? -6.311 -1.529 -1.747 1.00 75.69 644 ASN A CA 1
ATOM 4913 C C . ASN A 1 644 ? -7.505 -0.574 -1.673 1.00 75.69 644 ASN A C 1
ATOM 4915 O O . ASN A 1 644 ? -7.493 0.361 -0.861 1.00 75.69 644 ASN A O 1
ATOM 4919 N N . ASP A 1 645 ? -8.488 -0.773 -2.548 1.00 87.69 645 ASP A N 1
ATOM 4920 C CA . ASP A 1 645 ? -9.595 0.159 -2.748 1.00 87.69 645 ASP A CA 1
ATOM 4921 C C . ASP A 1 645 ? -10.850 -0.224 -1.956 1.00 87.69 645 ASP A C 1
ATOM 4923 O O . ASP A 1 645 ? -11.134 -1.392 -1.690 1.00 87.69 645 ASP A O 1
ATOM 4927 N N . LEU A 1 646 ? -11.645 0.780 -1.582 1.00 92.06 646 LEU A N 1
ATOM 4928 C CA . LEU A 1 646 ? -12.930 0.613 -0.905 1.00 92.06 646 LEU A CA 1
ATOM 4929 C C . LEU A 1 646 ? -14.048 1.186 -1.773 1.00 92.06 646 LEU A C 1
ATOM 4931 O O . LEU A 1 646 ? -14.216 2.402 -1.858 1.00 92.06 646 LEU A O 1
ATOM 4935 N N . LEU A 1 647 ? -14.820 0.312 -2.414 1.00 93.88 647 LEU A N 1
ATOM 4936 C CA . LEU A 1 647 ? -15.884 0.678 -3.343 1.00 93.88 647 LEU A CA 1
ATOM 4937 C C . LEU A 1 647 ? -17.253 0.411 -2.719 1.00 93.88 647 LEU A C 1
ATOM 4939 O O . LEU A 1 647 ? -17.596 -0.738 -2.472 1.00 93.88 647 LEU A O 1
ATOM 4943 N N . ASP A 1 648 ? -18.051 1.456 -2.510 1.00 93.75 648 ASP A N 1
ATOM 4944 C CA . ASP A 1 648 ? -19.442 1.359 -2.054 1.00 93.75 648 ASP A CA 1
ATOM 4945 C C . ASP A 1 648 ? -20.386 1.880 -3.144 1.00 93.75 648 ASP A C 1
ATOM 4947 O O . ASP A 1 648 ? -20.390 3.079 -3.412 1.00 93.75 648 ASP A O 1
ATOM 4951 N N . GLY A 1 649 ? -21.159 1.000 -3.785 1.00 92.62 649 GLY A N 1
ATOM 4952 C CA . GLY A 1 649 ? -22.123 1.333 -4.844 1.00 92.62 649 GLY A CA 1
ATOM 4953 C C . GLY A 1 649 ? -23.317 2.145 -4.338 1.00 92.62 649 GLY A C 1
ATOM 4954 O O . GLY A 1 649 ? -23.773 3.084 -4.988 1.00 92.62 649 GLY A O 1
ATOM 4955 N N . GLY A 1 650 ? -23.711 1.943 -3.081 1.00 92.06 650 GLY A N 1
ATOM 4956 C CA . GLY A 1 650 ? -24.856 2.625 -2.497 1.00 92.06 650 GLY A CA 1
ATOM 4957 C C . GLY A 1 650 ? -26.171 1.992 -2.917 1.00 92.06 650 GLY A C 1
ATOM 4958 O O . GLY A 1 650 ? -26.512 0.927 -2.428 1.00 92.06 650 GLY A O 1
ATOM 4959 N N . ALA A 1 651 ? -26.985 2.693 -3.690 1.00 91.81 651 ALA A N 1
ATOM 4960 C CA . ALA A 1 651 ? -28.245 2.173 -4.194 1.00 91.81 651 ALA A CA 1
ATOM 4961 C C . ALA A 1 651 ? -28.323 2.410 -5.700 1.00 91.81 651 ALA A C 1
ATOM 4963 O O . ALA A 1 651 ? -27.931 3.466 -6.186 1.00 91.81 651 ALA A O 1
ATOM 4964 N N . GLY A 1 652 ? -28.942 1.496 -6.433 1.00 91.88 652 GLY A N 1
ATOM 4965 C CA . GLY A 1 652 ? -28.903 1.522 -7.889 1.00 91.88 652 GLY A CA 1
ATOM 4966 C C . GLY A 1 652 ? -28.566 0.142 -8.427 1.00 91.88 652 GLY A C 1
ATOM 4967 O O . GLY A 1 652 ? -28.578 -0.823 -7.693 1.00 91.88 652 GLY A O 1
ATOM 4968 N N . ASN A 1 653 ? -28.362 0.025 -9.734 1.00 94.25 653 ASN A N 1
ATOM 4969 C CA . ASN A 1 653 ? -27.744 -1.182 -10.280 1.00 94.25 653 ASN A CA 1
ATOM 4970 C C . ASN A 1 653 ? -26.329 -0.774 -10.662 1.00 94.25 653 ASN A C 1
ATOM 4972 O O . ASN A 1 653 ? -26.166 -0.051 -11.654 1.00 94.25 653 ASN A O 1
ATOM 4976 N N . ASP A 1 654 ? -25.360 -1.157 -9.850 1.00 93.81 654 ASP A N 1
ATOM 4977 C CA . ASP A 1 654 ? -24.004 -0.641 -9.936 1.00 93.81 654 ASP A CA 1
ATOM 4978 C C . ASP A 1 654 ? -23.080 -1.592 -10.707 1.00 93.81 654 ASP A C 1
ATOM 4980 O O . ASP A 1 654 ? -23.427 -2.721 -11.031 1.00 93.81 654 ASP A O 1
ATOM 4984 N N . ASN A 1 655 ? -21.903 -1.107 -11.093 1.00 92.19 655 ASN A N 1
ATOM 4985 C CA . ASN A 1 655 ? -20.833 -1.922 -11.654 1.00 92.19 655 ASN A CA 1
ATOM 4986 C C . ASN A 1 655 ? -19.534 -1.559 -10.938 1.00 92.19 655 ASN A C 1
ATOM 4988 O O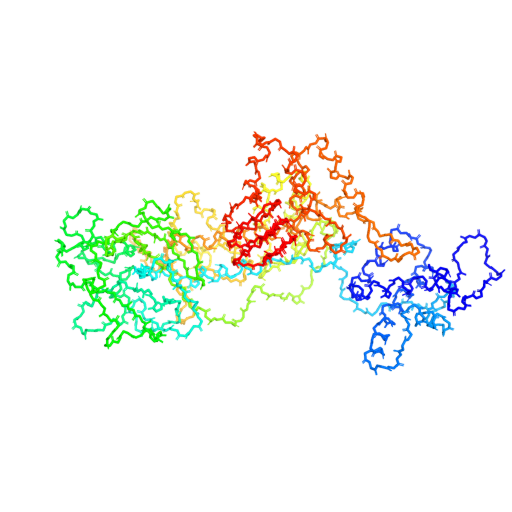 . ASN A 1 655 ? -19.013 -0.451 -11.106 1.00 92.19 655 ASN A O 1
ATOM 4992 N N . LEU A 1 656 ? -19.037 -2.481 -10.117 1.00 92.62 656 LEU A N 1
ATOM 4993 C CA . LEU A 1 656 ? -17.872 -2.280 -9.264 1.00 92.62 656 LEU A CA 1
ATOM 4994 C C . LEU A 1 656 ? -16.739 -3.206 -9.708 1.00 92.62 656 LEU A C 1
ATOM 4996 O O . LEU A 1 656 ? -16.864 -4.427 -9.668 1.00 92.62 656 LEU A O 1
ATOM 5000 N N . THR A 1 657 ? -15.611 -2.626 -10.106 1.00 89.62 657 THR A N 1
ATOM 5001 C CA . THR A 1 657 ? -14.372 -3.345 -10.425 1.00 89.62 657 THR A CA 1
ATOM 5002 C C . THR A 1 657 ? -13.284 -2.881 -9.462 1.00 89.62 657 THR A C 1
ATOM 5004 O O . THR A 1 657 ? -12.968 -1.698 -9.446 1.00 89.62 657 THR A O 1
ATOM 5007 N N . GLY A 1 658 ? -12.723 -3.783 -8.653 1.00 79.25 658 GLY A N 1
ATOM 5008 C CA . GLY A 1 658 ? -11.612 -3.458 -7.745 1.00 79.25 658 GLY A CA 1
ATOM 5009 C C . GLY A 1 658 ? -10.340 -3.154 -8.533 1.00 79.25 658 GLY A C 1
ATOM 5010 O O . GLY A 1 658 ? -9.965 -2.000 -8.694 1.00 79.25 658 GLY A O 1
ATOM 5011 N N . GLY A 1 659 ? -9.803 -4.177 -9.195 1.00 78.00 659 GLY A N 1
ATOM 5012 C CA . GLY A 1 659 ? -8.575 -4.076 -9.975 1.00 78.00 659 GLY A CA 1
ATOM 5013 C C . GLY A 1 659 ? -7.466 -4.890 -9.315 1.00 78.00 659 GLY A C 1
ATOM 5014 O O . GLY A 1 659 ? -7.719 -6.016 -8.883 1.00 78.00 659 GLY A O 1
ATOM 5015 N N . ASP A 1 660 ? -6.243 -4.360 -9.301 1.00 67.31 660 ASP A N 1
ATOM 5016 C CA . ASP A 1 660 ? -5.088 -5.002 -8.668 1.00 67.31 660 ASP A CA 1
ATOM 5017 C C . ASP A 1 660 ? -4.955 -4.556 -7.205 1.00 67.31 660 ASP A C 1
ATOM 5019 O O . ASP A 1 660 ? -4.678 -3.390 -6.942 1.00 67.31 660 ASP A O 1
ATOM 5023 N N . GLY A 1 661 ? -4.995 -5.499 -6.265 1.00 65.69 661 GLY A N 1
ATOM 5024 C CA . GLY A 1 661 ? -4.774 -5.245 -4.840 1.00 65.69 661 GLY A CA 1
ATOM 5025 C C . GLY A 1 661 ? -5.823 -5.925 -3.966 1.00 65.69 661 GLY A C 1
ATOM 5026 O O . GLY A 1 661 ? -6.557 -6.805 -4.420 1.00 65.69 661 GLY A O 1
ATOM 5027 N N . ALA A 1 662 ? -5.837 -5.593 -2.677 1.00 70.50 662 ALA A N 1
ATOM 5028 C CA . ALA A 1 662 ? -6.799 -6.124 -1.718 1.00 70.50 662 ALA A CA 1
ATOM 5029 C C . ALA A 1 662 ? -8.006 -5.183 -1.597 1.00 70.50 662 ALA A C 1
ATOM 5031 O O . ALA A 1 662 ? -8.098 -4.385 -0.663 1.00 70.50 662 ALA A O 1
ATOM 5032 N N . ASP A 1 663 ? -8.934 -5.303 -2.545 1.00 83.88 663 ASP A N 1
ATOM 5033 C CA . ASP A 1 663 ? -10.106 -4.432 -2.635 1.00 83.88 663 ASP A CA 1
ATOM 5034 C C . ASP A 1 663 ? -11.297 -4.927 -1.808 1.00 83.88 663 ASP A C 1
ATOM 5036 O O . ASP A 1 663 ? -11.537 -6.126 -1.643 1.00 83.88 663 ASP A O 1
ATOM 5040 N N . THR A 1 664 ? -12.106 -3.981 -1.335 1.00 88.75 664 THR A N 1
ATOM 5041 C CA . THR A 1 664 ? -13.401 -4.225 -0.694 1.00 88.75 664 THR A CA 1
ATOM 5042 C C . THR A 1 664 ? -14.511 -3.621 -1.542 1.00 88.75 664 THR A C 1
ATOM 5044 O O . THR A 1 664 ? -14.589 -2.405 -1.695 1.00 88.75 664 THR A O 1
ATOM 5047 N N . LEU A 1 665 ? -15.392 -4.472 -2.074 1.00 92.69 665 LEU A N 1
ATOM 5048 C CA . LEU A 1 665 ? -16.530 -4.067 -2.899 1.00 92.69 665 LEU A CA 1
ATOM 5049 C C . LEU A 1 665 ? -17.836 -4.296 -2.128 1.00 92.69 665 LEU A C 1
ATOM 5051 O O . LEU A 1 665 ? -18.131 -5.410 -1.692 1.00 92.69 665 LEU A O 1
ATOM 5055 N N . ILE A 1 666 ? -18.628 -3.240 -1.983 1.00 92.00 666 ILE A N 1
ATOM 5056 C CA . ILE A 1 666 ? -19.937 -3.213 -1.333 1.00 92.00 666 ILE A CA 1
ATOM 5057 C C . ILE A 1 666 ? -20.940 -2.761 -2.399 1.00 92.00 666 ILE A C 1
ATOM 5059 O O . ILE A 1 666 ? -21.001 -1.578 -2.705 1.00 92.00 666 ILE A O 1
ATOM 5063 N N . GLY A 1 667 ? -21.699 -3.697 -2.981 1.00 91.31 667 GLY A N 1
ATOM 5064 C CA . GLY A 1 667 ? -22.706 -3.384 -4.014 1.00 91.31 667 GLY A CA 1
ATOM 5065 C C . GLY A 1 667 ? -23.795 -2.449 -3.490 1.00 91.31 667 GLY A C 1
ATOM 5066 O O . GLY A 1 667 ? -24.005 -1.371 -4.025 1.00 91.31 667 GLY A O 1
ATOM 5067 N N . GLY A 1 668 ? -24.368 -2.801 -2.337 1.00 91.25 668 GLY A N 1
ATOM 5068 C CA . GLY A 1 668 ? -25.440 -2.034 -1.718 1.00 91.25 668 GLY A CA 1
ATOM 5069 C C . GLY A 1 668 ? -26.822 -2.518 -2.166 1.00 91.25 668 GLY A C 1
ATOM 5070 O O . GLY A 1 668 ? -27.069 -3.724 -2.216 1.00 91.25 668 GLY A O 1
ATOM 5071 N N . ASP A 1 669 ? -27.752 -1.590 -2.376 1.00 92.19 669 ASP A N 1
ATOM 5072 C CA . ASP A 1 669 ? -29.136 -1.880 -2.747 1.00 92.19 669 ASP A CA 1
ATOM 5073 C C . ASP A 1 669 ? -29.316 -1.919 -4.274 1.00 92.19 669 ASP A C 1
ATOM 5075 O O . ASP A 1 669 ? -29.443 -0.871 -4.903 1.00 92.19 669 ASP A O 1
ATOM 5079 N N . GLY A 1 670 ? -29.524 -3.108 -4.844 1.00 92.56 670 GLY A N 1
ATOM 5080 C CA . GLY A 1 670 ? -30.016 -3.293 -6.213 1.00 92.56 670 GLY A CA 1
ATOM 5081 C C . GLY A 1 670 ? -29.413 -4.509 -6.908 1.00 92.56 670 GLY A C 1
ATOM 5082 O O . GLY A 1 670 ? -29.307 -5.562 -6.281 1.00 92.56 670 GLY A O 1
ATOM 5083 N N . ASN A 1 671 ? -29.163 -4.426 -8.221 1.00 93.81 671 ASN A N 1
ATOM 5084 C CA . ASN A 1 671 ? -28.498 -5.496 -8.979 1.00 93.81 671 ASN A CA 1
ATOM 5085 C C . ASN A 1 671 ? -27.107 -5.027 -9.407 1.00 93.81 671 ASN A C 1
ATOM 5087 O O . ASN A 1 671 ? -27.006 -4.301 -10.400 1.00 93.81 671 ASN A O 1
ATOM 5091 N N . ASP A 1 672 ? -26.092 -5.499 -8.689 1.00 87.12 672 ASP A N 1
ATOM 5092 C CA . ASP A 1 672 ? -24.705 -5.028 -8.780 1.00 87.12 672 ASP A CA 1
ATOM 5093 C C . ASP A 1 672 ? -23.740 -6.109 -9.284 1.00 87.12 672 ASP A C 1
ATOM 5095 O O . ASP A 1 672 ? -23.980 -7.310 -8.987 1.00 87.12 672 ASP A O 1
#

InterPro domains:
  IPR001343 RTX calcium-binding nonapeptide repeat [PF00353] (640-672)
  IPR003995 RTX toxin determinant A [PR01488] (170-191)
  IPR003995 RTX toxin determinant A [PR01488] (640-661)
  IPR011049 Serralysin-like metalloprotease, C-terminal [G3DSA:2.150.10.10] (553-672)
  IPR011049 Serralysin-like metalloprotease, C-terminal [SSF51120] (616-672)
  IPR018511 Hemolysin-type calcium-binding conserved site [PS00330] (645-663)
  IPR018511 Hemolysin-type calcium-binding conserved site [PS00330] (654-672)
  IPR054246 Domain of unknown function DUF6973 [PF22322] (21-104)
  IPR060136 SPM domain [PF26745] (162-331)

Radius of gyration: 31.75 Å; Cα contacts (8 Å, |Δi|>4): 1300; chains: 1; bounding box: 88×60×103 Å

Secondary structure (DSSP, 8-state):
-HHHHHHTT-----TT--TTS--SHHHHHHHHHHHHHHHHHHHHHHHHHHHHHHHHHSPPPHHHHHHHHHHHHHHHHHHHHHHHHHHTTS----HHHHHHHHHHTT-S---TT----------S-PPS--STTTTS----S-THHHHHHHHHHS-PPP---EEE-SSSS---EE--SSSSEEBSSSSS--EEB-EE-SSSEEEE--SSSSS---BGGGBSSTTPBPTTSSBPSSHHHHHHTT-SS-SSEE-TTSTTGGG-EEE--SS-SS---TTTEEEHHHHTEEEEES--BTTSTTS-S-TT-EETTEEEEEEEEEEETTEEEEEEEEEPPB-----S--TTS---SSPPPPPTTTTTS------TTS--HHHHHHH-HHHHHHHHHHHH--SHHHHHHHHHHHHHHHHHTSTT---HHHHTT-TTT-EEEE---TT--HHHHHHHHHHHHHHHTS-SS-PPPSSS-SPPPTTEEEEEEEEEETTEEEEEEEEEE---HHHHHHHHHHHHHHHHHHHHHHHTTTTTHHHHTT-EEEEETTEEEEE-HHHHHHHHHHHHH-HHHHHHHHHHHHHHHHHHHHHTT--HHHHHHHHHHHS-TT-HHHHHGGGGTEEESS-EE--SS--EEE--SS--EEEEEESS-EEE--BSS-EEEEEESS-EEE--BS--

Organism: NCBI:txid1775474

Foldseek 3Di:
DQVLLVVLVGDDDDPPDPPPPAFFLVNLLVLLQQLLVCCVQPNNQLSLLQQQLVCVVVPDDPLVVQQSNQSSVNNRVQSVVVVVCVVVVVDPDDSSNSSSVCSVVVSGDRHSPDPDGDDDDDDPDPDQDSDSLLPDQQQEQDCLLLVLLVCLLLPDDFLWFWKFQQPFPDWAKAAQPQQEWAAEQPPPGTFRWIGTALNIWTKFFDPPPPQWDHYNCGGQAQNPQAPVRHGAPTSLSSVCSQPPVNPQKDFPVTPCQQRMWTFRPNVRHNIGDDPRTGHCVRSQWGIDGSDWDLVCPQPADQRQAAHNNKHFPTWHWTAGPNDIHIITGIRIRGPPPDPPDQLFDDDDPDDADFDPLLSVFAWHQATRQQGTLRRLCRQAVVLSVLRVQLQPDQAPVSNLVSLLVNLLSRLVSGPQQDFLQVQQPHPVFEAEAEDDDPPDDPVNVRSLQRSSCRSRNHHSHHHDDPPPPSNDRPQKDWDWDWDDDPRDIDIGIYIYHDRDPVSVVSSVLSVVSSSVSVSLSRCCVGNLVVLVVQWDWDADPVGTAIDSPRSVVVLVVCCVVPVLRSLVSLLSCCQRPVVVCVSRPDPSLVVNLVSLVPDDPPDPSVVCCVVVQEAEDAEDAADQEAHEYRADQEEHEYAHRHYAYEHANAHYQYHYHDHHDNYHHHNHHDND

pLDDT: mean 81.42, std 15.12, range [29.59, 98.38]

Nearest PDB structures (foldseek):
  6sjw-assembly1_A  TM=8.320E-01  e=1.776E-16  Neisseria meningitidis NM95
  1h71-assembly1_P  TM=9.785E-01  e=1.605E-01  Pseudomonas sp. 'TAC II 18'
  3hb2-assembly1_P  TM=9.825E-01  e=2.228E-01  Dickeya chrysanthemi
  8a4b-assembly2_D  TM=4.513E-01  e=1.684E+00  Homo sapiens
  3nkv-assembly2_B  TM=3.267E-01  e=1.878E+00  Homo sapiens

Sequence (672 aa):
MYELARSHGGFPLNPNSPATGTNDAYDAFRHAMMSAQLTERWGPDLSKRIMDWYENRNPNPPAEDNMDRWNNDVGRREYENWRNARDRGETTDPLSKWIYDKVKQGETINDPVDHRSWREPEAPAPLPGGDPFTGMPWPGVDPVAADDFQRARGWRQPVDPLMLDLDGDGLELKAANGSVLFDHDADGIRTGTGWISADDGILVRDLDGNGLIQTGRELFGVDTLKRNGEKAINAFDALADLDSNADGNFTSADLAWGQVKVWRDLDQDGISDAGELFSLDQLGITRIGVNGSATNTTGGNQAGTTINGNFIAQSGSFTRNGESHSVAAANLSAGAIDLDSSNFHREFTDYIPLTDIAKTLPTMQGSGRVRDLAEAVSLTPELAVVLTSFSSAATREAQMALIDNLITTWAKSSDFWSSIEDNLGGKDNISLGITVPAGMTQEQFRNLIGVLEVFNGERFYEKPTSTATVRPVAGFTTSTETTTSGGVTLVRPAYAINPPAAQLALLQQSYETLKESIYGALILQTRLKPYLDSIDLVIDENGVRFDVTALVAKLDALKASNERTALIDLIELNRYAQGALQEVGFIGLEHLRSWIESLPVDSALRAELSSLNVYAGSSANGSTKGDIYVGNTNANSFSGGTGNDLLDGGAGNDNLTGGDGADTLIGGDGND

Solvent-accessible surface area (backbone atoms only — not comparable to full-atom values): 36201 Å² total; per-residue (Å²): 82,70,68,61,43,44,77,73,71,50,73,86,81,64,92,82,64,68,100,79,82,85,73,36,59,64,57,27,39,42,38,17,46,51,22,18,53,35,22,71,76,58,34,56,68,54,21,47,40,42,52,55,38,53,45,69,76,56,76,62,60,74,46,47,47,44,30,49,56,42,8,30,49,48,10,33,55,48,38,56,53,50,51,55,31,40,77,72,65,76,47,87,71,53,70,72,53,52,49,47,50,38,46,74,71,57,75,41,47,51,53,59,84,57,83,79,72,72,71,82,74,89,65,78,78,82,69,84,52,92,40,52,84,62,59,50,83,56,62,44,58,47,64,64,23,44,51,27,41,50,48,33,46,68,30,64,77,58,50,15,41,28,31,37,25,67,83,65,88,59,78,54,49,39,50,26,79,54,76,24,43,44,21,52,80,60,80,84,58,64,40,26,27,22,42,73,42,52,81,28,32,35,37,30,35,62,82,86,71,81,84,51,58,78,33,21,56,26,28,26,6,32,51,12,68,39,94,86,73,46,63,22,89,32,18,36,55,35,47,41,69,47,34,70,81,71,80,60,51,42,30,84,88,22,86,49,42,92,57,40,30,33,38,27,53,74,85,55,62,59,66,59,50,98,86,28,69,39,45,43,68,80,71,39,43,63,37,37,46,30,52,58,17,58,78,33,80,41,68,8,83,55,24,72,42,70,38,56,74,22,37,22,59,21,5,7,27,27,31,39,82,88,42,82,27,40,28,31,26,34,28,45,23,66,37,77,82,72,95,75,78,64,48,35,67,70,80,78,94,71,86,65,81,67,36,78,68,29,68,74,47,72,64,41,50,48,31,23,48,21,62,33,42,30,46,36,29,47,75,27,69,68,40,42,54,44,50,51,52,40,54,68,33,90,44,70,68,57,28,58,74,36,44,66,60,40,53,47,45,48,27,59,62,18,90,70,48,61,53,65,44,52,47,56,66,27,67,94,53,44,45,81,48,80,54,71,62,93,94,57,52,73,66,56,52,51,50,52,50,37,37,51,23,18,43,35,45,44,81,79,60,61,55,82,60,101,59,98,72,71,74,76,37,50,43,57,47,82,51,75,44,76,50,75,58,100,90,46,76,47,76,32,53,24,37,37,40,42,59,48,72,66,42,47,48,29,47,50,48,15,50,52,43,40,48,51,32,54,47,45,47,43,37,56,64,32,75,46,25,72,43,62,75,35,52,40,80,44,76,54,85,92,43,81,44,58,39,47,64,56,26,52,52,49,46,52,54,36,33,77,77,39,47,68,61,28,52,50,51,50,50,47,46,44,72,63,36,36,74,69,36,44,77,44,69,46,62,54,66,62,54,48,42,54,52,58,70,70,46,57,90,85,34,69,68,62,64,46,31,59,81,69,38,38,48,73,56,63,65,47,79,46,51,82,44,58,32,38,37,41,30,46,75,49,53,20,40,41,34,32,39,30,32,49,20,40,38,34,27,37,25,30,48,27,43,84,43,49,68,49,64,72,50,46,82,40,56,65,49,70,63,91

Mean predicted aligned error: 15.73 Å